Protein 8PP8 (pdb70)

Sequence (538 aa):
GSHMGSFKAAGTSGLILKRCSEPERYCLARLMADALRGCVPAFHGVVERDGESYLQLQDLLDGFDGPCVLDCCKMGVRTYLEEELTKARERPKLRKDMYKKMLAVDPEAPTEEEHAQRAVTKPRYMQWREGISSSTTLGFRIEGIKKADGSCSTDFKTTRSREQVLRVFEEFVQGDEEVLRRYLNRLQQIRDTLEVSEFFRRRHEVIGSSLLFVHDHCHRAGVWLIDFGKTTPLPDGQILDHRRPWEEGNREDGYLLGLDNLIGILASLAERGSHMSWSFKAAGTSGLILKRCSEPERYCLARLMADALRGCVPAFHGVVERDGESYLQLQDLLDGFDGPCVLDCCKMGVRTYLEEELTKARERPKLRKDMYKKMLAVDPEAPTEEEHAVTKPRYMQWREGISSSTTLGFRIEGIKKADGSCSTDFKTTRSRREQVLRVFEEFVQGDEEVLRRYLNRLQQIRDTLEVSEFFRRHEVIGSSLLFVHDHCHRAGVWLIDFGKTTPLPDGQQILDHRRPWEEGNREDGYLLGLDNLIGILASLAER

Foldseek 3Di:
DAPPVQWDDDPDQQKIWGFDDPQQLVLLVVCCVKLQVVQAWNWPDWDADPNGITTITGGPCRVADLKKKWKKWFFLAADFLVLVVCCVPPFPWALPLLVVVCVVPVPLDDPVCVVVNTDGPRSSRNSLSVQAQCNPQGMGTQKIQGSVRDIDRPRSNQHDLVSRLVVVCVRCVPLLLLLVVVLVQLVVSLVSLQPIPLNFFKLQHRKIWMWMAHPVSDIGIHIDDSNPIGGDPDPHTEPLCDDDDSPRSRTVRVSNSVSVSVSSVVSSVD/DAVVVLCKDPDPDQQKIWHQDDPQQQVLLVVCCVKLQVVQAWNWPHWDADPNGITTITGGVCRVADLKKKWKKWFFLAADFLVLVVCCVPPQPFAQVLLVVDCVVPVVLDDVVPCRHGPRSSRNVLSVQAQCNPQRMGTQWIQGSVSDIDRPRSNQHDLVSVLVVVCVRCVPLLLQLVVVLVQLVVSLVSLQPIPLNFFKLQHRKIWMWMAHPVSDIGIHIDDSNPIGGDPPPHTEPLCDDDDSPNSRTVRSSNSVSVSVSSVVSSVD

Secondary structure (DSSP, 8-state):
------EEE-SSTTEEEEE--HHHHHHHHHHTTSGGGGGS--EEEEEESSS-EEEEEE-TTTT-SS-EEEEEEE-S--S-HHHHHHHHHS---BHHHHHHHHHH-TTSS-HHHHHHT-B-HHHHHHHHHHHSSHHHHSEEEEEEE-TTS-EE---TT--SHHHHHHHHHHHHTT-HHHHHHHHHHHHHHHHHHHH-HHHHTEEEES-EEEEEE-TT--EEEEEE--TEEEEPSTT----SSSPP-TTS----HHHHHHHHHHHHHHHHT-/--TTT--EEE-SSTTEEEEE--HHHHHHHHHHTTSGGGGGS--EEEEEEETTEEEEEEE-TTTT-SS-EEEEEEESS--S-THHHHHHTTS---BHHHHHHHHHH-TTSS-TTT--B-HHHHHHHHHHHSSHHHHSEEEEEEE-TTS-EE---TT--SHHHHHHHHHHHHTT-HHHHHHHHHHHHHHHHHHHH-HHHHTEEEES-EEEEEE-TT--EEEEEE--TEEEEPSTT----SSSPP-TTS----HHHHHHHHHHHHHHHHH-

Solvent-accessible surface area: 25142 Å² total; per-residue (Å²): 39,72,83,118,108,42,76,70,62,22,82,81,110,23,32,10,0,29,134,36,45,142,58,6,86,69,0,2,43,67,0,35,98,15,58,2,144,52,1,3,8,33,28,102,24,63,30,115,93,131,81,88,46,20,0,31,12,62,7,17,15,78,55,22,45,24,21,10,9,0,38,0,37,0,0,25,2,3,3,23,28,102,36,18,59,102,22,156,129,202,69,160,77,66,136,63,11,7,110,64,0,24,32,44,55,78,151,24,7,65,150,112,20,62,90,88,140,2,1,29,58,6,63,7,24,70,24,35,11,31,28,0,0,0,75,90,25,0,0,4,5,42,10,19,95,48,24,11,59,1,45,13,62,53,25,24,79,16,118,52,99,67,65,0,2,124,21,0,84,118,7,6,117,60,29,143,60,0,13,125,88,1,24,85,48,0,76,80,0,50,84,17,3,93,104,1,100,2,4,94,109,1,3,2,0,7,0,5,0,20,0,0,8,2,85,52,73,100,27,9,0,34,2,40,53,4,26,80,1,31,67,16,66,139,64,66,94,9,63,2,85,119,99,64,121,86,58,46,51,3,0,0,0,6,56,0,0,45,49,0,9,28,0,0,42,32,14,48,154,176,44,44,44,83,96,141,87,83,75,66,21,87,81,108,22,35,10,3,28,126,33,48,108,54,8,77,40,0,2,42,128,0,34,98,21,57,2,148,51,1,4,7,32,30,103,22,65,29,102,96,125,68,80,44,16,0,33,12,60,12,17,9,82,55,20,44,23,21,19,7,0,34,0,38,0,0,24,2,2,4,22,28,90,41,14,76,103,23,211,116,167,62,171,105,79,166,70,10,40,102,66,0,33,27,40,58,88,160,25,8,69,159,178,28,108,33,1,27,58,8,65,13,26,72,21,30,10,29,32,1,0,0,75,90,22,0,0,5,5,40,9,17,44,49,29,9,40,1,30,13,44,50,26,29,78,17,119,52,99,67,65,0,2,127,21,1,84,113,9,7,127,68,30,149,61,0,13,116,87,0,22,83,49,0,75,80,0,49,86,16,2,90,107,1,118,12,6,101,54,10,4,2,0,7,0,7,0,20,0,0,10,2,91,53,74,104,26,9,0,34,3,42,53,2,28,81,1,32,63,14,85,146,61,110,86,10,72,2,92,128,93,60,116,110,61,51,54,7,0,0,0,6,59,0,0,41,39,0,8,27,0,0,44,33,14,46,157,171

InterPro domains:
  IPR005522 Inositol polyphosphate kinase [PF03770] (245-455)
  IPR005522 Inositol polyphosphate kinase [PTHR12400] (151-460)
  IPR038286 Inositol polyphosphate kinase superfamily [G3DSA:3.30.470.160] (203-460)

Nearest PDB structures (foldseek):
  8ppc-assembly1_A  TM=9.997E-01  e=1.758E-53  Homo sapiens
  8ppe-assembly2_B  TM=9.969E-01  e=1.692E-51  Homo sapiens
  1w2f-assembly2_B  TM=9.897E-01  e=3.145E-51  Homo sapiens
  2aqx-assembly1_B  TM=9.317E-01  e=2.356E-39  Mus musculus
  2a98-assembly1_A  TM=9.803E-01  e=3.179E-37  Homo sapiens

B-factor: mean 40.68, std 17.93, range [18.66, 128.2]

Radius of gyration: 25.57 Å; Cα contacts (8 Å, |Δi|>4): 1091; chains: 2; bounding box: 54×73×60 Å

Structure (mmCIF, N/CA/C/O backbone):
data_8PP8
#
_entry.id   8PP8
#
_cell.length_a   72.561
_cell.length_b   97.351
_cell.length_c   191.177
_cell.angle_alpha   90.00
_cell.angle_beta   90.00
_cell.angle_gamma   90.00
#
_symmetry.space_group_name_H-M   'C 2 2 21'
#
loop_
_entity.id
_entity.type
_entity.pdbx_description
1 polymer 'Inositol-trisphosphate 3-kinase A'
2 non-polymer 'PHOSPHOAMINOPHOSPHONIC ACID-ADENYLATE ESTER'
3 non-polymer 'L-scyllo-inositol 1,2,4-trisphosphate'
4 non-polymer 'MANGANESE (II) ION'
5 non-polymer 'SULFATE ION'
6 water water
#
loop_
_atom_site.group_PDB
_atom_site.id
_atom_site.type_symbol
_atom_site.label_atom_id
_atom_site.label_alt_id
_atom_site.label_comp_id
_atom_site.label_asym_id
_atom_site.label_entity_id
_atom_site.label_seq_id
_atom_site.pdbx_PDB_ins_code
_atom_site.Cartn_x
_atom_site.Cartn_y
_atom_site.Cartn_z
_atom_site.o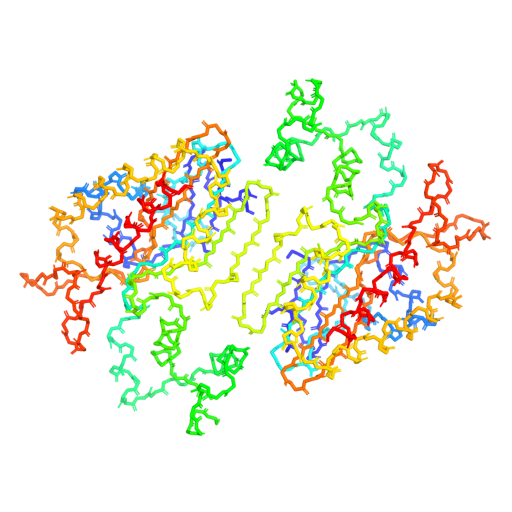ccupancy
_atom_site.B_iso_or_equiv
_atom_site.auth_seq_id
_atom_site.auth_comp_id
_atom_site.auth_asym_id
_atom_site.auth_atom_id
_atom_site.pdbx_PDB_model_num
ATOM 1 N N . GLY A 1 1 ? 28.712 31.397 65.351 1.00 62.83 183 GLY A N 1
ATOM 2 C CA . GLY A 1 1 ? 29.972 32.110 65.672 1.00 65.36 183 GLY A CA 1
ATOM 3 C C . GLY A 1 1 ? 30.177 32.235 67.171 1.00 68.01 183 GLY A C 1
ATOM 4 O O . GLY A 1 1 ? 31.161 31.673 67.676 1.00 71.15 183 GLY A O 1
ATOM 5 N N . SER A 1 2 ? 29.280 32.945 67.861 1.00 69.27 184 SER A N 1
ATOM 6 C CA . SER A 1 2 ? 29.293 33.114 69.338 1.00 68.05 184 SER A CA 1
ATOM 7 C C . SER A 1 2 ? 27.872 33.410 69.842 1.00 67.84 184 SER A C 1
ATOM 8 O O . SER A 1 2 ? 27.104 34.040 69.092 1.00 63.09 184 SER A O 1
ATOM 11 N N . HIS A 1 3 ? 27.527 32.950 71.051 1.00 68.50 185 HIS A N 1
ATOM 12 C CA . HIS A 1 3 ? 26.208 33.205 71.697 1.00 72.88 185 HIS A CA 1
ATOM 13 C C . HIS A 1 3 ? 26.114 34.679 72.128 1.00 72.21 185 HIS A C 1
ATOM 14 O O . HIS A 1 3 ? 25.017 35.267 71.985 1.00 62.82 185 HIS A O 1
ATOM 21 N N . MET A 1 4 ? 27.221 35.246 72.627 1.00 72.59 186 MET A N 1
ATOM 22 C CA . MET A 1 4 ? 27.348 36.691 72.970 1.00 74.84 186 MET A CA 1
ATOM 23 C C . MET A 1 4 ? 27.420 37.507 71.672 1.00 76.00 186 MET A C 1
ATOM 24 O O . MET A 1 4 ? 26.593 38.430 71.532 1.00 77.31 186 MET A O 1
ATOM 29 N N . GLY A 1 14 ? 21.040 36.812 80.269 1.00 77.50 196 GLY A N 1
ATOM 30 C CA . GLY A 1 14 ? 20.690 36.450 81.656 1.00 75.55 196 GLY A CA 1
ATOM 31 C C . GLY A 1 14 ? 21.913 36.042 82.465 1.00 76.10 196 GLY A C 1
ATOM 32 O O . GLY A 1 14 ? 22.447 36.891 83.215 1.00 75.41 196 GLY A O 1
ATOM 33 N N . SER A 1 15 ? 22.351 34.789 82.311 1.00 73.32 197 SER A N 1
ATOM 34 C CA . SER A 1 15 ? 23.439 34.157 83.103 1.00 67.94 197 SER A CA 1
ATOM 35 C C . SER A 1 15 ? 24.770 34.184 82.339 1.00 59.71 197 SER A C 1
ATOM 36 O O . SER A 1 15 ? 25.775 33.745 82.923 1.00 59.78 197 SER A O 1
ATOM 39 N N . PHE A 1 16 ? 24.795 34.701 81.105 1.00 52.97 198 PHE A N 1
ATOM 40 C CA . PHE A 1 16 ? 25.935 34.546 80.161 1.00 52.17 198 PHE A CA 1
ATOM 41 C C . PHE A 1 16 ? 26.735 35.848 80.026 1.00 52.48 198 PHE A C 1
ATOM 42 O O . PHE A 1 16 ? 26.140 36.942 79.980 1.00 54.70 198 PHE A O 1
ATOM 50 N N . LYS A 1 17 ? 28.062 35.703 79.964 1.00 50.84 199 LYS A N 1
ATOM 51 C CA . LYS A 1 17 ? 29.056 36.802 79.829 1.00 53.66 199 LYS A CA 1
ATOM 52 C C . LYS A 1 17 ? 30.162 36.355 78.862 1.00 52.96 199 LYS A C 1
ATOM 53 O O . LYS A 1 17 ? 30.490 35.144 78.831 1.00 48.94 199 LYS A O 1
ATOM 59 N N . ALA A 1 18 ? 30.711 37.297 78.091 1.00 50.79 200 ALA A N 1
ATOM 60 C CA . ALA A 1 18 ? 31.808 37.067 77.123 1.00 52.28 200 ALA A CA 1
ATOM 61 C C . ALA A 1 18 ? 33.067 36.644 77.888 1.00 53.27 200 ALA A C 1
ATOM 62 O O . ALA A 1 18 ? 33.337 37.238 78.950 1.00 50.80 200 ALA A O 1
ATOM 64 N N . ALA A 1 19 ? 33.775 35.628 77.384 1.00 54.01 201 ALA A N 1
ATOM 65 C CA . ALA A 1 19 ? 35.077 35.153 77.913 1.00 58.58 201 ALA A CA 1
ATOM 66 C C . ALA A 1 19 ? 36.218 35.850 77.158 1.00 64.28 201 ALA A C 1
ATOM 67 O O . ALA A 1 19 ? 36.002 36.276 76.001 1.00 63.04 201 ALA A O 1
ATOM 69 N N . GLY A 1 20 ? 37.391 35.955 77.792 1.00 71.08 202 GLY A N 1
ATOM 70 C CA . GLY A 1 20 ? 38.607 36.536 77.188 1.00 73.62 202 GLY A CA 1
ATOM 71 C C . GLY A 1 20 ? 39.192 35.619 76.128 1.00 75.99 202 GLY A C 1
ATOM 72 O O . GLY A 1 20 ? 39.676 36.138 75.103 1.00 80.57 202 GLY A O 1
ATOM 73 N N . THR A 1 21 ? 39.138 34.304 76.368 1.00 75.07 203 THR A N 1
ATOM 74 C CA . THR A 1 21 ? 39.672 33.234 75.483 1.00 72.59 203 THR A CA 1
ATOM 75 C C . THR A 1 21 ? 38.707 33.003 74.314 1.00 67.67 203 THR A C 1
ATOM 76 O O . THR A 1 21 ? 37.485 32.900 74.554 1.00 61.81 203 THR A O 1
ATOM 80 N N . SER A 1 22 ? 39.242 32.911 73.095 1.00 62.53 204 SER A N 1
ATOM 81 C CA . SER A 1 22 ? 38.479 32.596 71.859 1.00 61.67 204 SER A CA 1
ATOM 82 C C . SER A 1 22 ? 37.760 31.249 72.033 1.00 54.99 204 SER A C 1
ATOM 83 O O . SER A 1 22 ? 38.368 30.315 72.596 1.00 56.33 204 SER A O 1
ATOM 86 N N . GLY A 1 23 ? 36.497 31.176 71.612 1.00 48.02 205 GLY A N 1
ATOM 87 C CA . GLY A 1 23 ? 35.718 29.924 71.548 1.00 43.63 205 GLY A CA 1
ATOM 88 C C . GLY A 1 23 ? 35.151 29.507 72.895 1.00 38.58 205 GLY A C 1
ATOM 89 O O . GLY A 1 23 ? 34.648 28.367 72.972 1.00 34.08 205 GLY A O 1
ATOM 90 N N . LEU A 1 24 ? 35.199 30.385 73.909 1.00 38.64 206 LEU A N 1
ATOM 91 C CA . LEU A 1 24 ? 34.637 30.121 75.264 1.00 39.34 206 LEU A CA 1
ATOM 92 C C . LEU A 1 24 ? 33.523 31.120 75.587 1.00 38.69 206 LEU A C 1
ATOM 93 O O . LEU A 1 24 ? 33.426 32.160 74.914 1.00 41.01 206 LEU A O 1
ATOM 98 N N . ILE A 1 25 ? 32.697 30.775 76.574 1.00 33.82 207 ILE A N 1
ATOM 99 C CA . ILE A 1 25 ? 31.603 31.627 77.113 1.00 34.74 207 ILE A CA 1
ATOM 100 C C . ILE A 1 25 ? 31.541 31.408 78.626 1.00 36.73 207 ILE A C 1
ATOM 101 O O . ILE A 1 25 ? 31.882 30.287 79.087 1.00 35.14 207 ILE A O 1
ATOM 106 N N . LEU A 1 26 ? 31.148 32.440 79.379 1.00 33.94 208 LEU A N 1
ATOM 107 C CA . LEU A 1 26 ? 30.985 32.355 80.851 1.00 33.57 208 LEU A CA 1
ATOM 108 C C . LEU A 1 26 ? 29.506 32.223 81.196 1.00 33.34 208 LEU A C 1
ATOM 109 O O . LEU A 1 26 ? 28.683 32.959 80.614 1.00 35.29 208 LEU A O 1
ATOM 114 N N . LYS A 1 27 ? 29.168 31.304 82.102 1.00 32.59 209 LYS A N 1
ATOM 115 C CA . LYS A 1 27 ? 27.795 31.150 82.644 1.00 34.92 209 LYS A CA 1
ATOM 116 C C . LYS A 1 27 ? 27.885 31.326 84.160 1.00 36.70 209 LYS A C 1
ATOM 117 O O . LYS A 1 27 ? 28.806 30.736 84.761 1.00 34.39 209 LYS A O 1
ATOM 123 N N . ARG A 1 28 ? 26.986 32.127 84.738 1.00 37.84 210 ARG A N 1
ATOM 124 C CA . ARG A 1 28 ? 26.911 32.327 86.211 1.00 41.04 210 ARG A CA 1
ATOM 125 C C . ARG A 1 28 ? 26.962 30.953 86.882 1.00 38.39 210 ARG A C 1
ATOM 126 O O . ARG A 1 28 ? 26.142 30.087 86.524 1.00 37.33 210 ARG A O 1
ATOM 134 N N . CYS A 1 29 ? 27.907 30.775 87.803 1.00 40.01 211 CYS A N 1
ATOM 135 C CA . CYS A 1 29 ? 28.154 29.499 88.519 1.00 41.42 211 CYS A CA 1
ATOM 136 C C . CYS A 1 29 ? 27.037 29.249 89.539 1.00 43.38 211 CYS A C 1
ATOM 137 O O . CYS A 1 29 ? 26.636 30.193 90.246 1.00 42.42 211 CYS A O 1
ATOM 140 N N . SER A 1 30 ? 26.524 28.022 89.549 1.00 39.83 212 SER A N 1
ATOM 141 C CA . SER A 1 30 ? 25.534 27.474 90.509 1.00 42.41 212 SER A CA 1
ATOM 142 C C . SER A 1 30 ? 26.111 26.138 90.974 1.00 40.26 212 SER A C 1
ATOM 143 O O . SER A 1 30 ? 26.760 25.476 90.142 1.00 34.97 212 SER A O 1
ATOM 146 N N . GLU A 1 31 ? 25.980 25.791 92.253 1.00 40.93 213 GLU A N 1
ATOM 147 C CA . GLU A 1 31 ? 26.739 24.654 92.842 1.00 45.63 213 GLU A CA 1
ATOM 148 C C . GLU A 1 31 ? 26.288 23.349 92.197 1.00 44.68 213 GLU A C 1
ATOM 149 O O . GLU A 1 31 ? 27.147 22.528 91.867 1.00 39.85 213 GLU A O 1
ATOM 155 N N . PRO A 1 32 ? 24.965 23.117 91.984 1.00 41.69 214 PRO A N 1
ATOM 156 C CA . PRO A 1 32 ? 24.505 21.885 91.343 1.00 35.80 214 PRO A CA 1
ATOM 157 C C . PRO A 1 32 ? 25.097 21.743 89.930 1.00 31.84 214 PRO A C 1
ATOM 158 O O . PRO A 1 32 ? 25.642 20.710 89.599 1.00 29.68 214 PRO A O 1
ATOM 162 N N . GLU A 1 33 ? 25.055 22.811 89.140 1.00 29.71 215 GLU A N 1
ATOM 163 C CA . GLU A 1 33 ? 25.576 22.773 87.750 1.00 30.85 215 GLU A CA 1
ATOM 164 C C . GLU A 1 33 ? 27.091 22.545 87.740 1.00 29.30 215 GLU A C 1
ATOM 165 O O . GLU A 1 33 ? 27.559 21.728 86.933 1.00 27.25 215 GLU A O 1
ATOM 171 N N . ARG A 1 34 ? 27.865 23.237 88.584 1.00 29.76 216 ARG A N 1
ATOM 172 C CA . ARG A 1 34 ? 29.337 23.018 88.641 1.00 30.36 216 ARG A CA 1
ATOM 173 C C . ARG A 1 34 ? 29.635 21.545 88.976 1.00 28.83 216 ARG A C 1
ATOM 174 O O . ARG A 1 34 ? 30.485 20.929 88.294 1.00 28.76 216 ARG A O 1
ATOM 182 N N . TYR A 1 35 ? 28.945 20.990 89.972 1.00 27.68 217 TYR A N 1
ATOM 183 C CA . TYR A 1 35 ? 29.087 19.577 90.395 1.00 28.98 217 TYR A CA 1
ATOM 184 C C . TYR A 1 35 ? 28.852 18.679 89.176 1.00 26.99 217 TYR A C 1
ATOM 185 O O . TYR A 1 35 ? 29.673 17.768 88.901 1.00 28.40 217 TYR A O 1
ATOM 194 N N . CYS A 1 36 ? 27.757 18.926 88.454 1.00 26.02 218 CYS A N 1
ATOM 195 C CA . CYS A 1 36 ? 27.347 18.064 87.308 1.00 26.19 218 CYS A CA 1
ATOM 196 C C . CYS A 1 36 ? 28.384 18.144 86.189 1.00 25.91 218 CYS A C 1
ATOM 197 O O . CYS A 1 36 ? 28.822 17.091 85.705 1.00 26.81 218 CYS A O 1
ATOM 200 N N . LEU A 1 37 ? 28.783 19.345 85.794 1.00 26.06 219 LEU A N 1
ATOM 201 C CA . LEU A 1 37 ? 29.730 19.510 84.667 1.00 26.36 219 LEU A CA 1
ATOM 202 C C . LEU A 1 37 ? 31.059 18.835 85.000 1.00 26.17 219 LEU A C 1
ATOM 203 O O . LEU A 1 37 ? 31.630 18.173 84.127 1.00 26.79 219 LEU A O 1
ATOM 208 N N . ALA A 1 38 ? 31.547 18.978 86.237 1.00 27.04 220 ALA A N 1
ATOM 209 C CA . ALA A 1 38 ? 32.782 18.303 86.681 1.00 28.77 220 ALA A CA 1
ATOM 210 C C . ALA A 1 38 ? 32.666 16.789 86.483 1.00 27.69 220 ALA A C 1
ATOM 211 O O . ALA A 1 38 ? 33.613 16.198 85.936 1.00 30.66 220 ALA A O 1
ATOM 213 N N . ARG A 1 39 ? 31.571 16.185 86.937 1.00 27.13 221 ARG A N 1
ATOM 214 C CA . ARG A 1 39 ? 31.333 14.723 86.816 1.00 30.47 221 ARG A CA 1
ATOM 215 C C . ARG A 1 39 ? 31.254 14.384 85.318 1.00 28.19 221 ARG A C 1
ATOM 216 O O . ARG A 1 39 ? 31.819 13.381 84.887 1.00 27.60 221 ARG A O 1
ATOM 224 N N . LEU A 1 40 ? 30.563 15.214 84.539 1.00 26.13 222 LEU A N 1
ATOM 225 C CA . LEU A 1 40 ? 30.276 14.891 83.114 1.00 25.88 222 LEU A CA 1
ATOM 226 C C . LEU A 1 40 ? 31.573 14.830 82.298 1.00 24.52 222 LEU A C 1
ATOM 227 O O . LEU A 1 40 ? 31.637 14.054 81.328 1.00 26.21 222 LEU A O 1
ATOM 232 N N . MET A 1 41 ? 32.588 15.624 82.637 1.00 26.32 223 MET A N 1
ATOM 233 C CA . MET A 1 41 ? 33.883 15.639 81.900 1.00 27.11 223 MET A CA 1
ATOM 234 C C . MET A 1 41 ? 34.610 14.299 82.060 1.00 29.10 223 MET A C 1
ATOM 235 O O . MET A 1 41 ? 35.445 14.015 81.212 1.00 29.16 223 MET A O 1
ATOM 240 N N . ALA A 1 42 ? 34.237 13.493 83.063 1.00 29.54 224 ALA A N 1
ATOM 241 C CA . ALA A 1 42 ? 34.830 12.160 83.353 1.00 32.59 224 ALA A CA 1
ATOM 242 C C . ALA A 1 42 ? 33.857 11.027 83.019 1.00 35.09 224 ALA A C 1
ATOM 243 O O . ALA A 1 42 ? 34.155 9.869 83.363 1.00 40.58 224 ALA A O 1
ATOM 245 N N . ASP A 1 43 ? 32.732 11.337 82.384 1.00 30.15 225 ASP A N 1
ATOM 246 C CA . ASP A 1 43 ? 31.605 10.402 82.162 1.00 27.70 225 ASP A CA 1
ATOM 247 C C . ASP A 1 43 ? 31.573 10.009 80.687 1.00 24.54 225 ASP A C 1
ATOM 248 O O . ASP A 1 43 ? 32.182 10.712 79.866 1.00 26.81 225 ASP A O 1
ATOM 253 N N . ALA A 1 44 ? 30.855 8.944 80.345 1.00 25.17 226 ALA A N 1
ATOM 254 C CA . ALA A 1 44 ? 30.557 8.584 78.943 1.00 24.69 226 ALA A CA 1
ATOM 255 C C . ALA A 1 44 ? 29.990 9.793 78.188 1.00 24.63 226 ALA A C 1
ATOM 256 O O . ALA A 1 44 ? 30.210 9.886 76.981 1.00 22.37 226 ALA A O 1
ATOM 258 N N . LEU A 1 45 ? 29.304 10.699 78.890 1.00 24.07 227 LEU A N 1
ATOM 259 C CA . LEU A 1 45 ? 28.586 11.838 78.246 1.00 22.80 227 LEU A CA 1
ATOM 260 C C . LEU A 1 45 ? 29.511 13.019 77.977 1.00 23.85 227 LEU A C 1
ATOM 261 O O . LEU A 1 45 ? 29.000 14.057 77.482 1.00 23.22 227 LEU A O 1
ATOM 266 N N . ARG A 1 46 ? 30.805 12.900 78.244 1.00 23.39 228 ARG A N 1
ATOM 267 C CA . ARG A 1 46 ? 31.800 13.988 78.056 1.00 24.06 228 ARG A CA 1
ATOM 268 C C . ARG A 1 46 ? 31.588 14.707 76.715 1.00 23.81 228 ARG A C 1
ATOM 269 O O . ARG A 1 46 ? 31.573 15.954 76.709 1.00 24.35 228 ARG A O 1
ATOM 277 N N . GLY A 1 47 ? 31.456 13.969 75.616 1.00 22.02 229 GLY A N 1
ATOM 278 C CA . GLY A 1 47 ? 31.380 14.563 74.274 1.00 23.63 229 GLY A CA 1
ATOM 279 C C . GLY A 1 47 ? 29.996 15.100 73.937 1.00 21.73 229 GLY A C 1
ATOM 280 O O . GLY A 1 47 ? 29.875 15.728 72.879 1.00 22.86 229 GLY A O 1
ATOM 281 N N . CYS A 1 48 ? 28.998 14.838 74.782 1.00 22.17 230 CYS A N 1
ATOM 282 C CA . CYS A 1 48 ? 27.569 15.155 74.533 1.00 22.00 230 CYS A CA 1
ATOM 283 C C . CYS A 1 48 ? 27.204 16.469 75.212 1.00 20.72 230 CYS A C 1
ATOM 284 O O . CYS A 1 48 ? 26.066 16.861 75.087 1.00 22.88 230 CYS A O 1
ATOM 287 N N . VAL A 1 49 ? 28.148 17.062 75.944 1.00 22.37 231 VAL A N 1
ATOM 288 C CA . VAL A 1 49 ? 27.906 18.289 76.755 1.00 22.37 231 VAL A CA 1
ATOM 289 C C . VAL A 1 49 ? 28.999 19.284 76.376 1.00 23.13 231 VAL A C 1
ATOM 290 O O . VAL A 1 49 ? 30.061 18.940 75.859 1.00 22.62 231 VAL A O 1
ATOM 294 N N . PRO A 1 50 ? 28.807 20.600 76.602 1.00 23.43 232 PRO A N 1
ATOM 295 C CA . PRO A 1 50 ? 29.872 21.553 76.325 1.00 23.10 232 PRO A CA 1
ATOM 296 C C . PRO A 1 50 ? 31.084 21.295 77.229 1.00 21.60 232 PRO A C 1
ATOM 297 O O . PRO A 1 50 ? 30.881 20.931 78.396 1.00 24.11 232 PRO A O 1
ATOM 301 N N . ALA A 1 51 ? 32.294 21.511 76.708 1.00 24.21 233 ALA A N 1
ATOM 302 C CA . ALA A 1 51 ? 33.553 21.405 77.476 1.00 25.57 233 ALA A CA 1
ATOM 303 C C . ALA A 1 51 ? 33.433 22.349 78.674 1.00 26.84 233 ALA A C 1
ATOM 304 O O . ALA A 1 51 ? 32.986 23.521 7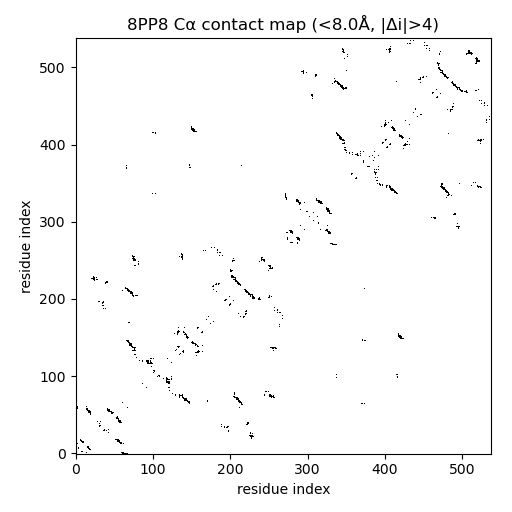8.496 1.00 24.99 233 ALA A O 1
ATOM 306 N N . PHE A 1 52 ? 33.786 21.848 79.847 1.00 25.43 234 PHE A N 1
ATOM 307 C CA . PHE A 1 52 ? 33.836 22.619 81.107 1.00 26.94 234 PHE A CA 1
ATOM 308 C C . PHE A 1 52 ? 35.303 22.768 81.504 1.00 27.48 234 PHE A C 1
ATOM 309 O O . PHE A 1 52 ? 35.983 21.737 81.668 1.00 29.80 234 PHE A O 1
ATOM 317 N N . HIS A 1 53 ? 35.786 24.007 81.606 1.00 29.42 235 HIS A N 1
ATOM 318 C CA . HIS A 1 53 ? 37.223 24.318 81.832 1.00 33.21 235 HIS A CA 1
ATOM 319 C C . HIS A 1 53 ? 37.483 24.730 83.284 1.00 36.53 235 HIS A C 1
ATOM 320 O O . HIS A 1 53 ? 38.656 24.967 83.609 1.00 39.98 235 HIS A O 1
ATOM 327 N N . GLY A 1 54 ? 36.451 24.764 84.128 1.00 37.40 236 GLY A N 1
ATOM 328 C CA . GLY A 1 54 ? 36.581 25.208 85.531 1.00 37.62 236 GLY A CA 1
ATOM 329 C C . GLY A 1 54 ? 35.873 26.526 85.776 1.00 38.13 236 GLY A C 1
ATOM 330 O O . GLY A 1 54 ? 35.042 26.935 84.951 1.00 34.85 236 GLY A O 1
ATOM 331 N N . VAL A 1 55 ? 36.171 27.165 86.906 1.00 37.22 237 VAL A N 1
ATOM 332 C CA . VAL A 1 55 ? 35.474 28.394 87.371 1.00 37.13 237 VAL A CA 1
ATOM 333 C C . VAL A 1 55 ? 36.464 29.560 87.286 1.00 38.58 237 VAL A C 1
ATOM 334 O O . VAL A 1 55 ? 37.658 29.334 87.531 1.00 36.32 237 VAL A O 1
ATOM 338 N N . VAL A 1 56 ? 35.983 30.738 86.892 1.00 40.11 238 VAL A N 1
ATOM 339 C CA . VAL A 1 56 ? 36.785 31.999 86.884 1.00 43.13 238 VAL A CA 1
ATOM 340 C C . VAL A 1 56 ? 35.994 33.075 87.635 1.00 44.07 238 VAL A C 1
ATOM 341 O O . VAL A 1 56 ? 34.756 32.972 87.692 1.00 40.27 238 VAL A O 1
ATOM 345 N N . GLU A 1 57 ? 36.710 34.053 88.201 1.00 50.60 239 GLU A N 1
ATOM 346 C CA . GLU A 1 57 ? 36.153 35.197 88.978 1.00 58.74 239 GLU A CA 1
ATOM 347 C C . GLU A 1 57 ? 36.122 36.441 88.084 1.00 57.19 239 GLU A C 1
ATOM 348 O O . GLU A 1 57 ? 37.163 36.738 87.469 1.00 58.47 239 GLU A O 1
ATOM 354 N N . ARG A 1 58 ? 34.975 37.123 87.997 1.00 59.72 240 ARG A N 1
ATOM 355 C CA . ARG A 1 58 ? 34.799 38.373 87.203 1.00 64.98 240 ARG A CA 1
ATOM 356 C C . ARG A 1 58 ? 33.847 39.311 87.954 1.00 68.59 240 ARG A C 1
ATOM 357 O O . ARG A 1 58 ? 32.678 38.925 88.160 1.00 66.26 240 ARG A O 1
ATOM 365 N N . ASP A 1 59 ? 34.326 40.500 88.337 1.00 75.65 241 ASP A N 1
ATOM 366 C CA . ASP A 1 59 ? 33.537 41.521 89.080 1.00 75.41 241 ASP A CA 1
ATOM 367 C C . ASP A 1 59 ? 33.000 40.879 90.366 1.00 71.24 241 ASP A C 1
ATOM 368 O O . ASP A 1 59 ? 31.778 40.985 90.616 1.00 64.91 241 ASP A O 1
ATOM 373 N N . GLY A 1 60 ? 33.889 40.218 91.121 1.00 67.85 242 GLY A N 1
ATOM 374 C CA . GLY A 1 60 ? 33.595 39.518 92.388 1.00 69.35 242 GLY A CA 1
ATOM 375 C C . GLY A 1 60 ? 32.470 38.502 92.251 1.00 70.22 242 GLY A C 1
ATOM 376 O O . GLY A 1 60 ? 31.701 38.349 93.220 1.00 70.64 242 GLY A O 1
ATOM 377 N N . GLU A 1 61 ? 32.379 37.821 91.102 1.00 67.13 243 GLU A N 1
ATOM 378 C CA . GLU A 1 61 ? 31.297 36.847 90.783 1.00 63.26 243 GLU A CA 1
ATOM 379 C C . GLU A 1 61 ? 31.913 35.584 90.165 1.00 53.68 243 GLU A C 1
ATOM 380 O O . GLU A 1 61 ? 32.896 35.717 89.418 1.00 52.98 243 GLU A O 1
ATOM 386 N N . SER A 1 62 ? 31.352 34.408 90.469 1.00 49.67 244 SER A N 1
ATOM 387 C CA . SER A 1 62 ? 31.849 33.084 89.997 1.00 46.78 244 SER A CA 1
ATOM 388 C C . SER A 1 62 ? 31.156 32.705 88.679 1.00 40.56 244 SER A C 1
ATOM 389 O O . SER A 1 62 ? 29.914 32.797 88.604 1.00 37.51 244 SER A O 1
ATOM 392 N N . TYR A 1 63 ? 31.937 32.311 87.672 1.00 39.74 245 TYR A N 1
ATOM 393 C CA . TYR A 1 63 ? 31.420 31.891 86.343 1.00 38.58 245 TYR A CA 1
ATOM 394 C C . TYR A 1 63 ? 32.031 30.551 85.928 1.00 36.80 245 TYR A C 1
ATOM 395 O O . TYR A 1 63 ? 33.244 30.328 86.079 1.00 37.38 245 TYR A O 1
ATOM 404 N N . LEU A 1 64 ? 31.182 29.685 85.378 1.00 36.26 246 LEU A N 1
ATOM 405 C CA . LEU A 1 64 ? 31.604 28.470 84.640 1.00 33.72 246 LEU A CA 1
ATOM 406 C C . LEU A 1 64 ? 32.225 28.923 83.319 1.00 33.13 246 LEU A C 1
ATOM 407 O O . LEU A 1 64 ? 31.600 29.740 82.617 1.00 34.20 246 LEU A O 1
ATOM 412 N N . GLN A 1 65 ? 33.416 28.424 83.005 1.00 30.80 247 GLN A N 1
ATOM 413 C CA . GLN A 1 65 ? 34.116 28.656 81.726 1.00 32.84 247 GLN A CA 1
ATOM 414 C C . GLN A 1 65 ? 33.729 27.494 80.803 1.00 31.25 247 GLN A C 1
ATOM 415 O O . GLN A 1 65 ? 34.180 26.364 81.081 1.00 30.36 247 GLN A O 1
ATOM 421 N N . LEU A 1 66 ? 32.884 27.761 79.808 1.00 29.79 248 LEU A N 1
ATOM 422 C CA . LEU A 1 66 ? 32.289 26.707 78.945 1.00 30.41 248 LEU A CA 1
ATOM 423 C C . LEU A 1 66 ? 32.741 26.890 77.503 1.00 30.10 248 LEU A C 1
ATOM 424 O O . LEU A 1 66 ? 32.944 28.034 77.051 1.00 29.02 248 LEU A O 1
ATOM 429 N N . GLN A 1 67 ? 32.823 25.782 76.785 1.00 26.92 249 GLN A N 1
ATOM 430 C CA . GLN A 1 67 ? 32.868 25.803 75.310 1.00 26.31 249 GLN A CA 1
ATOM 431 C C . GLN A 1 67 ? 31.690 26.639 74.798 1.00 25.24 249 GLN A C 1
ATOM 432 O O . GLN A 1 67 ? 30.541 26.403 75.230 1.00 26.19 249 GLN A O 1
ATOM 438 N N . ASP A 1 68 ? 31.971 27.567 73.887 1.00 26.93 250 ASP A N 1
ATOM 439 C CA . ASP A 1 68 ? 30.936 28.258 73.090 1.00 27.57 250 ASP A CA 1
ATOM 440 C C . ASP A 1 68 ? 30.502 27.297 71.985 1.00 25.18 250 ASP A C 1
ATOM 441 O O . ASP A 1 68 ? 31.280 27.114 71.015 1.00 28.12 250 ASP A O 1
ATOM 446 N N . LEU A 1 69 ? 29.330 26.695 72.146 1.00 25.18 251 LEU A N 1
ATOM 447 C CA . LEU A 1 69 ? 28.812 25.672 71.198 1.00 25.37 251 LEU A CA 1
ATOM 448 C C . LEU A 1 69 ? 28.563 26.286 69.814 1.00 28.73 251 LEU A C 1
ATOM 449 O O . LEU A 1 69 ? 28.473 25.519 68.845 1.00 26.19 251 LEU A O 1
ATOM 454 N N . LEU A 1 70 ? 28.442 27.611 69.706 1.00 27.99 252 LEU A N 1
ATOM 455 C CA . LEU A 1 70 ? 28.191 28.267 68.397 1.00 30.75 252 LEU A CA 1
ATOM 456 C C . LEU A 1 70 ? 29.494 28.554 67.643 1.00 33.62 252 LEU A C 1
ATOM 457 O O . LEU A 1 70 ? 29.385 28.901 66.456 1.00 33.28 252 LEU A O 1
ATOM 462 N N . ASP A 1 71 ? 30.666 28.373 68.260 1.00 36.00 253 ASP A N 1
ATOM 463 C CA . ASP A 1 71 ? 31.986 28.793 67.709 1.00 40.45 253 ASP A CA 1
ATOM 464 C C . ASP A 1 71 ? 32.264 28.165 66.333 1.00 44.21 253 ASP A C 1
ATOM 465 O O . ASP A 1 71 ? 32.780 28.886 65.450 1.00 47.84 253 ASP A O 1
ATOM 470 N N . GLY A 1 72 ? 31.964 26.882 66.140 1.00 43.15 254 GLY A N 1
ATOM 471 C CA . GLY A 1 72 ? 32.314 26.169 64.893 1.00 44.08 254 GLY A CA 1
ATOM 472 C C . GLY A 1 72 ? 31.445 26.554 63.699 1.00 42.27 254 GLY A C 1
ATOM 473 O O . GLY A 1 72 ? 31.812 26.173 62.570 1.00 46.74 254 GLY A O 1
ATOM 474 N N . PHE A 1 73 ? 30.352 27.294 63.908 1.00 34.91 255 PHE A N 1
ATOM 475 C CA . PHE A 1 73 ? 29.245 27.462 62.931 1.00 33.04 255 PHE A CA 1
ATOM 476 C C . PHE A 1 73 ? 29.329 28.822 62.238 1.00 35.10 255 PHE A C 1
ATOM 477 O O . PHE A 1 73 ? 29.780 29.783 62.851 1.00 34.96 255 PHE A O 1
ATOM 485 N N . ASP A 1 74 ? 28.873 28.872 60.990 1.00 34.62 256 ASP A N 1
ATOM 486 C CA . ASP A 1 74 ? 28.797 30.106 60.169 1.00 36.32 256 ASP A CA 1
ATOM 487 C C . ASP A 1 74 ? 27.331 30.565 60.122 1.00 33.51 256 ASP A C 1
ATOM 488 O O . ASP A 1 74 ? 26.582 30.070 59.266 1.00 37.23 256 ASP A O 1
ATOM 493 N N . GLY A 1 75 ? 26.948 31.471 61.019 1.00 36.21 257 GLY A N 1
ATOM 494 C CA . GLY A 1 75 ? 25.571 31.992 61.136 1.00 36.29 257 GLY A CA 1
ATOM 495 C C . GLY A 1 75 ? 24.626 30.918 61.658 1.00 34.42 257 GLY A C 1
ATOM 496 O O . GLY A 1 75 ? 23.711 30.488 60.961 1.00 37.32 257 GLY A O 1
ATOM 497 N N . PRO A 1 76 ? 24.867 30.410 62.885 1.00 31.15 258 PRO A N 1
ATOM 498 C CA . PRO A 1 76 ? 24.092 29.294 63.411 1.00 30.85 258 PRO A CA 1
ATOM 499 C C . PRO A 1 76 ? 22.597 29.573 63.603 1.00 29.64 258 PRO A C 1
ATOM 500 O O . PRO A 1 76 ? 22.238 30.678 64.000 1.00 32.59 258 PRO A O 1
ATOM 504 N N . CYS A 1 77 ? 21.780 28.565 63.298 1.00 27.42 259 CYS A N 1
ATOM 505 C CA . CYS A 1 77 ? 20.362 28.409 63.682 1.00 28.56 259 CYS A CA 1
ATOM 506 C C . CYS A 1 77 ? 20.369 27.580 64.970 1.00 26.80 259 CYS A C 1
ATOM 507 O O . CYS A 1 77 ? 21.126 26.591 65.002 1.00 27.95 259 CYS A O 1
ATOM 510 N N . VAL A 1 78 ? 19.603 27.965 65.987 1.00 24.48 260 VAL A N 1
ATOM 511 C CA . VAL A 1 78 ? 19.625 27.295 67.320 1.00 25.14 260 VAL A CA 1
ATOM 512 C C . VAL A 1 78 ? 18.197 26.923 67.726 1.00 26.89 260 VAL A C 1
ATOM 513 O O . VAL A 1 78 ? 17.293 27.766 67.620 1.00 27.52 260 VAL A O 1
ATOM 517 N N . LEU A 1 79 ? 17.975 25.699 68.188 1.00 22.86 261 LEU A N 1
ATOM 518 C CA . LEU A 1 79 ? 16.671 25.324 68.781 1.00 24.24 261 LEU A CA 1
ATOM 519 C C . LEU A 1 79 ? 16.947 24.702 70.149 1.00 26.45 261 LEU A C 1
ATOM 520 O O . LEU A 1 79 ? 17.859 23.861 70.263 1.00 24.19 261 LEU A O 1
ATOM 525 N N . ASP A 1 80 ? 16.241 25.181 71.174 1.00 24.24 262 ASP A N 1
ATOM 526 C CA . ASP A 1 80 ? 16.381 24.708 72.574 1.00 25.88 262 ASP A CA 1
ATOM 527 C C . ASP A 1 80 ? 15.161 23.828 72.863 1.00 25.59 262 ASP A C 1
ATOM 528 O O . ASP A 1 80 ? 14.013 24.285 72.723 1.00 23.79 262 ASP A O 1
ATOM 533 N N A CYS A 1 81 ? 15.414 22.606 73.317 0.50 23.40 263 CYS A N 1
ATOM 534 N N B CYS A 1 81 ? 15.394 22.533 73.116 0.50 24.88 263 CYS A N 1
ATOM 535 C CA A CYS A 1 81 ? 14.382 21.570 73.519 0.50 23.55 263 CYS A CA 1
ATOM 536 C CA B CYS A 1 81 ? 14.367 21.545 73.544 0.50 25.99 263 CYS A CA 1
ATOM 537 C C A CYS A 1 81 ? 14.446 21.072 74.967 0.50 24.09 263 CYS A C 1
ATOM 538 C C B CYS A 1 81 ? 14.568 21.253 75.031 0.50 25.72 263 CYS A C 1
ATOM 539 O O A CYS A 1 81 ? 15.327 20.258 75.233 0.50 22.54 263 CYS A O 1
ATOM 540 O O B CYS A 1 81 ? 15.662 20.799 75.391 0.50 23.14 263 CYS A O 1
ATOM 545 N N . LYS A 1 82 ? 13.574 21.562 75.865 1.00 23.74 264 LYS A N 1
ATOM 546 C CA . LYS A 1 82 ? 13.588 21.152 77.291 1.00 23.97 264 LYS A CA 1
ATOM 547 C C . LYS A 1 82 ? 13.134 19.700 77.422 1.00 22.14 264 LYS A C 1
ATOM 548 O O . LYS A 1 82 ? 12.031 19.363 76.973 1.00 23.26 264 LYS A O 1
ATOM 554 N N . MET A 1 83 ? 13.975 18.870 78.040 1.00 23.80 265 MET A N 1
ATOM 555 C CA . MET A 1 83 ? 13.753 17.412 78.109 1.00 22.91 265 MET A CA 1
ATOM 556 C C . MET A 1 83 ? 13.111 17.019 79.444 1.00 21.55 265 MET A C 1
ATOM 557 O O . MET A 1 83 ? 13.513 17.527 80.501 1.00 24.35 265 MET A O 1
ATOM 562 N N . GLY A 1 84 ? 12.146 16.126 79.369 1.00 22.71 266 GLY A N 1
ATOM 563 C CA . GLY A 1 84 ? 11.552 15.472 80.546 1.00 24.35 266 GLY A CA 1
ATOM 564 C C . GLY A 1 84 ? 10.056 15.631 80.584 1.00 26.66 266 GLY A C 1
ATOM 565 O O . GLY A 1 84 ? 9.541 16.646 80.083 1.00 26.11 266 GLY A O 1
ATOM 566 N N . VAL A 1 85 ? 9.363 14.685 81.203 1.00 25.89 267 VAL A N 1
ATOM 567 C CA . VAL A 1 85 ? 7.894 14.806 81.448 1.00 28.21 267 VAL A CA 1
ATOM 568 C C . VAL A 1 85 ? 7.664 15.758 82.622 1.00 30.29 267 VAL A C 1
ATOM 569 O O . VAL A 1 85 ? 6.585 16.356 82.666 1.00 32.40 267 VAL A O 1
ATOM 573 N N . ARG A 1 86 ? 8.621 15.847 83.537 1.00 29.29 268 ARG A N 1
ATOM 574 C CA . ARG A 1 86 ? 8.546 16.716 84.740 1.00 30.18 268 ARG A CA 1
ATOM 575 C C . ARG A 1 86 ? 9.650 17.766 84.642 1.00 30.37 268 ARG A C 1
ATOM 576 O O . ARG A 1 86 ? 10.765 17.416 84.209 1.00 29.47 268 ARG A O 1
ATOM 584 N N . THR A 1 87 ? 9.358 19.012 85.029 1.00 27.19 269 THR A N 1
ATOM 585 C CA . THR A 1 87 ? 10.243 20.185 84.806 1.00 28.11 269 THR A CA 1
ATOM 586 C C . THR A 1 87 ? 10.539 20.917 86.120 1.00 26.76 269 THR A C 1
ATOM 587 O O . THR A 1 87 ? 11.179 21.960 86.077 1.00 27.72 269 THR A O 1
ATOM 591 N N . TYR A 1 88 ? 10.191 20.311 87.248 1.00 28.79 270 TYR A N 1
ATOM 592 C CA . TYR A 1 88 ? 10.449 20.850 88.605 1.00 29.50 270 TYR A CA 1
ATOM 593 C C . TYR A 1 88 ? 10.879 19.694 89.519 1.00 29.63 270 TYR A C 1
ATOM 594 O O . TYR A 1 88 ? 10.534 18.527 89.240 1.00 29.12 270 TYR A O 1
ATOM 603 N N . LEU A 1 89 ? 11.618 20.020 90.575 1.00 31.59 271 LEU A N 1
ATOM 604 C CA . LEU A 1 89 ? 12.117 19.043 91.575 1.00 33.17 271 LEU A CA 1
ATOM 605 C C . LEU A 1 89 ? 10.967 18.651 92.506 1.00 32.22 271 LEU A C 1
ATOM 606 O O . LEU A 1 89 ? 10.097 19.487 92.770 1.00 32.62 271 LEU A O 1
ATOM 611 N N . GLU A 1 90 ? 10.977 17.423 93.008 1.00 33.34 272 GLU A N 1
ATOM 612 C CA . GLU A 1 90 ? 9.953 16.921 93.958 1.00 35.29 272 GLU A CA 1
ATOM 613 C C . GLU A 1 90 ? 9.944 17.772 95.233 1.00 37.05 272 GLU A C 1
ATOM 614 O O . GLU A 1 90 ? 8.861 17.884 95.840 1.00 37.41 272 GLU A O 1
ATOM 620 N N . GLU A 1 91 ? 11.086 18.343 95.628 1.00 39.05 273 GLU A N 1
ATOM 621 C CA . GLU A 1 91 ? 11.196 19.202 96.844 1.00 45.13 273 GLU A CA 1
ATOM 622 C C . GLU A 1 91 ? 10.326 20.456 96.676 1.00 44.55 273 GLU A C 1
ATOM 623 O O . GLU A 1 91 ? 9.908 21.004 97.709 1.00 43.16 273 GLU A O 1
ATOM 629 N N . GLU A 1 92 ? 10.041 20.896 95.445 1.00 42.39 274 GLU A N 1
ATOM 630 C CA . GLU A 1 92 ? 9.117 22.039 95.202 1.00 43.25 274 GLU A CA 1
ATOM 631 C C . GLU A 1 92 ? 7.699 21.672 95.663 1.00 41.22 274 GLU A C 1
ATOM 632 O O . GLU A 1 92 ? 6.985 22.574 96.131 1.00 38.95 274 GLU A O 1
ATOM 638 N N . LEU A 1 93 ? 7.283 20.413 95.495 1.00 39.42 275 LEU A N 1
ATOM 639 C CA . LEU A 1 93 ? 5.932 19.942 95.901 1.00 40.26 275 LEU A CA 1
ATOM 640 C C . LEU A 1 93 ? 5.801 20.002 97.425 1.00 42.89 275 LEU A C 1
ATOM 641 O O . LEU A 1 93 ? 4.716 20.380 97.895 1.00 44.12 275 LEU A O 1
ATOM 646 N N . THR A 1 94 ? 6.851 19.614 98.151 1.00 43.81 276 THR A N 1
ATOM 647 C CA . THR A 1 94 ? 6.916 19.666 99.636 1.00 46.36 276 THR A CA 1
ATOM 648 C C . THR A 1 94 ? 6.837 21.130 100.086 1.00 48.50 276 THR A C 1
ATOM 649 O O . THR A 1 94 ? 5.997 21.437 100.963 1.00 47.94 276 THR A O 1
ATOM 653 N N . LYS A 1 95 ? 7.664 22.000 99.497 1.00 46.73 277 LYS A N 1
ATOM 654 C CA . LYS A 1 95 ? 7.756 23.437 99.871 1.00 48.15 277 LYS A CA 1
ATOM 655 C C . LYS A 1 95 ? 6.407 24.120 99.628 1.00 47.55 277 LYS A C 1
ATOM 656 O O . LYS A 1 95 ? 6.044 24.991 100.442 1.00 50.66 277 LYS A O 1
ATOM 662 N N . ALA A 1 96 ? 5.695 23.733 98.566 1.00 42.86 278 ALA A N 1
ATOM 663 C CA . ALA A 1 96 ? 4.384 24.298 98.164 1.00 42.27 278 ALA A CA 1
ATOM 664 C C . ALA A 1 96 ? 3.284 23.853 99.138 1.00 42.84 278 ALA A C 1
ATOM 665 O O . ALA A 1 96 ? 2.305 24.599 99.301 1.00 48.89 278 ALA A O 1
ATOM 667 N N . ARG A 1 97 ? 3.434 22.677 99.749 1.00 44.26 279 ARG A N 1
ATOM 668 C CA . ARG A 1 97 ? 2.463 22.114 100.724 1.00 47.41 279 ARG A CA 1
ATOM 669 C C . ARG A 1 97 ? 2.669 22.730 102.111 1.00 48.99 279 ARG A C 1
ATOM 670 O O . ARG A 1 97 ? 1.663 22.997 102.787 1.00 53.25 279 ARG A O 1
ATOM 678 N N . GLU A 1 98 ? 3.920 22.920 102.527 1.00 51.50 280 GLU A N 1
ATOM 679 C CA . GLU A 1 98 ? 4.279 23.299 103.920 1.00 55.88 280 GLU A CA 1
ATOM 680 C C . GLU A 1 98 ? 4.441 24.816 104.045 1.00 58.62 280 GLU A C 1
ATOM 681 O O . GLU A 1 98 ? 4.130 25.348 105.126 1.00 64.62 280 GLU A O 1
ATOM 687 N N . ARG A 1 99 ? 4.927 25.483 102.998 1.00 60.31 281 ARG A N 1
ATOM 688 C CA . ARG A 1 99 ? 5.260 26.930 103.020 1.00 64.37 281 ARG A CA 1
ATOM 689 C C . ARG A 1 99 ? 5.136 27.506 101.617 1.00 59.38 281 ARG A C 1
ATOM 690 O O . ARG A 1 99 ? 6.127 27.983 101.069 1.00 60.65 281 ARG A O 1
ATOM 698 N N . PRO A 1 100 ? 3.936 27.478 100.992 1.00 61.27 282 PRO A N 1
ATOM 699 C CA . PRO A 1 100 ? 3.785 27.939 99.612 1.00 59.32 282 PRO A CA 1
ATOM 700 C C . PRO A 1 100 ? 4.266 29.388 99.465 1.00 59.52 282 PRO A C 1
ATOM 701 O O . PRO A 1 100 ? 3.895 30.208 100.280 1.00 59.59 282 PRO A O 1
ATOM 705 N N . LYS A 1 101 ? 5.120 29.630 98.470 1.00 57.51 283 LYS A N 1
ATOM 706 C CA . LYS A 1 101 ? 5.533 30.976 97.997 1.00 60.29 283 LYS A CA 1
ATOM 707 C C . LYS A 1 101 ? 4.633 31.343 96.816 1.00 58.42 283 LYS A C 1
ATOM 708 O O . LYS A 1 101 ? 4.959 30.953 95.677 1.00 61.54 283 LYS A O 1
ATOM 714 N N . LEU A 1 102 ? 3.515 32.017 97.074 1.00 51.50 284 LEU A N 1
ATOM 715 C CA . LEU A 1 102 ? 2.518 32.329 96.022 1.00 50.41 284 LEU A CA 1
ATOM 716 C C . LEU A 1 102 ? 3.163 33.275 95.001 1.00 50.21 284 LEU A C 1
ATOM 717 O O . LEU A 1 102 ? 3.841 34.222 95.420 1.00 52.31 284 LEU A O 1
ATOM 722 N N . ARG A 1 103 ? 2.974 32.995 93.709 1.00 44.64 285 ARG A N 1
ATOM 723 C CA . ARG A 1 103 ? 3.652 33.693 92.587 1.00 43.05 285 ARG A CA 1
ATOM 724 C C . ARG A 1 103 ? 2.608 34.456 91.769 1.00 43.45 285 ARG A C 1
ATOM 725 O O . ARG A 1 103 ? 1.837 33.807 91.029 1.00 43.51 285 ARG A O 1
ATOM 733 N N . LYS A 1 104 ? 2.572 35.790 91.876 1.00 46.58 286 LYS A N 1
ATOM 734 C CA . LYS A 1 104 ? 1.589 36.620 91.133 1.00 47.98 286 LYS A CA 1
ATOM 735 C C . LYS A 1 104 ? 1.944 36.614 89.645 1.00 44.46 286 LYS A C 1
ATOM 736 O O . LYS A 1 104 ? 1.011 36.605 88.824 1.00 46.55 286 LYS A O 1
ATOM 742 N N . ASP A 1 105 ? 3.240 36.644 89.317 1.00 49.24 287 ASP A N 1
ATOM 743 C CA . ASP A 1 105 ? 3.741 36.624 87.912 1.00 48.00 287 ASP A CA 1
ATOM 744 C C . ASP A 1 105 ? 3.208 35.375 87.207 1.00 42.27 287 ASP A C 1
ATOM 745 O O . ASP A 1 105 ? 2.673 35.510 86.079 1.00 43.76 287 ASP A O 1
ATOM 750 N N . MET A 1 106 ? 3.331 34.216 87.864 1.00 43.78 288 MET A N 1
ATOM 751 C CA . MET A 1 106 ? 2.918 32.912 87.292 1.00 37.47 288 MET A CA 1
ATOM 752 C C . MET A 1 106 ? 1.397 32.918 87.081 1.00 39.04 288 MET A C 1
ATOM 753 O O . MET A 1 106 ? 0.976 32.430 86.026 1.00 39.39 288 MET A O 1
ATOM 758 N N . TYR A 1 107 ? 0.590 33.524 87.979 1.00 39.22 289 TYR A N 1
ATOM 759 C CA . TYR A 1 107 ? -0.886 33.641 87.790 1.00 39.13 289 TYR A CA 1
ATOM 760 C C . TYR A 1 107 ? -1.175 34.363 86.460 1.00 37.56 289 TYR A C 1
ATOM 761 O O . TYR A 1 107 ? -2.020 33.901 85.661 1.00 34.77 289 TYR A O 1
ATOM 770 N N . LYS A 1 108 ? -0.501 35.482 86.220 1.00 41.34 290 LYS A N 1
ATOM 771 C CA . LYS A 1 108 ? -0.751 36.359 85.038 1.00 47.87 290 LYS A CA 1
ATOM 772 C C . LYS A 1 108 ? -0.423 35.611 83.738 1.00 45.75 290 LYS A C 1
ATOM 773 O O . LYS A 1 108 ? -1.266 35.629 82.799 1.00 46.48 290 LYS A O 1
ATOM 779 N N . LYS A 1 109 ? 0.749 34.966 83.703 1.00 50.28 291 LYS A N 1
ATOM 780 C CA . LYS A 1 109 ? 1.265 34.193 82.537 1.00 46.23 291 LYS A CA 1
ATOM 781 C C . LYS A 1 109 ? 0.303 33.039 82.248 1.00 45.86 291 LYS A C 1
ATOM 782 O O . LYS A 1 109 ? 0.054 32.746 81.065 1.00 47.45 291 LYS A O 1
ATOM 788 N N . MET A 1 110 ? -0.239 32.413 83.298 1.00 38.61 292 MET A N 1
ATOM 789 C CA . MET A 1 110 ? -1.257 31.344 83.142 1.00 39.62 292 MET A CA 1
ATOM 790 C C . MET A 1 110 ? -2.556 31.932 82.576 1.00 40.27 292 MET A C 1
ATOM 791 O O . MET A 1 110 ? -3.106 31.339 81.624 1.00 38.22 292 MET A O 1
ATOM 796 N N . LEU A 1 111 ? -3.070 33.010 83.175 1.00 45.49 293 LEU A N 1
ATOM 797 C CA . LEU A 1 111 ? -4.383 33.609 82.801 1.00 46.10 293 LEU A CA 1
ATOM 798 C C . LEU A 1 111 ? -4.352 34.035 81.323 1.00 46.73 293 LEU A C 1
ATOM 799 O O . LEU A 1 111 ? -5.374 33.821 80.608 1.00 44.26 293 LEU A O 1
ATOM 804 N N . ALA A 1 112 ? -3.211 34.589 80.892 1.00 48.77 294 ALA A N 1
ATOM 805 C CA . ALA A 1 112 ? -2.928 35.036 79.504 1.00 48.82 294 ALA A CA 1
ATOM 806 C C . ALA A 1 112 ? -3.206 33.916 78.492 1.00 49.39 294 ALA A C 1
ATOM 807 O O . ALA A 1 112 ? -3.765 34.219 77.428 1.00 52.22 294 ALA A O 1
ATOM 809 N N . VAL A 1 113 ? -2.803 32.678 78.790 1.00 44.73 295 VAL A N 1
ATOM 810 C CA . VAL A 1 113 ? -2.953 31.524 77.859 1.00 41.69 295 VAL A CA 1
ATOM 811 C C . VAL A 1 113 ? -4.377 30.972 77.965 1.00 47.31 295 VAL A C 1
ATOM 812 O O . VAL A 1 113 ? -5.007 30.780 76.905 1.00 46.28 295 VAL A O 1
ATOM 816 N N . ASP A 1 114 ? -4.857 30.707 79.190 1.00 43.34 296 ASP A N 1
ATOM 817 C CA . ASP A 1 114 ? -6.189 30.095 79.435 1.00 41.18 296 ASP A CA 1
ATOM 818 C C . ASP A 1 114 ? -6.850 30.790 80.616 1.00 41.87 296 ASP A C 1
ATOM 819 O O . ASP A 1 114 ? -6.480 30.541 81.762 1.00 41.29 296 ASP A O 1
ATOM 824 N N . PRO A 1 115 ? -7.862 31.656 80.389 1.00 45.27 297 PRO A N 1
ATOM 825 C CA . PRO A 1 115 ? -8.512 32.355 81.495 1.00 43.87 297 PRO A CA 1
ATOM 826 C C . PRO A 1 115 ? -9.239 31.404 82.460 1.00 41.53 297 PRO A C 1
ATOM 827 O O . PRO A 1 115 ? -9.437 31.781 83.586 1.00 46.24 297 PRO A O 1
ATOM 831 N N . GLU A 1 116 ? -9.643 30.223 81.991 1.00 43.83 298 GLU A N 1
ATOM 832 C CA . GLU A 1 116 ? -10.401 29.223 82.795 1.00 46.87 298 GLU A CA 1
ATOM 833 C C . GLU A 1 116 ? -9.450 28.265 83.528 1.00 44.97 298 GLU A C 1
ATOM 834 O O . GLU A 1 116 ? -9.972 27.416 84.285 1.00 43.95 298 GLU A O 1
ATOM 840 N N . ALA A 1 117 ? -8.129 28.365 83.316 1.00 40.55 299 ALA A N 1
ATOM 841 C CA . ALA A 1 117 ? -7.126 27.423 83.880 1.00 39.35 299 ALA A CA 1
ATOM 842 C C . ALA A 1 117 ? -7.010 27.600 85.393 1.00 38.35 299 ALA A C 1
ATOM 843 O O . ALA A 1 117 ? -7.087 26.615 86.124 1.00 40.45 299 ALA A O 1
ATOM 845 N N . PRO A 1 118 ? -6.823 28.831 85.921 1.00 37.48 300 PRO A N 1
ATOM 846 C CA . PRO A 1 118 ? -6.741 29.029 87.367 1.00 38.28 300 PRO A CA 1
ATOM 847 C C . PRO A 1 118 ? -8.046 28.604 88.059 1.00 38.36 300 PRO A C 1
ATOM 848 O O . PRO A 1 118 ? -9.118 28.689 87.464 1.00 36.68 300 PRO A O 1
ATOM 852 N N . THR A 1 119 ? -7.919 28.137 89.300 1.00 35.25 301 THR A N 1
ATOM 853 C CA . THR A 1 119 ? -9.058 27.772 90.177 1.00 37.19 301 THR A CA 1
ATOM 854 C C . THR A 1 119 ? -9.697 29.048 90.732 1.00 36.38 301 THR A C 1
ATOM 855 O O . THR A 1 119 ? -9.063 30.105 90.650 1.00 32.82 301 THR A O 1
ATOM 859 N N . GLU A 1 120 ? -10.882 28.928 91.333 1.00 40.56 302 GLU A N 1
ATOM 860 C CA . GLU A 1 120 ? -11.556 30.065 92.012 1.00 41.20 302 GLU A CA 1
ATOM 861 C C . GLU A 1 120 ? -10.578 30.686 93.018 1.00 36.40 302 GLU A C 1
ATOM 862 O O . GLU A 1 120 ? -10.495 31.923 93.075 1.00 38.10 302 GLU A O 1
ATOM 868 N N . GLU A 1 121 ? -9.833 29.866 93.767 1.00 34.59 303 GLU A N 1
ATOM 869 C CA . GLU A 1 121 ? -8.942 30.337 94.859 1.00 34.39 303 GLU A CA 1
ATOM 870 C C . GLU A 1 121 ? -7.719 31.037 94.272 1.00 32.62 303 GLU A C 1
ATOM 871 O O . GLU A 1 121 ? -7.272 32.032 94.841 1.00 32.69 303 GLU A O 1
ATOM 877 N N . GLU A 1 122 ? -7.166 30.518 93.173 1.00 31.82 304 GLU A N 1
ATOM 878 C CA . GLU A 1 122 ? -6.009 31.165 92.510 1.00 31.25 304 GLU A CA 1
ATOM 879 C C . GLU A 1 122 ? -6.430 32.545 91.992 1.00 28.29 304 GLU A C 1
ATOM 880 O O . GLU A 1 122 ? -5.659 33.478 92.205 1.00 32.96 304 GLU A O 1
ATOM 886 N N . HIS A 1 123 ? -7.595 32.649 91.348 1.00 33.81 305 HIS A N 1
ATOM 887 C CA . HIS A 1 123 ? -8.197 33.943 90.911 1.00 38.14 305 HIS A CA 1
ATOM 888 C C . HIS A 1 123 ? -8.279 34.890 92.120 1.00 39.96 305 HIS A C 1
ATOM 889 O O . HIS A 1 123 ? -7.817 36.039 92.017 1.00 39.41 305 HIS A O 1
ATOM 896 N N . ALA A 1 124 ? -8.782 34.400 93.255 1.00 40.66 306 ALA A N 1
ATOM 897 C CA . ALA A 1 124 ? -8.902 35.177 94.517 1.00 42.36 306 ALA A CA 1
ATOM 898 C C . ALA A 1 124 ? -7.516 35.601 95.033 1.00 40.99 306 ALA A C 1
ATOM 899 O O . ALA A 1 124 ? -7.381 36.747 95.495 1.00 44.37 306 ALA A O 1
ATOM 901 N N . GLN A 1 125 ? -6.515 34.720 94.956 1.00 40.63 307 GLN A N 1
ATOM 902 C CA . GLN A 1 125 ? -5.115 34.999 95.380 1.00 36.65 307 GLN A CA 1
ATOM 903 C C . GLN A 1 125 ? -4.401 35.885 94.341 1.00 36.51 307 GLN A C 1
ATOM 904 O O . GLN A 1 125 ? -3.390 36.504 94.703 1.00 37.12 307 GLN A O 1
ATOM 910 N N . ARG A 1 126 ? -4.878 35.896 93.095 1.00 38.81 308 ARG A N 1
ATOM 911 C CA . ARG A 1 126 ? -4.127 36.412 91.917 1.00 43.51 308 ARG A CA 1
ATOM 912 C C . ARG A 1 126 ? -2.710 35.817 91.938 1.00 42.20 308 ARG A C 1
ATOM 913 O O . ARG A 1 126 ? -1.743 36.563 91.694 1.00 42.75 308 ARG A O 1
ATOM 921 N N . ALA A 1 127 ? -2.570 34.531 92.277 1.00 37.58 309 ALA A N 1
ATOM 922 C CA . ALA A 1 127 ? -1.247 33.900 92.503 1.00 37.95 309 ALA A CA 1
ATOM 923 C C . ALA A 1 127 ? -1.372 32.375 92.517 1.00 37.47 309 ALA A C 1
ATOM 924 O O . ALA A 1 127 ? -2.425 31.849 92.946 1.00 35.25 309 ALA A O 1
ATOM 926 N N . VAL A 1 128 ? -0.321 31.699 92.045 1.00 36.06 310 VAL A N 1
ATOM 927 C CA . VAL A 1 128 ? -0.245 30.212 91.999 1.00 33.58 310 VAL A CA 1
ATOM 928 C C . VAL A 1 128 ? 1.092 29.777 92.601 1.00 30.16 310 VAL A C 1
ATOM 929 O O . VAL A 1 128 ? 1.997 30.614 92.768 1.00 33.23 310 VAL A O 1
ATOM 933 N N . THR A 1 129 ? 1.212 28.507 92.959 1.00 29.21 311 THR A N 1
ATOM 934 C CA . THR A 1 129 ? 2.497 27.923 93.410 1.00 31.34 311 THR A CA 1
ATOM 935 C C . THR A 1 129 ? 3.305 27.611 92.154 1.00 30.10 311 THR A C 1
ATOM 936 O O . THR A 1 129 ? 2.677 27.389 91.101 1.00 30.63 311 THR A O 1
ATOM 940 N N . LYS A 1 130 ? 4.623 27.542 92.299 1.00 33.16 312 LYS A N 1
ATOM 941 C CA . LYS A 1 130 ? 5.529 27.207 91.169 1.00 34.67 312 LYS A CA 1
ATOM 942 C C . LYS A 1 130 ? 5.185 25.820 90.629 1.00 32.24 312 LYS A C 1
ATOM 943 O O . LYS A 1 130 ? 4.996 25.676 89.420 1.00 30.76 312 LYS A O 1
ATOM 949 N N . PRO A 1 131 ? 5.121 24.745 91.453 1.00 33.95 313 PRO A N 1
ATOM 950 C CA . PRO A 1 131 ? 4.800 23.422 90.918 1.00 33.18 313 PRO A CA 1
ATOM 951 C C . PRO A 1 131 ? 3.485 23.396 90.126 1.00 33.15 313 PRO A C 1
ATOM 952 O O . PRO A 1 131 ? 3.405 22.746 89.113 1.00 29.08 313 PRO A O 1
ATOM 956 N N . ARG A 1 132 ? 2.461 24.103 90.601 1.00 30.35 314 ARG A N 1
ATOM 957 C CA . ARG A 1 132 ? 1.167 24.186 89.896 1.00 32.30 314 ARG A CA 1
ATOM 958 C C . ARG A 1 132 ? 1.396 24.838 88.523 1.00 29.47 314 ARG A C 1
ATOM 959 O O . ARG A 1 132 ? 0.908 24.298 87.522 1.00 30.36 314 ARG A O 1
ATOM 967 N N . TYR A 1 133 ? 2.125 25.948 88.478 1.00 27.92 315 TYR A N 1
ATOM 968 C CA . TYR A 1 133 ? 2.422 26.683 87.228 1.00 28.67 315 TYR A CA 1
ATOM 969 C C . TYR A 1 133 ? 3.174 25.746 86.272 1.00 27.97 315 TYR A C 1
ATOM 970 O O . TYR A 1 133 ? 2.749 25.592 85.108 1.00 27.68 315 TYR A O 1
ATOM 979 N N . MET A 1 134 ? 4.229 25.108 86.775 1.00 28.64 316 MET A N 1
ATOM 980 C CA . MET A 1 134 ? 5.094 24.242 85.922 1.00 28.44 316 MET A CA 1
ATOM 981 C C . MET A 1 134 ? 4.301 23.016 85.440 1.00 28.91 316 MET A C 1
ATOM 982 O O . MET A 1 134 ? 4.489 22.623 84.264 1.00 28.66 316 MET A O 1
ATOM 987 N N . GLN A 1 135 ? 3.459 22.397 86.281 1.00 26.07 317 GLN A N 1
ATOM 988 C CA . GLN A 1 135 ? 2.572 21.278 85.857 1.00 29.48 317 GLN A CA 1
ATOM 989 C C . GLN A 1 135 ? 1.629 21.740 84.740 1.00 29.14 317 GLN A C 1
ATOM 990 O O . GLN A 1 135 ? 1.445 21.001 83.749 1.00 30.11 317 GLN A O 1
ATOM 996 N N . TRP A 1 136 ? 1.036 22.925 84.885 1.00 29.80 318 TRP A N 1
ATOM 997 C CA . TRP A 1 136 ? 0.110 23.475 83.861 1.00 29.23 318 TRP A CA 1
ATOM 998 C C . TRP A 1 136 ? 0.856 23.643 82.522 1.00 28.97 318 TRP A C 1
ATOM 999 O O . TRP A 1 136 ? 0.327 23.215 81.467 1.00 28.40 318 TRP A O 1
ATOM 1010 N N . ARG A 1 137 ? 2.052 24.212 82.592 1.00 28.63 319 ARG A N 1
ATOM 1011 C CA . ARG A 1 137 ? 2.962 24.471 81.442 1.00 29.46 319 ARG A CA 1
ATOM 1012 C C . ARG A 1 137 ? 3.294 23.138 80.757 1.00 29.31 319 ARG A C 1
ATOM 1013 O O . ARG A 1 137 ? 3.325 23.086 79.508 1.00 28.12 319 ARG A O 1
ATOM 1021 N N . GLU A 1 138 ? 3.523 22.087 81.542 1.00 30.58 320 GLU A N 1
ATOM 1022 C CA . GLU A 1 138 ? 3.807 20.738 80.984 1.00 29.06 320 GLU A CA 1
ATOM 1023 C C . GLU A 1 138 ? 2.609 20.230 80.170 1.00 29.97 320 GLU A C 1
ATOM 1024 O O . GLU A 1 138 ? 2.823 19.575 79.140 1.00 28.72 320 GLU A O 1
ATOM 1030 N N . GLY A 1 139 ? 1.367 20.525 80.584 1.00 27.82 321 GLY A N 1
ATOM 1031 C CA . GLY A 1 139 ? 0.166 19.921 79.977 1.00 28.51 321 GLY A CA 1
ATOM 1032 C C . GLY A 1 139 ? -0.300 20.621 78.707 1.00 27.58 321 GLY A C 1
ATOM 1033 O O . GLY A 1 139 ? -0.939 19.957 77.878 1.00 31.78 321 GLY A O 1
ATOM 1034 N N . ILE A 1 140 ? -0.064 21.923 78.573 1.00 30.56 322 ILE A N 1
ATOM 1035 C CA . ILE A 1 140 ? -0.499 22.698 77.377 1.00 31.26 322 ILE A CA 1
ATOM 1036 C C . ILE A 1 140 ? 0.585 22.618 76.302 1.00 32.76 322 ILE A C 1
ATOM 1037 O O . ILE A 1 140 ? 0.254 22.882 75.138 1.00 32.41 322 ILE A O 1
ATOM 1042 N N . SER A 1 141 ? 1.816 22.274 76.694 1.00 31.63 323 SER A N 1
ATOM 1043 C CA . SER A 1 141 ? 2.926 21.944 75.757 1.00 29.74 323 SER A CA 1
ATOM 1044 C C . SER A 1 141 ? 2.983 20.426 75.554 1.00 28.32 323 SER A C 1
ATOM 1045 O O . SER A 1 141 ? 2.079 19.700 76.014 1.00 30.74 323 SER A O 1
ATOM 1048 N N . SER A 1 142 ? 4.032 19.945 74.885 1.00 26.33 324 SER A N 1
ATOM 1049 C CA . SER A 1 142 ? 4.236 18.502 74.619 1.00 27.42 324 SER A CA 1
ATOM 1050 C C . SER A 1 142 ? 4.893 17.811 75.817 1.00 25.98 324 SER A C 1
ATOM 1051 O O . SER A 1 142 ? 5.086 16.608 75.740 1.00 27.59 324 SER A O 1
ATOM 1054 N N . SER A 1 143 ? 5.278 18.524 76.877 1.00 25.74 325 SER A N 1
ATOM 1055 C CA . SER A 1 143 ? 6.071 17.912 77.978 1.00 27.12 325 SER A CA 1
ATOM 1056 C C . SER A 1 143 ? 5.366 16.666 78.532 1.00 27.72 325 SER A C 1
ATOM 1057 O O . SER A 1 143 ? 6.009 15.599 78.601 1.00 26.69 325 SER A O 1
ATOM 1060 N N . THR A 1 144 ? 4.113 16.785 78.984 1.00 28.28 326 THR A N 1
ATOM 1061 C CA . THR A 1 144 ? 3.417 15.689 79.696 1.00 29.75 326 THR A CA 1
ATOM 1062 C C . THR A 1 144 ? 3.308 14.461 78.795 1.00 29.83 326 THR A C 1
ATOM 1063 O O . THR A 1 144 ? 3.558 13.352 79.292 1.00 31.79 326 THR A O 1
ATOM 1067 N N . THR A 1 145 ? 2.945 14.644 77.528 1.00 31.39 327 THR A N 1
ATOM 1068 C CA . THR A 1 145 ? 2.557 13.526 76.629 1.00 32.39 327 THR A CA 1
ATOM 1069 C C . THR A 1 145 ? 3.782 12.969 75.887 1.00 30.76 327 THR A C 1
ATOM 1070 O O . THR A 1 145 ? 3.846 11.734 75.749 1.00 33.22 327 THR A O 1
ATOM 1074 N N . LEU A 1 146 ? 4.706 13.821 75.437 1.00 30.20 328 LEU A N 1
ATOM 1075 C CA . LEU A 1 146 ? 5.857 13.393 74.593 1.00 28.31 328 LEU A CA 1
ATOM 1076 C C . LEU A 1 146 ? 7.176 13.408 75.378 1.00 28.64 328 LEU A C 1
ATOM 1077 O O . LEU A 1 146 ? 8.127 12.817 74.880 1.00 27.03 328 LEU A O 1
ATOM 1082 N N . GLY A 1 147 ? 7.243 14.045 76.551 1.00 25.92 329 GLY A N 1
ATOM 1083 C CA . GLY A 1 147 ? 8.461 14.057 77.382 1.00 24.53 329 GLY A CA 1
ATOM 1084 C C . GLY A 1 147 ? 9.511 15.068 76.955 1.00 23.69 329 GLY A C 1
ATOM 1085 O O . GLY A 1 147 ? 10.663 14.941 77.381 1.00 24.28 329 GLY A O 1
ATOM 1086 N N . PHE A 1 148 ? 9.151 16.052 76.143 1.00 22.73 330 PHE A N 1
ATOM 1087 C CA . PHE A 1 148 ? 10.035 17.180 75.794 1.00 24.32 330 PHE A CA 1
ATOM 1088 C C . PHE A 1 148 ? 9.144 18.320 75.314 1.00 24.13 330 PHE A C 1
ATOM 1089 O O . PHE A 1 148 ? 7.990 18.046 74.927 1.00 24.89 330 PHE A O 1
ATOM 1097 N N . ARG A 1 149 ? 9.719 19.505 75.211 1.00 24.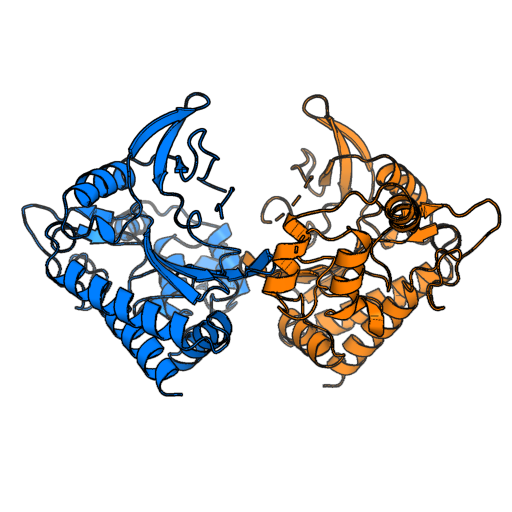37 331 ARG A N 1
ATOM 1098 C CA . ARG A 1 149 ? 9.033 20.630 74.541 1.00 24.54 331 ARG A CA 1
ATOM 1099 C C . ARG A 1 149 ? 10.053 21.575 73.934 1.00 25.09 331 ARG A C 1
ATOM 1100 O O . ARG A 1 149 ? 11.157 21.734 74.446 1.00 23.95 331 ARG A O 1
ATOM 1108 N N . ILE A 1 150 ? 9.650 22.188 72.838 1.00 26.23 332 ILE A N 1
ATOM 1109 C CA . ILE A 1 150 ? 10.438 23.257 72.194 1.00 26.66 332 ILE A CA 1
ATOM 1110 C C . ILE A 1 150 ? 10.299 24.512 73.048 1.00 27.04 332 ILE A C 1
ATOM 1111 O O . ILE A 1 150 ? 9.138 24.856 73.407 1.00 29.88 332 ILE A O 1
ATOM 1116 N N . GLU A 1 151 ? 11.423 25.122 73.405 1.00 24.70 333 GLU A N 1
ATOM 1117 C CA . GLU A 1 151 ? 11.446 26.357 74.234 1.00 27.62 333 GLU A CA 1
ATOM 1118 C C . GLU A 1 151 ? 11.617 27.581 73.340 1.00 28.99 333 GLU A C 1
ATOM 1119 O O . GLU A 1 151 ? 11.013 28.618 73.636 1.00 28.46 333 GLU A O 1
ATOM 1125 N N . GLY A 1 152 ? 12.456 27.504 72.316 1.00 26.82 334 GLY A N 1
ATOM 1126 C CA . GLY A 1 152 ? 12.767 28.709 71.536 1.00 27.97 334 GLY A CA 1
ATOM 1127 C C . GLY A 1 152 ? 13.660 28.411 70.358 1.00 28.80 334 GLY A C 1
ATOM 1128 O O . GLY A 1 152 ? 14.365 27.377 70.367 1.00 25.66 334 GLY A O 1
ATOM 1129 N N . ILE A 1 153 ? 13.608 29.282 69.361 1.00 26.44 335 ILE A N 1
ATOM 1130 C CA . ILE A 1 153 ? 14.491 29.192 68.165 1.00 29.39 335 ILE A CA 1
ATOM 1131 C C . ILE A 1 153 ? 15.219 30.527 68.009 1.00 31.58 335 ILE A C 1
ATOM 1132 O O . ILE A 1 153 ? 14.584 31.580 68.226 1.00 30.93 335 ILE A O 1
ATOM 1137 N N . LYS A 1 154 ? 16.494 30.482 67.627 1.00 30.91 336 LYS A N 1
ATOM 1138 C CA . LYS A 1 154 ? 17.239 31.646 67.081 1.00 35.89 336 LYS A CA 1
ATOM 1139 C C . LYS A 1 154 ? 17.579 31.298 65.632 1.00 40.30 336 LYS A C 1
ATOM 1140 O O . LYS A 1 154 ? 18.129 30.191 65.404 1.00 37.58 336 LYS A O 1
ATOM 1146 N N . LYS A 1 155 ? 17.196 32.151 64.675 1.00 39.46 337 LYS A N 1
ATOM 1147 C CA . LYS A 1 155 ? 17.440 31.900 63.230 1.00 43.04 337 LYS A CA 1
ATOM 1148 C C . LYS A 1 155 ? 18.720 32.620 62.808 1.00 41.03 337 LYS A C 1
ATOM 1149 O O . LYS A 1 155 ? 19.164 33.526 63.530 1.00 45.14 337 LYS A O 1
ATOM 1155 N N . ALA A 1 156 ? 19.310 32.164 61.698 1.00 48.03 338 ALA A N 1
ATOM 1156 C CA . ALA A 1 156 ? 20.515 32.743 61.058 1.00 50.79 338 ALA A CA 1
ATOM 1157 C C . ALA A 1 156 ? 20.236 34.201 60.653 1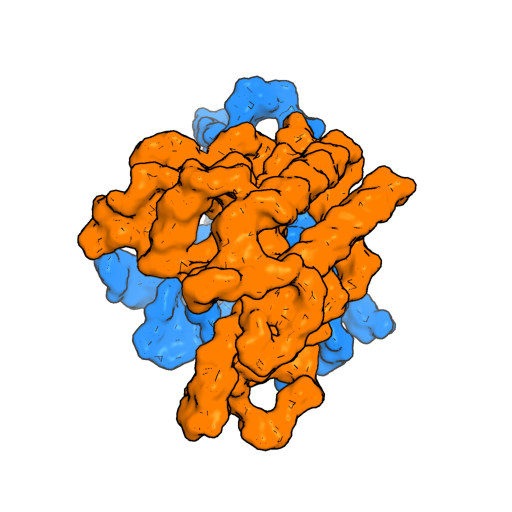.00 49.15 338 ALA A C 1
ATOM 1158 O O . ALA A 1 156 ? 21.185 35.004 60.671 1.00 53.26 338 ALA A O 1
ATOM 1160 N N . ASP A 1 157 ? 18.976 34.540 60.354 1.00 50.07 339 ASP A N 1
ATOM 1161 C CA . ASP A 1 157 ? 18.543 35.918 59.977 1.00 50.96 339 ASP A CA 1
ATOM 1162 C C . ASP A 1 157 ? 18.466 36.842 61.212 1.00 51.84 339 ASP A C 1
ATOM 1163 O O . ASP A 1 157 ? 17.977 37.975 61.054 1.00 52.94 339 ASP A O 1
ATOM 1168 N N . GLY A 1 158 ? 18.903 36.388 62.395 1.00 48.14 340 GLY A N 1
ATOM 1169 C CA . GLY A 1 158 ? 18.938 37.187 63.639 1.00 44.53 340 GLY A CA 1
ATOM 1170 C C . GLY A 1 158 ? 17.603 37.160 64.372 1.00 39.97 340 GLY A C 1
ATOM 1171 O O . GLY A 1 158 ? 17.554 37.590 65.551 1.00 36.90 340 GLY A O 1
ATOM 1172 N N . SER A 1 159 ? 16.561 36.639 63.723 1.00 40.18 341 SER A N 1
ATOM 1173 C CA . SER A 1 159 ? 15.195 36.547 64.287 1.00 40.61 341 SER A CA 1
ATOM 1174 C C . SER A 1 159 ? 15.183 35.465 65.366 1.00 43.23 341 SER A C 1
ATOM 1175 O O . SER A 1 159 ? 15.968 34.504 65.256 1.00 39.31 341 SER A O 1
ATOM 1178 N N . CYS A 1 160 ? 14.371 35.646 66.404 1.00 37.98 342 CYS A N 1
ATOM 1179 C CA . CYS A 1 160 ? 14.228 34.651 67.493 1.00 38.74 342 CYS A CA 1
ATOM 1180 C C . CYS A 1 160 ? 12.761 34.554 67.898 1.00 36.28 342 CYS A C 1
ATOM 1181 O O . CYS A 1 160 ? 11.963 35.505 67.629 1.00 33.63 342 CYS A O 1
ATOM 1184 N N . SER A 1 161 ? 12.383 33.418 68.452 1.00 28.24 343 SER A N 1
ATOM 1185 C CA . SER A 1 161 ? 10.991 33.181 68.892 1.00 26.77 343 SER A CA 1
ATOM 1186 C C . SER A 1 161 ? 10.998 32.288 70.120 1.00 29.97 343 SER A C 1
ATOM 1187 O O . SER A 1 161 ? 11.753 31.288 70.127 1.00 27.35 343 SER A O 1
ATOM 1190 N N . THR A 1 162 ? 10.132 32.613 71.072 1.00 26.77 344 THR A N 1
ATOM 1191 C CA . THR A 1 162 ? 9.786 31.746 72.221 1.00 28.34 344 THR A CA 1
ATOM 1192 C C . THR A 1 162 ? 8.294 31.391 72.204 1.00 28.33 344 THR A C 1
ATOM 1193 O O . THR A 1 162 ? 7.806 30.917 73.242 1.00 30.72 344 THR A O 1
ATOM 1197 N N . ASP A 1 163 ? 7.605 31.532 71.065 1.00 28.29 345 ASP A N 1
ATOM 1198 C CA . ASP A 1 163 ? 6.127 31.400 70.967 1.00 32.18 345 ASP A CA 1
ATOM 1199 C C . ASP A 1 163 ? 5.706 29.940 70.740 1.00 30.33 345 ASP A C 1
ATOM 1200 O O . ASP A 1 163 ? 5.125 29.638 69.661 1.00 33.35 345 ASP A O 1
ATOM 1205 N N . PHE A 1 164 ? 5.992 29.057 71.712 1.00 30.02 346 PHE A N 1
ATOM 1206 C CA . PHE A 1 164 ? 5.773 27.590 71.625 1.00 30.16 346 PHE A CA 1
ATOM 1207 C C . PHE A 1 164 ? 5.041 27.036 72.856 1.00 30.93 346 PHE A C 1
ATOM 1208 O O . PHE A 1 164 ? 4.998 25.815 73.002 1.00 29.93 346 PHE A O 1
ATOM 1216 N N . LYS A 1 165 ? 4.407 27.872 73.680 1.00 31.58 347 LYS A N 1
ATOM 1217 C CA . LYS A 1 165 ? 3.792 27.377 74.943 1.00 31.83 347 LYS A CA 1
ATOM 1218 C C . LYS A 1 165 ? 2.633 26.415 74.664 1.00 32.08 347 LYS A C 1
ATOM 1219 O O . LYS A 1 165 ? 2.428 25.535 75.514 1.00 33.04 347 LYS A O 1
ATOM 1225 N N . THR A 1 166 ? 1.945 26.491 73.514 1.00 29.65 348 THR A N 1
ATOM 1226 C CA . THR A 1 166 ? 0.828 25.574 73.162 1.00 33.24 348 THR A CA 1
ATOM 1227 C C . THR A 1 166 ? 1.203 24.640 72.009 1.00 33.02 348 THR A C 1
ATOM 1228 O O . THR A 1 166 ? 0.297 23.994 71.448 1.00 32.52 348 THR A O 1
ATOM 1232 N N . THR A 1 167 ? 2.498 24.500 71.714 1.00 32.67 349 THR A N 1
ATOM 1233 C CA . THR A 1 167 ? 3.008 23.464 70.782 1.00 32.63 349 THR A CA 1
ATOM 1234 C C . THR A 1 167 ? 2.975 22.145 71.547 1.00 31.82 349 THR A C 1
ATOM 1235 O O . THR A 1 167 ? 3.813 21.993 72.476 1.00 31.16 349 THR A O 1
ATOM 1239 N N . ARG A 1 168 ? 2.036 21.258 71.216 1.00 30.93 350 ARG A N 1
ATOM 1240 C CA . ARG A 1 168 ? 1.722 20.065 72.047 1.00 32.14 350 ARG A CA 1
ATOM 1241 C C . ARG A 1 168 ? 1.661 18.779 71.220 1.00 31.86 350 ARG A C 1
ATOM 1242 O O . ARG A 1 168 ? 2.201 17.771 71.686 1.00 31.56 350 ARG A O 1
ATOM 1250 N N . SER A 1 169 ? 0.945 18.767 70.095 1.00 32.29 351 SER A N 1
ATOM 1251 C CA . SER A 1 169 ? 0.712 17.536 69.310 1.00 35.18 351 SER A CA 1
ATOM 1252 C C . SER A 1 169 ? 2.020 17.139 68.614 1.00 33.09 351 SER A C 1
ATOM 1253 O O . SER A 1 169 ? 2.852 18.022 68.358 1.00 32.60 351 SER A O 1
ATOM 1256 N N . ARG A 1 170 ? 2.171 15.847 68.338 1.00 37.14 352 ARG A N 1
ATOM 1257 C CA . ARG A 1 170 ? 3.301 15.283 67.558 1.00 37.38 352 ARG A CA 1
ATOM 1258 C C . ARG A 1 170 ? 3.472 16.070 66.251 1.00 37.05 352 ARG A C 1
ATOM 1259 O O . ARG A 1 170 ? 4.606 16.520 65.954 1.00 34.15 352 ARG A O 1
ATOM 1267 N N . GLU A 1 171 ? 2.381 16.284 65.516 1.00 39.19 353 GLU A N 1
ATOM 1268 C CA . GLU A 1 171 ? 2.407 16.981 64.203 1.00 39.89 353 GLU A CA 1
ATOM 1269 C C . GLU A 1 171 ? 2.809 18.454 64.387 1.00 34.86 353 GLU A C 1
ATOM 1270 O O . GLU A 1 171 ? 3.603 18.936 63.579 1.00 35.03 353 GLU A O 1
ATOM 1276 N N . GLN A 1 172 ? 2.320 19.145 65.423 1.00 33.26 354 GLN A N 1
ATOM 1277 C CA . GLN A 1 172 ? 2.728 20.541 65.746 1.00 32.30 354 GLN A CA 1
ATOM 1278 C C . GLN A 1 172 ? 4.243 20.630 65.973 1.00 31.40 354 GLN A C 1
ATOM 1279 O O . GLN A 1 172 ? 4.865 21.611 65.519 1.00 31.47 354 GLN A O 1
ATOM 1285 N N . VAL A 1 173 ? 4.805 19.685 66.717 1.00 31.67 355 VAL A N 1
ATOM 1286 C CA . VAL A 1 173 ? 6.269 19.645 66.998 1.00 31.05 355 VAL A CA 1
ATOM 1287 C C . VAL A 1 173 ? 7.020 19.395 65.679 1.00 28.26 355 VAL A C 1
ATOM 1288 O O . VAL A 1 173 ? 7.984 20.109 65.400 1.00 28.47 355 VAL A O 1
ATOM 1292 N N . LEU A 1 174 ? 6.583 18.401 64.908 1.00 31.11 356 LEU A N 1
ATOM 1293 C CA . LEU A 1 174 ? 7.190 18.068 63.595 1.00 30.47 356 LEU A CA 1
ATOM 1294 C C . LEU A 1 174 ? 7.224 19.323 62.716 1.00 30.92 356 LEU A C 1
ATOM 1295 O O . LEU A 1 174 ? 8.252 19.570 62.068 1.00 30.25 356 LEU A O 1
ATOM 1300 N N . ARG A 1 175 ? 6.154 20.128 62.695 1.00 31.19 357 ARG A N 1
ATOM 1301 C CA . ARG A 1 175 ? 6.105 21.335 61.831 1.00 31.86 357 ARG A CA 1
ATOM 1302 C C . ARG A 1 175 ? 7.124 22.374 62.301 1.00 29.44 357 ARG A C 1
ATOM 1303 O O . ARG A 1 175 ? 7.660 23.088 61.440 1.00 30.79 357 ARG A O 1
ATOM 1311 N N . VAL A 1 176 ? 7.403 22.483 63.605 1.00 28.23 358 VAL A N 1
ATOM 1312 C CA . VAL A 1 176 ? 8.430 23.438 64.098 1.00 29.12 358 VAL A CA 1
ATOM 1313 C C . VAL A 1 176 ? 9.818 22.974 63.608 1.00 26.50 358 VAL A C 1
ATOM 1314 O O . VAL A 1 176 ? 10.599 23.820 63.136 1.00 27.33 358 VAL A O 1
ATOM 1318 N N . PHE A 1 177 ? 10.138 21.686 63.727 1.00 29.01 359 PHE A N 1
ATOM 1319 C CA . PHE A 1 177 ? 11.431 21.151 63.229 1.00 29.78 359 PHE A CA 1
ATOM 1320 C C . PHE A 1 177 ? 11.510 21.272 61.704 1.00 28.75 359 PHE A C 1
ATOM 1321 O O . PHE A 1 177 ? 12.568 21.665 61.198 1.00 29.30 359 PHE A O 1
ATOM 1329 N N . GLU A 1 178 ? 10.422 20.973 61.000 1.00 30.87 360 GLU A N 1
ATOM 1330 C CA . GLU A 1 178 ? 10.352 21.135 59.521 1.00 30.15 360 GLU A CA 1
ATOM 1331 C C . GLU A 1 178 ? 10.736 22.570 59.152 1.00 31.04 360 GLU A C 1
ATOM 1332 O O . GLU A 1 178 ? 11.602 22.753 58.281 1.00 32.14 360 GLU A O 1
ATOM 1338 N N . GLU A 1 179 ? 10.152 23.570 59.812 1.00 31.11 361 GLU A N 1
ATOM 1339 C CA . GLU A 1 179 ? 10.483 24.986 59.526 1.00 34.56 361 GLU A CA 1
ATOM 1340 C C . GLU A 1 179 ? 11.924 25.284 59.955 1.00 32.22 361 GLU A C 1
ATOM 1341 O O . GLU A 1 179 ? 12.601 26.049 59.265 1.00 33.17 361 GLU A O 1
ATOM 1347 N N . PHE A 1 180 ? 12.402 24.678 61.041 1.00 28.66 362 PHE A N 1
ATOM 1348 C CA . PHE A 1 180 ? 13.756 24.933 61.581 1.00 26.47 362 PHE A CA 1
ATOM 1349 C C . PHE A 1 180 ? 14.825 24.456 60.585 1.00 23.95 362 PHE A C 1
ATOM 1350 O O . PHE A 1 180 ? 15.797 25.177 60.395 1.00 26.42 362 PHE A O 1
ATOM 1358 N N . VAL A 1 181 ? 14.646 23.285 59.986 1.00 26.54 363 VAL A N 1
ATOM 1359 C CA . VAL A 1 181 ? 15.708 22.677 59.118 1.00 29.51 363 VAL A CA 1
ATOM 1360 C C . VAL A 1 181 ? 15.541 23.140 57.662 1.00 30.74 363 VAL A C 1
ATOM 1361 O O . VAL A 1 181 ? 16.494 22.968 56.874 1.00 30.47 363 VAL A O 1
ATOM 1365 N N . GLN A 1 182 ? 14.412 23.758 57.311 1.00 31.95 364 GLN A N 1
ATOM 1366 C CA . GLN A 1 182 ? 14.231 24.432 55.990 1.00 35.51 364 GLN A CA 1
ATOM 1367 C C . GLN A 1 182 ? 14.657 23.498 54.849 1.00 35.08 364 GLN A C 1
ATOM 1368 O O . GLN A 1 182 ? 15.374 23.967 53.940 1.00 36.65 364 GLN A O 1
ATOM 1374 N N . GLY A 1 183 ? 14.253 22.226 54.925 1.00 34.11 365 GLY A N 1
ATOM 1375 C CA . GLY A 1 183 ? 14.428 21.202 53.876 1.00 36.57 365 GLY A CA 1
ATOM 1376 C C . GLY A 1 183 ? 15.875 20.775 53.662 1.00 35.63 365 GLY A C 1
ATOM 1377 O O . GLY A 1 183 ? 16.132 20.132 52.635 1.00 35.44 365 GLY A O 1
ATOM 1378 N N . ASP A 1 184 ? 16.787 21.062 54.599 1.00 32.18 366 ASP A N 1
ATOM 1379 C CA . ASP A 1 184 ? 18.210 20.643 54.496 1.00 31.97 366 ASP A CA 1
ATOM 1380 C C . ASP A 1 184 ? 18.285 19.187 54.958 1.00 32.88 366 ASP A C 1
ATOM 1381 O O . ASP A 1 184 ? 18.299 18.954 56.175 1.00 30.17 366 ASP A O 1
ATOM 1386 N N . GLU A 1 185 ? 18.329 18.241 54.016 1.00 31.34 367 GLU A N 1
ATOM 1387 C CA . GLU A 1 185 ? 18.287 16.784 54.300 1.00 31.59 367 GLU A CA 1
ATOM 1388 C C . GLU A 1 185 ? 19.562 16.384 55.053 1.00 27.71 367 GLU A C 1
ATOM 1389 O O . GLU A 1 185 ? 19.486 15.472 55.880 1.00 30.05 367 GLU A O 1
ATOM 1395 N N . GLU A 1 186 ? 20.679 17.063 54.778 1.00 27.74 368 GLU A N 1
ATOM 1396 C CA . GLU A 1 186 ? 22.003 16.747 55.386 1.00 29.43 368 GLU A CA 1
ATOM 1397 C C . GLU A 1 186 ? 21.968 17.133 56.867 1.00 27.92 368 GLU A C 1
ATOM 1398 O O . GLU A 1 186 ? 22.415 16.341 57.711 1.00 27.46 368 GLU A O 1
ATOM 1404 N N . VAL A 1 187 ? 21.427 18.310 57.181 1.00 25.28 369 VAL A N 1
ATOM 1405 C CA . VAL A 1 187 ? 21.331 18.760 58.596 1.00 26.06 369 VAL A CA 1
ATOM 1406 C C . VAL A 1 187 ? 20.427 17.783 59.349 1.00 24.96 369 VAL A C 1
ATOM 1407 O O . VAL A 1 187 ? 20.792 17.376 60.454 1.00 24.23 369 VAL A O 1
ATOM 1411 N N . LEU A 1 188 ? 19.283 17.402 58.783 1.00 23.97 370 LEU A N 1
ATOM 1412 C CA . LEU A 1 188 ? 18.335 16.506 59.476 1.00 24.56 370 LEU A CA 1
ATOM 1413 C C . LEU A 1 188 ? 18.999 15.150 59.705 1.00 24.83 370 LEU A C 1
ATOM 1414 O O . LEU A 1 188 ? 18.839 14.576 60.803 1.00 23.87 370 LEU A O 1
ATOM 1419 N N . ARG A 1 189 ? 19.722 14.647 58.701 1.00 23.70 371 ARG A N 1
ATOM 1420 C CA . ARG A 1 189 ? 20.376 13.321 58.822 1.00 23.18 371 ARG A CA 1
ATOM 1421 C C . ARG A 1 189 ? 21.435 13.392 59.927 1.00 22.19 371 ARG A C 1
ATOM 1422 O O . ARG A 1 189 ? 21.489 12.457 60.750 1.00 24.21 371 ARG A O 1
ATOM 1430 N N . ARG A 1 190 ? 22.234 14.451 59.963 1.00 21.72 372 ARG A N 1
ATOM 1431 C CA . ARG A 1 190 ? 23.274 14.629 61.003 1.00 22.35 372 ARG A CA 1
ATOM 1432 C C . ARG A 1 190 ? 22.623 14.773 62.384 1.00 21.82 372 ARG A C 1
ATOM 1433 O O . ARG A 1 190 ? 23.139 14.208 63.372 1.00 19.79 372 ARG A O 1
ATOM 1441 N N . TYR A 1 191 ? 21.528 15.519 62.486 1.00 21.01 373 TYR A N 1
ATOM 1442 C CA . TYR A 1 191 ? 20.806 15.630 63.769 1.00 21.26 373 TYR A CA 1
ATOM 1443 C C . TYR A 1 191 ? 20.385 14.241 64.243 1.00 21.23 373 TYR A C 1
ATOM 1444 O O . TYR A 1 191 ? 20.588 13.912 65.406 1.00 21.90 373 TYR A O 1
ATOM 1453 N N . LEU A 1 192 ? 19.780 13.448 63.372 1.00 21.26 374 LEU A N 1
ATOM 1454 C CA . LEU A 1 192 ? 19.275 12.115 63.747 1.00 23.15 374 LEU A CA 1
ATOM 1455 C C . LEU A 1 192 ? 20.452 11.212 64.141 1.00 21.21 374 LEU A C 1
ATOM 1456 O O . LEU A 1 192 ? 20.357 10.533 65.162 1.00 22.22 374 LEU A O 1
ATOM 1461 N N . ASN A 1 193 ? 21.551 11.238 63.391 1.00 21.87 375 ASN A N 1
ATOM 1462 C CA . ASN A 1 193 ? 22.742 10.419 63.748 1.00 22.43 375 ASN A CA 1
ATOM 1463 C C . ASN A 1 193 ? 23.248 10.835 65.132 1.00 22.41 375 ASN A C 1
ATOM 1464 O O . ASN A 1 193 ? 23.591 9.969 65.940 1.00 21.78 375 ASN A O 1
ATOM 1469 N N . ARG A 1 194 ? 23.296 12.131 65.403 1.00 20.41 376 ARG A N 1
ATOM 1470 C CA . ARG A 1 194 ? 23.785 12.632 66.708 1.00 20.76 376 ARG A CA 1
ATOM 1471 C C . ARG A 1 194 ? 22.815 12.187 67.812 1.00 19.50 376 ARG A C 1
ATOM 1472 O O . ARG A 1 194 ? 23.281 11.763 68.890 1.00 19.72 376 ARG A O 1
ATOM 1480 N N . LEU A 1 195 ? 21.502 12.337 67.630 1.00 19.61 377 LEU A N 1
ATOM 1481 C CA . LEU A 1 195 ? 20.535 11.942 68.685 1.00 20.61 377 LEU A CA 1
ATOM 1482 C C . LEU A 1 195 ? 20.661 10.438 68.945 1.00 21.02 377 LEU A C 1
ATOM 1483 O O . LEU A 1 195 ? 20.565 10.066 70.092 1.00 20.95 377 LEU A O 1
ATOM 1488 N N . GLN A 1 196 ? 20.840 9.612 67.903 1.00 22.02 378 GLN A N 1
ATOM 1489 C CA . GLN A 1 196 ? 20.966 8.141 68.083 1.00 23.17 378 GLN A CA 1
ATOM 1490 C C . GLN A 1 196 ? 22.204 7.853 68.938 1.00 20.86 378 GLN A C 1
ATOM 1491 O O . GLN A 1 196 ? 22.116 7.036 69.879 1.00 22.13 378 GLN A O 1
ATOM 1497 N N . GLN A 1 197 ? 23.317 8.530 68.651 1.00 21.11 379 GLN A N 1
ATOM 1498 C CA . GLN A 1 197 ? 24.573 8.351 69.410 1.00 20.61 379 GLN A CA 1
ATOM 1499 C C . GLN A 1 197 ? 24.395 8.889 70.839 1.00 20.63 379 GLN A C 1
ATOM 1500 O O . GLN A 1 197 ? 24.820 8.238 71.790 1.00 21.69 379 GLN A O 1
ATOM 1506 N N . ILE A 1 198 ? 23.711 10.023 71.037 1.00 19.74 380 ILE A N 1
ATOM 1507 C CA . ILE A 1 198 ? 23.450 10.526 72.413 1.00 19.86 380 ILE A CA 1
ATOM 1508 C C . ILE A 1 198 ? 22.602 9.519 73.195 1.00 18.97 380 ILE A C 1
ATOM 1509 O O . ILE A 1 198 ? 22.951 9.251 74.352 1.00 21.62 380 ILE A O 1
ATOM 1514 N N . ARG A 1 199 ? 21.558 8.955 72.602 1.00 19.93 381 ARG A N 1
ATOM 1515 C CA . ARG A 1 199 ? 20.687 7.983 73.294 1.00 21.10 381 ARG A CA 1
ATOM 1516 C C . ARG A 1 199 ? 21.553 6.810 73.767 1.00 21.28 381 ARG A C 1
ATOM 1517 O O . ARG A 1 199 ? 21.452 6.429 74.934 1.00 22.35 381 ARG A O 1
ATOM 1525 N N . ASP A 1 200 ? 22.361 6.269 72.869 1.00 21.65 382 ASP A N 1
ATOM 1526 C CA . ASP A 1 200 ? 23.265 5.137 73.207 1.00 23.86 382 ASP A CA 1
ATOM 1527 C C . ASP A 1 200 ? 24.148 5.527 74.397 1.00 23.53 382 ASP A C 1
ATOM 1528 O O . ASP A 1 200 ? 24.331 4.713 75.303 1.00 25.28 382 ASP A O 1
ATOM 1533 N N . THR A 1 201 ? 24.689 6.744 74.412 1.00 22.06 383 THR A N 1
ATOM 1534 C CA . THR A 1 201 ? 25.599 7.214 75.479 1.00 23.13 383 THR A CA 1
ATOM 1535 C C . THR A 1 201 ? 24.821 7.346 76.786 1.00 24.94 383 THR A C 1
ATOM 1536 O O . THR A 1 201 ? 25.353 6.936 77.833 1.00 24.74 383 THR A O 1
ATOM 1540 N N . LEU A 1 202 ? 23.614 7.918 76.736 1.00 23.82 384 LEU A N 1
ATOM 1541 C CA . LEU A 1 202 ? 22.763 8.068 77.943 1.00 24.32 384 LEU A CA 1
ATOM 1542 C C . LEU A 1 202 ? 22.462 6.686 78.522 1.00 23.72 384 LEU A C 1
ATOM 1543 O O . LEU A 1 202 ? 22.479 6.561 79.747 1.00 24.12 384 LEU A O 1
ATOM 1548 N N . GLU A 1 203 ? 22.223 5.693 77.671 1.00 25.48 385 GLU A N 1
ATOM 1549 C CA . GLU A 1 203 ? 21.792 4.349 78.139 1.00 28.16 385 GLU A CA 1
ATOM 1550 C C . GLU A 1 203 ? 22.953 3.624 78.838 1.00 31.05 385 GLU A C 1
ATOM 1551 O O . GLU A 1 203 ? 22.664 2.676 79.583 1.00 36.50 385 GLU A O 1
ATOM 1557 N N . VAL A 1 204 ? 24.200 4.058 78.681 1.00 28.32 386 VAL A N 1
ATOM 1558 C CA . VAL A 1 204 ? 25.357 3.392 79.357 1.00 31.22 386 VAL A CA 1
ATOM 1559 C C . VAL A 1 204 ? 26.002 4.311 80.398 1.00 31.93 386 VAL A C 1
ATOM 1560 O O . VAL A 1 204 ? 26.884 3.839 81.136 1.00 35.48 386 VAL A O 1
ATOM 1564 N N . SER A 1 205 ? 25.625 5.585 80.442 1.00 28.42 387 SER A N 1
ATOM 1565 C CA . SER A 1 205 ? 26.295 6.606 81.283 1.00 28.94 387 SER A CA 1
ATOM 1566 C C . SER A 1 205 ? 26.129 6.287 82.771 1.00 27.87 387 SER A C 1
ATOM 1567 O O . SER A 1 205 ? 24.980 6.147 83.223 1.00 28.32 387 SER A O 1
ATOM 1570 N N . GLU A 1 206 ? 27.230 6.283 83.536 1.00 31.02 388 GLU A N 1
ATOM 1571 C CA . GLU A 1 206 ? 27.167 6.106 85.011 1.00 33.86 388 GLU A CA 1
ATOM 1572 C C . GLU A 1 206 ? 26.468 7.330 85.610 1.00 31.13 388 GLU A C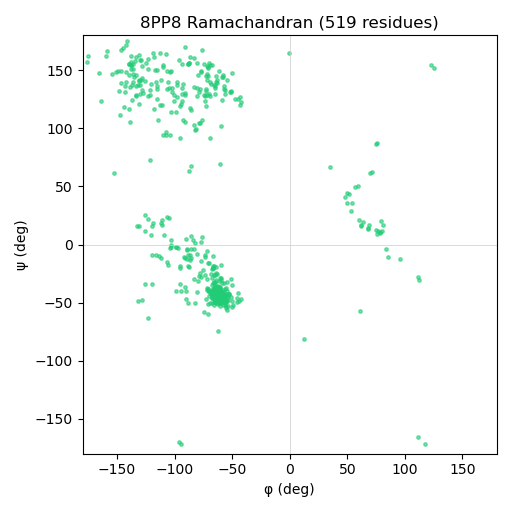 1
ATOM 1573 O O . GLU A 1 206 ? 25.607 7.168 86.476 1.00 32.26 388 GLU A O 1
ATOM 1579 N N . PHE A 1 207 ? 26.810 8.523 85.124 1.00 29.23 389 PHE A N 1
ATOM 1580 C CA . PHE A 1 207 ? 26.177 9.786 85.573 1.00 28.59 389 PHE A CA 1
ATOM 1581 C C . PHE A 1 207 ? 24.665 9.666 85.397 1.00 29.38 389 PHE A C 1
ATOM 1582 O O . PHE A 1 207 ? 23.911 9.917 86.325 1.00 26.97 389 PHE A O 1
ATOM 1590 N N . PHE A 1 208 ? 24.205 9.312 84.200 1.00 26.88 390 PHE A N 1
ATOM 1591 C CA . PHE A 1 208 ? 22.766 9.409 83.868 1.00 27.65 390 PHE A CA 1
ATOM 1592 C C . PHE A 1 208 ? 21.937 8.457 84.743 1.00 29.17 390 PHE A C 1
ATOM 1593 O O . PHE A 1 208 ? 20.862 8.841 85.216 1.00 30.84 390 PHE A O 1
ATOM 1601 N N . ARG A 1 209 ? 22.407 7.238 84.977 1.00 31.17 391 ARG A N 1
ATOM 1602 C CA . ARG A 1 209 ? 21.583 6.269 85.747 1.00 34.83 391 ARG A CA 1
ATOM 1603 C C . ARG A 1 209 ? 21.507 6.691 87.222 1.00 33.58 391 ARG A C 1
ATOM 1604 O O . ARG A 1 209 ? 20.557 6.253 87.879 1.00 35.62 391 ARG A O 1
ATOM 1612 N N A ARG A 1 210 ? 22.448 7.520 87.703 0.50 32.39 392 ARG A N 1
ATOM 1613 N N B ARG A 1 210 ? 22.436 7.523 87.710 0.50 31.54 392 ARG A N 1
ATOM 1614 C CA A ARG A 1 210 ? 22.576 7.928 89.134 0.50 34.77 392 ARG A CA 1
ATOM 1615 C CA B ARG A 1 210 ? 22.524 7.910 89.148 0.50 33.31 392 ARG A CA 1
ATOM 1616 C C A ARG A 1 210 ? 21.967 9.317 89.394 0.50 32.54 392 ARG A C 1
ATOM 1617 C C B ARG A 1 210 ? 22.008 9.338 89.386 0.50 31.83 392 ARG A C 1
ATOM 1618 O O A ARG A 1 210 ? 22.030 9.771 90.555 0.50 34.97 392 ARG A O 1
ATOM 1619 O O B ARG A 1 210 ? 22.179 9.839 90.518 0.50 34.12 392 ARG A O 1
ATOM 1634 N N . HIS A 1 211 ? 21.420 9.996 88.378 1.00 30.67 393 HIS A N 1
ATOM 1635 C CA . HIS A 1 211 ? 20.967 11.408 88.510 1.00 28.67 393 HIS A CA 1
ATOM 1636 C C . HIS A 1 211 ? 19.560 11.600 87.952 1.00 28.94 393 HIS A C 1
ATOM 1637 O O . HIS A 1 211 ? 19.210 10.990 86.939 1.00 29.02 393 HIS A O 1
ATOM 1644 N N . GLU A 1 212 ? 18.798 12.427 88.650 1.00 29.09 394 GLU A N 1
ATOM 1645 C CA . GLU A 1 212 ? 17.484 12.951 88.241 1.00 29.83 394 GLU A CA 1
ATOM 1646 C C . GLU A 1 212 ? 17.784 14.182 87.394 1.00 28.53 394 GLU A C 1
ATOM 1647 O O . GLU A 1 212 ? 18.394 15.102 87.920 1.00 30.04 394 GLU A O 1
ATOM 1653 N N . VAL A 1 213 ? 17.436 14.146 86.112 1.00 26.64 395 VAL A N 1
ATOM 1654 C CA . VAL A 1 213 ? 17.857 15.192 85.143 1.00 26.24 395 VAL A CA 1
ATOM 1655 C C . VAL A 1 213 ? 16.637 16.036 84.822 1.00 25.63 395 VAL A C 1
ATOM 1656 O O . VAL A 1 213 ? 15.840 15.649 83.952 1.00 25.31 395 VAL A O 1
ATOM 1660 N N . ILE A 1 214 ? 16.486 17.137 85.552 1.00 26.44 396 ILE A N 1
ATOM 1661 C CA . ILE A 1 214 ? 15.289 18.015 85.472 1.00 26.82 396 ILE A CA 1
ATOM 1662 C C . ILE A 1 214 ? 15.727 19.374 84.936 1.00 24.85 396 ILE A C 1
ATOM 1663 O O . ILE A 1 214 ? 16.733 19.908 85.407 1.00 26.89 396 ILE A O 1
ATOM 1668 N N . GLY A 1 215 ? 14.970 19.899 83.983 1.00 25.91 397 GLY A N 1
ATOM 1669 C CA . GLY A 1 215 ? 15.119 21.279 83.497 1.00 26.13 397 GLY A CA 1
ATOM 1670 C C . GLY A 1 215 ? 16.278 21.432 82.537 1.00 25.59 397 GLY A C 1
ATOM 1671 O O . GLY A 1 215 ? 16.633 22.575 82.245 1.00 26.95 397 GLY A O 1
ATOM 1672 N N . SER A 1 216 ? 16.890 20.324 82.085 1.00 23.96 398 SER A N 1
ATOM 1673 C CA . SER A 1 216 ? 17.995 20.355 81.090 1.00 22.41 398 SER A CA 1
ATOM 1674 C C . SER A 1 216 ? 17.391 20.440 79.684 1.00 21.02 398 SER A C 1
ATOM 1675 O O . SER A 1 216 ? 16.213 20.101 79.496 1.00 23.65 398 SER A O 1
ATOM 1678 N N . SER A 1 217 ? 18.187 20.870 78.720 1.00 21.38 399 SER A N 1
ATOM 1679 C CA . SER A 1 217 ? 17.780 20.979 77.310 1.00 21.43 399 SER A CA 1
ATOM 1680 C C . SER A 1 217 ? 18.715 20.168 76.414 1.00 21.77 399 SER A C 1
ATOM 1681 O O . SER A 1 217 ? 19.871 19.894 76.827 1.00 21.49 399 SER A O 1
ATOM 1684 N N . LEU A 1 218 ? 18.212 19.849 75.221 1.00 21.40 400 LEU A N 1
ATOM 1685 C CA . LEU A 1 218 ? 19.059 19.522 74.052 1.00 21.79 400 LEU A CA 1
ATOM 1686 C C . LEU A 1 218 ? 19.097 20.769 73.187 1.00 23.56 400 LEU A C 1
ATOM 1687 O O . LEU A 1 218 ? 17.977 21.321 72.860 1.00 24.67 400 LEU A O 1
ATOM 1692 N N . LEU A 1 219 ? 20.299 21.247 72.914 1.00 21.91 401 LEU A N 1
ATOM 1693 C CA . LEU A 1 219 ? 20.530 22.418 72.049 1.00 22.12 401 LEU A CA 1
ATOM 1694 C C . LEU A 1 219 ? 20.908 21.916 70.660 1.00 22.86 401 LEU A C 1
ATOM 1695 O O . LEU A 1 219 ? 22.004 21.299 70.549 1.00 23.16 401 LEU A O 1
ATOM 1700 N N . PHE A 1 220 ? 20.035 22.175 69.680 1.00 20.52 402 PHE A N 1
ATOM 1701 C CA . PHE A 1 220 ? 20.256 21.873 68.248 1.00 20.55 402 PHE A CA 1
ATOM 1702 C C . PHE A 1 220 ? 20.895 23.095 67.600 1.00 22.57 402 PHE A C 1
ATOM 1703 O O . PHE A 1 220 ? 20.382 24.222 67.756 1.00 22.86 402 PHE A O 1
ATOM 1711 N N . VAL A 1 221 ? 22.002 22.903 66.896 1.00 20.71 403 VAL A N 1
ATOM 1712 C CA . VAL A 1 221 ? 22.727 24.012 66.230 1.00 20.67 403 VAL A CA 1
ATOM 1713 C C . VAL A 1 221 ? 23.051 23.566 64.807 1.00 23.35 403 VAL A C 1
ATOM 1714 O O . VAL A 1 221 ? 23.665 22.480 64.646 1.00 22.88 403 VAL A O 1
ATOM 1718 N N . HIS A 1 222 ? 22.694 24.369 63.801 1.00 21.50 404 HIS A N 1
ATOM 1719 C CA . HIS A 1 222 ? 23.143 24.068 62.417 1.00 22.29 404 HIS A CA 1
ATOM 1720 C C . HIS A 1 222 ? 23.416 25.359 61.657 1.00 24.73 404 HIS A C 1
ATOM 1721 O O . HIS A 1 222 ? 23.071 26.431 62.143 1.00 25.20 404 HIS A O 1
ATOM 1728 N N . ASP A 1 223 ? 24.039 25.242 60.490 1.00 25.39 405 ASP A N 1
ATOM 1729 C CA . ASP A 1 223 ? 24.343 26.427 59.656 1.00 26.40 405 ASP A CA 1
ATOM 1730 C C . ASP A 1 223 ? 24.128 26.076 58.179 1.00 27.09 405 ASP A C 1
ATOM 1731 O O . ASP A 1 223 ? 23.755 24.931 57.847 1.00 26.27 405 ASP A O 1
ATOM 1736 N N . HIS A 1 224 ? 24.272 27.087 57.327 1.00 30.39 406 HIS A N 1
ATOM 1737 C CA . HIS A 1 224 ? 23.975 26.985 55.878 1.00 31.75 406 HIS A CA 1
ATOM 1738 C C . HIS A 1 224 ? 25.029 26.105 55.199 1.00 32.43 406 HIS A C 1
ATOM 1739 O O . HIS A 1 224 ? 24.769 25.679 54.052 1.00 34.95 406 HIS A O 1
ATOM 1746 N N . CYS A 1 225 ? 26.162 25.852 55.864 1.00 31.28 407 CYS A N 1
ATOM 1747 C CA . CYS A 1 225 ? 27.227 24.918 55.394 1.00 33.19 407 CYS A CA 1
ATOM 1748 C C . CYS A 1 225 ? 26.883 23.466 55.743 1.00 32.60 407 CYS A C 1
ATOM 1749 O O . CYS A 1 225 ? 27.721 22.583 55.428 1.00 31.31 407 CYS A O 1
ATOM 1752 N N . HIS A 1 226 ? 25.719 23.231 56.369 1.00 27.72 408 HIS A N 1
ATOM 1753 C CA . HIS A 1 226 ? 25.127 21.903 56.695 1.00 29.88 408 HIS A CA 1
ATOM 1754 C C . HIS A 1 226 ? 25.821 21.308 57.926 1.00 24.96 408 HIS A C 1
ATOM 1755 O O . HIS A 1 226 ? 25.557 20.133 58.224 1.00 28.08 408 HIS A O 1
ATOM 1762 N N . ARG A 1 227 ? 26.640 22.085 58.627 1.00 25.71 409 ARG A N 1
ATOM 1763 C CA . ARG A 1 227 ? 27.200 21.676 59.944 1.00 25.99 409 ARG A CA 1
ATOM 1764 C C . ARG A 1 227 ? 26.012 21.511 60.894 1.00 25.67 409 ARG A C 1
ATOM 1765 O O . ARG A 1 227 ? 25.066 22.299 60.802 1.00 24.44 409 ARG A O 1
ATOM 1773 N N . ALA A 1 228 ? 26.011 20.482 61.729 1.00 23.81 410 ALA A N 1
ATOM 1774 C CA . ALA A 1 228 ? 24.895 20.211 62.660 1.00 24.10 410 ALA A CA 1
ATOM 1775 C C . ALA A 1 228 ? 25.475 19.570 63.909 1.00 25.36 410 ALA A C 1
ATOM 1776 O O . ALA A 1 228 ? 26.244 18.598 63.780 1.00 27.16 410 ALA A O 1
ATOM 1778 N N . GLY A 1 229 ? 25.078 20.085 65.066 1.00 23.12 411 GLY A N 1
ATOM 1779 C CA . GLY A 1 229 ? 25.487 19.541 66.368 1.00 22.41 411 GLY A CA 1
ATOM 1780 C C . GLY A 1 229 ? 24.323 19.517 67.324 1.00 23.58 411 GLY A C 1
ATOM 1781 O O . GLY A 1 229 ? 23.340 20.257 67.112 1.00 21.86 411 GLY A O 1
ATOM 1782 N N . VAL A 1 230 ? 24.370 18.633 68.300 1.00 19.68 412 VAL A N 1
ATOM 1783 C CA . VAL A 1 230 ? 23.378 18.630 69.400 1.00 19.74 412 VAL A CA 1
ATOM 1784 C C . VAL A 1 230 ? 24.151 18.391 70.687 1.00 21.02 412 VAL A C 1
ATOM 1785 O O . VAL A 1 230 ? 25.005 17.475 70.717 1.00 21.24 412 VAL A O 1
ATOM 1789 N N . TRP A 1 231 ? 23.817 19.128 71.736 1.00 19.44 413 TRP A N 1
ATOM 1790 C CA . TRP A 1 231 ? 24.470 18.943 73.052 1.00 19.92 413 TRP A CA 1
ATOM 1791 C C . TRP A 1 231 ? 23.418 19.011 74.146 1.00 20.88 413 TRP A C 1
ATOM 1792 O O . TRP A 1 231 ? 22.411 19.722 73.964 1.00 21.19 413 TRP A O 1
ATOM 1803 N N . LEU A 1 232 ? 23.660 18.321 75.252 1.00 20.50 414 LEU A N 1
ATOM 1804 C CA . LEU A 1 232 ? 22.879 18.490 76.500 1.00 21.49 414 LEU A CA 1
ATOM 1805 C C . LEU A 1 232 ? 23.427 19.729 77.201 1.00 22.37 414 LEU A C 1
ATOM 1806 O O . LEU A 1 232 ? 24.649 19.848 77.332 1.00 22.22 414 LEU A O 1
ATOM 1811 N N . ILE A 1 233 ? 22.544 20.595 77.683 1.00 22.26 415 ILE A N 1
ATOM 1812 C CA . ILE A 1 233 ? 22.963 21.790 78.455 1.00 22.97 415 ILE A CA 1
ATOM 1813 C C . ILE A 1 233 ? 22.024 21.969 79.650 1.00 22.41 415 ILE A C 1
ATOM 1814 O O . ILE A 1 233 ? 20.931 21.415 79.650 1.00 20.98 415 ILE A O 1
ATOM 1819 N N . ASP A 1 234 ? 22.495 22.758 80.607 1.00 24.26 416 ASP A N 1
ATOM 1820 C CA . ASP A 1 234 ? 21.718 23.320 81.748 1.00 26.77 416 ASP A CA 1
ATOM 1821 C C . ASP A 1 234 ? 21.468 22.238 82.791 1.00 24.94 416 ASP A C 1
ATOM 1822 O O . ASP A 1 234 ? 20.375 21.614 82.790 1.00 25.06 416 ASP A O 1
ATOM 1827 N N . PHE A 1 235 ? 22.425 22.081 83.701 1.00 26.43 417 PHE A N 1
ATOM 1828 C CA . PHE A 1 235 ? 22.408 21.026 84.740 1.00 26.48 417 PHE A CA 1
ATOM 1829 C C . PHE A 1 235 ? 22.100 21.646 86.102 1.00 27.41 417 PHE A C 1
ATOM 1830 O O . PHE A 1 235 ? 22.424 21.022 87.109 1.00 29.56 417 PHE A O 1
ATOM 1838 N N . GLY A 1 236 ? 21.453 22.808 86.116 1.00 28.86 418 GLY A N 1
ATOM 1839 C CA . GLY A 1 236 ? 21.150 23.553 87.358 1.00 29.04 418 GLY A CA 1
ATOM 1840 C C . GLY A 1 236 ? 20.160 22.842 88.261 1.00 30.56 418 GLY A C 1
ATOM 1841 O O . GLY A 1 236 ? 20.129 23.174 89.471 1.00 31.68 418 GLY A O 1
ATOM 1842 N N . LYS A 1 237 ? 19.372 21.897 87.743 1.00 28.65 419 LYS A N 1
ATOM 1843 C CA . LYS A 1 237 ? 18.372 21.138 88.534 1.00 28.61 419 LYS A CA 1
ATOM 1844 C C . LYS A 1 237 ? 18.607 19.636 88.375 1.00 30.80 419 LYS A C 1
ATOM 1845 O O . LYS A 1 237 ? 17.657 18.862 88.573 1.00 33.90 419 LYS A O 1
ATOM 1851 N N . THR A 1 238 ? 19.836 19.240 88.060 1.00 28.27 420 THR A N 1
ATOM 1852 C CA . THR A 1 238 ? 20.228 17.816 87.944 1.00 29.21 420 THR A CA 1
ATOM 1853 C C . THR A 1 238 ? 20.838 17.408 89.286 1.00 30.61 420 THR A C 1
ATOM 1854 O O . THR A 1 238 ? 21.821 18.033 89.683 1.00 32.78 420 THR A O 1
ATOM 1858 N N . THR A 1 239 ? 20.243 16.423 89.963 1.00 31.50 421 THR A N 1
ATOM 1859 C CA . THR A 1 239 ? 20.596 16.056 91.359 1.00 34.83 421 THR A CA 1
ATOM 1860 C C . THR A 1 239 ? 20.842 14.556 91.469 1.00 33.41 421 THR A C 1
ATOM 1861 O O . THR A 1 239 ? 20.158 13.769 90.821 1.00 32.78 421 THR A O 1
ATOM 1865 N N . PRO A 1 240 ? 21.842 14.131 92.276 1.00 34.76 422 PRO A N 1
ATOM 1866 C CA . PRO A 1 240 ? 22.137 12.713 92.469 1.00 37.37 422 PRO A CA 1
ATOM 1867 C C . PRO A 1 240 ? 21.059 12.001 93.299 1.00 38.97 422 PRO A C 1
ATOM 1868 O O . PRO A 1 240 ? 20.485 12.615 94.171 1.00 38.99 422 PRO A O 1
ATOM 1872 N N . LEU A 1 241 ? 20.791 10.735 92.982 1.00 40.81 423 LEU A N 1
ATOM 1873 C CA . LEU A 1 241 ? 19.839 9.892 93.743 1.00 44.63 423 LEU A CA 1
ATOM 1874 C C . LEU A 1 241 ? 20.559 9.390 94.989 1.00 47.56 423 LEU A C 1
ATOM 1875 O O . LEU A 1 241 ? 21.759 9.128 94.939 1.00 42.04 423 LEU A O 1
ATOM 1880 N N . PRO A 1 242 ? 19.845 9.228 96.126 1.00 54.74 424 PRO A N 1
ATOM 1881 C CA . PRO A 1 242 ? 20.463 8.792 97.377 1.00 59.62 424 PRO A CA 1
ATOM 1882 C C . PRO A 1 242 ? 20.891 7.320 97.339 1.00 62.96 424 PRO A C 1
ATOM 1883 O O . PRO A 1 242 ? 20.283 6.574 96.603 1.00 63.69 424 PRO A O 1
ATOM 1887 N N . ASP A 1 243 ? 21.923 6.978 98.124 1.00 68.74 425 ASP A N 1
ATOM 1888 C CA . ASP A 1 243 ? 22.408 5.601 98.434 1.00 69.80 425 ASP A CA 1
ATOM 1889 C C . ASP A 1 243 ? 22.244 4.682 97.215 1.00 67.03 425 ASP A C 1
ATOM 1890 O O . ASP A 1 243 ? 21.419 3.743 97.276 1.00 63.36 425 ASP A O 1
ATOM 1895 N N . GLY A 1 244 ? 23.000 4.956 96.145 1.00 64.50 426 GLY A N 1
ATOM 1896 C CA . GLY A 1 244 ? 23.176 4.062 94.981 1.00 61.99 426 GLY A CA 1
ATOM 1897 C C . GLY A 1 244 ? 21.862 3.543 94.414 1.00 63.03 426 GLY A C 1
ATOM 1898 O O . GLY A 1 244 ? 21.830 2.380 93.968 1.00 68.91 426 GLY A O 1
ATOM 1899 N N . GLN A 1 245 ? 20.812 4.369 94.428 1.00 58.18 427 GLN A N 1
ATOM 1900 C CA . GLN A 1 245 ? 19.500 4.084 93.783 1.00 54.18 427 GLN A CA 1
ATOM 1901 C C . GLN A 1 245 ? 19.606 4.592 92.336 1.00 46.19 427 GLN A C 1
ATOM 1902 O O . GLN A 1 245 ? 20.473 5.446 92.095 1.00 40.79 427 GLN A O 1
ATOM 1908 N N . ILE A 1 246 ? 18.825 4.050 91.396 1.00 42.91 428 ILE A N 1
AT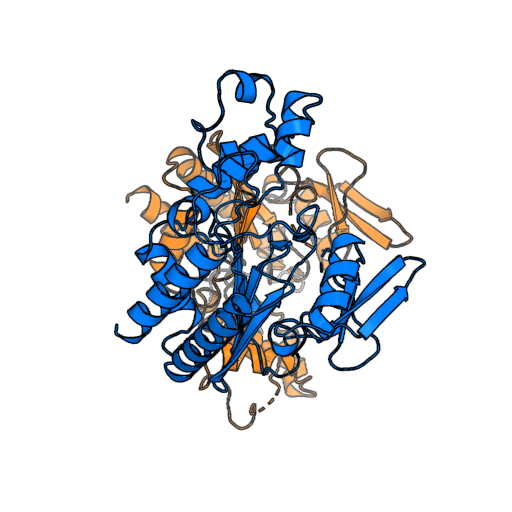OM 1909 C CA . ILE A 1 246 ? 18.954 4.412 89.948 1.00 44.10 428 ILE A CA 1
ATOM 1910 C C . ILE A 1 246 ? 17.568 4.664 89.348 1.00 41.44 428 ILE A C 1
ATOM 1911 O O . ILE A 1 246 ? 16.563 4.187 89.919 1.00 41.83 428 ILE A O 1
ATOM 1916 N N . LEU A 1 247 ? 17.525 5.418 88.242 1.00 37.89 429 LEU A N 1
ATOM 1917 C CA . LEU A 1 247 ? 16.297 5.660 87.441 1.00 35.57 429 LEU A CA 1
ATOM 1918 C C . LEU A 1 247 ? 16.417 4.926 86.107 1.00 34.59 429 LEU A C 1
ATOM 1919 O O . LEU A 1 247 ? 17.554 4.759 85.624 1.00 36.10 429 LEU A O 1
ATOM 1924 N N . ASP A 1 248 ? 15.280 4.585 85.503 1.00 34.69 430 ASP A N 1
ATOM 1925 C CA . ASP A 1 248 ? 15.236 4.027 84.125 1.00 37.74 430 ASP A CA 1
ATOM 1926 C C . ASP A 1 248 ? 14.977 5.157 83.115 1.00 34.68 430 ASP A C 1
ATOM 1927 O O . ASP A 1 248 ? 15.249 4.942 81.922 1.00 33.35 430 ASP A O 1
ATOM 1932 N N . HIS A 1 249 ? 14.470 6.313 83.557 1.00 30.66 431 HIS A N 1
ATOM 1933 C CA . HIS A 1 249 ? 14.281 7.521 82.709 1.00 29.30 431 HIS A CA 1
ATOM 1934 C C . HIS A 1 249 ? 13.200 7.320 81.637 1.00 27.97 431 HIS A C 1
ATOM 1935 O O . HIS A 1 249 ? 13.124 8.154 80.729 1.00 26.55 431 HIS A O 1
ATOM 1942 N N . ARG A 1 250 ? 12.374 6.268 81.727 1.00 27.23 432 ARG A N 1
ATOM 1943 C CA . ARG A 1 250 ? 11.246 6.049 80.791 1.00 29.61 432 ARG A CA 1
ATOM 1944 C C . ARG A 1 250 ? 9.918 5.883 81.548 1.00 30.57 432 ARG A C 1
ATOM 1945 O O . ARG A 1 250 ? 8.879 6.306 81.003 1.00 34.25 432 ARG A O 1
ATOM 1953 N N . ARG A 1 251 ? 9.931 5.278 82.734 1.00 33.12 433 ARG A N 1
ATOM 1954 C CA . ARG A 1 251 ? 8.671 4.937 83.439 1.00 37.17 433 ARG A CA 1
ATOM 1955 C C . ARG A 1 251 ? 8.006 6.230 83.911 1.00 36.99 433 ARG A C 1
ATOM 1956 O O . ARG A 1 251 ? 8.661 7.263 84.058 1.00 35.06 433 ARG A O 1
ATOM 1964 N N . PRO A 1 252 ? 6.668 6.221 84.093 1.00 37.06 434 PRO A N 1
ATOM 1965 C CA . PRO A 1 252 ? 5.947 7.410 84.543 1.00 37.19 434 PRO A CA 1
ATOM 1966 C C . PRO A 1 252 ? 6.431 7.932 85.902 1.00 36.39 434 PRO A C 1
ATOM 1967 O O . PRO A 1 252 ? 6.811 7.132 86.769 1.00 35.37 434 PRO A O 1
ATOM 1971 N N . TRP A 1 253 ? 6.426 9.261 86.043 1.00 35.87 435 TRP A N 1
ATOM 1972 C CA . TRP A 1 253 ? 6.709 9.934 87.332 1.00 36.10 435 TRP A CA 1
ATOM 1973 C C . TRP A 1 253 ? 5.507 9.735 88.252 1.00 37.57 435 TRP A C 1
ATOM 1974 O O . TRP A 1 253 ? 4.370 9.931 87.788 1.00 38.73 435 TRP A O 1
ATOM 1985 N N . GLU A 1 254 ? 5.791 9.327 89.485 1.00 40.03 436 GLU A N 1
ATOM 1986 C CA . GLU A 1 254 ? 4.858 9.294 90.638 1.00 43.69 436 GLU A CA 1
ATOM 1987 C C . GLU A 1 254 ? 5.642 9.831 91.833 1.00 39.32 436 GLU A C 1
ATOM 1988 O O . GLU A 1 254 ? 6.748 9.311 92.098 1.00 40.08 436 GLU A O 1
ATOM 1994 N N . GLU A 1 255 ? 5.128 10.869 92.497 1.00 41.24 437 GLU A N 1
ATOM 1995 C CA . GLU A 1 255 ? 5.870 11.569 93.573 1.00 39.18 437 GLU A CA 1
ATOM 1996 C C . GLU A 1 255 ? 6.514 10.530 94.506 1.00 38.25 437 GLU A C 1
ATOM 1997 O O . GLU A 1 255 ? 5.790 9.647 95.006 1.00 40.20 437 GLU A O 1
ATOM 2003 N N . GLY A 1 256 ? 7.830 10.630 94.711 1.00 36.77 438 GLY A N 1
ATOM 2004 C CA . GLY A 1 256 ? 8.641 9.665 95.478 1.00 37.87 438 GLY A CA 1
ATOM 2005 C C . GLY A 1 256 ? 9.623 8.887 94.612 1.00 36.35 438 GLY A C 1
ATOM 2006 O O . GLY A 1 256 ? 10.694 8.548 95.125 1.00 39.92 438 GLY A O 1
ATOM 2007 N N . ASN A 1 257 ? 9.308 8.631 93.339 1.00 35.60 439 ASN A N 1
ATOM 2008 C CA . ASN A 1 257 ? 10.158 7.764 92.474 1.00 34.45 439 ASN A CA 1
ATOM 2009 C C . ASN A 1 257 ? 11.200 8.589 91.691 1.00 33.63 439 ASN A C 1
ATOM 2010 O O . ASN A 1 257 ? 12.102 7.963 91.111 1.00 31.08 439 ASN A O 1
ATOM 2015 N N . ARG A 1 258 ? 11.101 9.925 91.680 1.00 32.51 440 ARG A N 1
ATOM 2016 C CA . ARG A 1 258 ? 12.117 10.865 91.128 1.00 31.82 440 ARG A CA 1
ATOM 2017 C C . ARG A 1 258 ? 12.323 10.633 89.624 1.00 29.16 440 ARG A C 1
ATOM 2018 O O . ARG A 1 258 ? 13.312 11.146 89.091 1.00 30.63 440 ARG A O 1
ATOM 2026 N N . GLU A 1 259 ? 11.418 9.928 88.956 1.00 29.18 441 GLU A N 1
ATOM 2027 C CA . GLU A 1 259 ? 11.539 9.648 87.499 1.00 28.29 441 GLU A CA 1
ATOM 2028 C C . GLU A 1 259 ? 11.273 10.943 86.715 1.00 29.33 441 GLU A C 1
ATOM 2029 O O . GLU A 1 259 ? 10.427 11.763 87.136 1.00 30.14 441 GLU A O 1
ATOM 2035 N N . ASP A 1 260 ? 12.030 11.150 85.641 1.00 27.19 442 ASP A N 1
ATOM 2036 C CA . ASP A 1 260 ? 12.037 12.417 84.868 1.00 27.32 442 ASP A CA 1
ATOM 2037 C C . ASP A 1 260 ? 11.532 12.210 83.433 1.00 25.65 442 ASP A C 1
ATOM 2038 O O . ASP A 1 260 ? 11.275 13.234 82.778 1.00 24.47 442 ASP A O 1
ATOM 2043 N N . GLY A 1 261 ? 11.330 10.967 82.972 1.00 23.81 443 GLY A N 1
ATOM 2044 C CA . GLY A 1 261 ? 10.876 10.663 81.597 1.00 23.20 443 GLY A CA 1
ATOM 2045 C C . GLY A 1 261 ? 11.833 11.162 80.522 1.00 23.05 443 GLY A C 1
ATOM 2046 O O . GLY A 1 261 ? 11.392 11.296 79.355 1.00 25.53 443 GLY A O 1
ATOM 2047 N N . TYR A 1 262 ? 13.101 11.402 80.863 1.00 23.88 444 TYR A N 1
ATOM 2048 C CA . TYR A 1 262 ? 14.091 12.006 79.926 1.00 24.34 444 TYR A CA 1
ATOM 2049 C C . TYR A 1 262 ? 14.157 11.167 78.641 1.00 24.23 444 TYR A C 1
ATOM 2050 O O . TYR A 1 262 ? 14.133 11.725 77.516 1.00 23.27 444 TYR A O 1
ATOM 2059 N N . LEU A 1 263 ? 14.285 9.844 78.774 1.00 24.88 445 LEU A N 1
ATOM 2060 C CA . LEU A 1 263 ? 14.482 8.971 77.588 1.00 25.06 445 LEU A CA 1
ATOM 2061 C C . LEU A 1 263 ? 13.149 8.730 76.875 1.00 26.10 445 LEU A C 1
ATOM 2062 O O . LEU A 1 263 ? 13.173 8.485 75.665 1.00 25.45 445 LEU A O 1
ATOM 2067 N N . LEU A 1 264 ? 12.010 8.787 77.576 1.00 26.59 446 LEU A N 1
ATOM 2068 C CA . LEU A 1 264 ? 10.694 8.831 76.896 1.00 28.06 446 LEU A CA 1
ATOM 2069 C C . LEU A 1 264 ? 10.707 10.016 75.926 1.00 25.76 446 LEU A C 1
ATOM 2070 O O . LEU A 1 264 ? 10.337 9.846 74.742 1.00 26.38 446 LEU A O 1
ATOM 2075 N N . GLY A 1 265 ? 11.182 11.181 76.379 1.00 24.61 447 GLY A N 1
ATOM 2076 C CA . GLY A 1 265 ? 11.289 12.392 75.544 1.00 24.02 447 GLY A CA 1
ATOM 2077 C C . GLY A 1 265 ? 12.215 12.153 74.364 1.00 23.07 447 GLY A C 1
ATOM 2078 O O . GLY A 1 265 ? 11.837 12.427 73.218 1.00 24.02 447 GLY A O 1
ATOM 2079 N N . LEU A 1 266 ? 13.399 11.625 74.634 1.00 22.95 448 LEU A N 1
ATOM 2080 C CA . LEU A 1 266 ? 14.399 11.469 73.553 1.00 23.62 448 LEU A CA 1
ATOM 2081 C C . LEU A 1 266 ? 13.893 10.440 72.538 1.00 22.75 448 LEU A C 1
ATOM 2082 O O . LEU A 1 266 ? 14.078 10.669 71.354 1.00 23.02 448 LEU A O 1
ATOM 2087 N N . ASP A 1 267 ? 13.248 9.367 72.989 1.00 24.72 449 ASP A N 1
ATOM 2088 C CA . ASP A 1 267 ? 12.644 8.348 72.089 1.00 25.64 449 ASP A CA 1
ATOM 2089 C C . ASP A 1 267 ? 11.662 9.037 71.148 1.00 25.68 449 ASP A C 1
ATOM 2090 O O . ASP A 1 267 ? 11.700 8.792 69.923 1.00 26.88 449 ASP A O 1
ATOM 2095 N N . ASN A 1 268 ? 10.773 9.852 71.704 1.00 26.01 450 ASN A N 1
ATOM 2096 C CA . ASN A 1 268 ? 9.710 10.518 70.912 1.00 26.79 450 ASN A CA 1
ATOM 2097 C C . ASN A 1 268 ? 10.339 11.531 69.955 1.00 27.11 450 ASN A C 1
ATOM 2098 O O . ASN A 1 268 ? 9.862 11.664 68.805 1.00 28.33 450 ASN A O 1
ATOM 2103 N N . LEU A 1 269 ? 11.350 12.255 70.413 1.00 25.50 451 LEU A N 1
ATOM 2104 C CA . LEU A 1 269 ? 12.056 13.276 69.609 1.00 25.51 451 LEU A CA 1
ATOM 2105 C C . LEU A 1 269 ? 12.741 12.608 68.417 1.00 25.26 451 LEU A C 1
ATOM 2106 O O . LEU A 1 269 ? 12.604 13.100 67.290 1.00 26.00 451 LEU A O 1
ATOM 2111 N N . ILE A 1 270 ? 13.434 11.493 68.660 1.00 25.79 452 ILE A N 1
ATOM 2112 C CA . ILE A 1 270 ? 14.060 10.721 67.560 1.00 26.23 452 ILE A CA 1
ATOM 2113 C C . ILE A 1 270 ? 12.955 10.274 66.598 1.00 26.40 452 ILE A C 1
ATOM 2114 O O . ILE A 1 270 ? 13.150 10.454 65.390 1.00 27.90 452 ILE A O 1
ATOM 2119 N N . GLY A 1 271 ? 11.815 9.799 67.105 1.00 27.13 453 GLY A N 1
ATOM 2120 C CA . GLY A 1 271 ? 10.706 9.293 66.267 1.00 27.76 453 GLY A CA 1
ATOM 2121 C C . GLY A 1 271 ? 10.146 10.373 65.362 1.00 29.78 453 GLY A C 1
ATOM 2122 O O . GLY A 1 271 ? 9.843 10.099 64.174 1.00 29.53 453 GLY A O 1
ATOM 2123 N N . ILE A 1 272 ? 10.068 11.597 65.874 1.00 28.84 454 ILE A N 1
ATOM 2124 C CA . ILE A 1 272 ? 9.489 12.752 65.143 1.00 30.15 454 ILE A CA 1
ATOM 2125 C C . ILE A 1 272 ? 10.468 13.164 64.046 1.00 30.83 454 ILE A C 1
ATOM 2126 O O . ILE A 1 272 ? 10.019 13.331 62.906 1.00 31.32 454 ILE A O 1
ATOM 2131 N N . LEU A 1 273 ? 11.763 13.279 64.359 1.00 29.52 455 LEU A N 1
ATOM 2132 C CA . LEU A 1 273 ? 12.775 13.646 63.339 1.00 31.06 455 LEU A CA 1
ATOM 2133 C C . LEU A 1 273 ? 12.872 12.529 62.290 1.00 27.39 455 LEU A C 1
ATOM 2134 O O . LEU A 1 273 ? 13.015 12.870 61.103 1.00 30.56 455 LEU A O 1
ATOM 2139 N N . ALA A 1 274 ? 12.780 11.261 62.679 1.00 28.73 456 ALA A N 1
ATOM 2140 C CA . ALA A 1 274 ? 12.805 10.132 61.716 1.00 29.56 456 ALA A CA 1
ATOM 2141 C C . ALA A 1 274 ? 11.581 10.229 60.797 1.00 31.59 456 ALA A C 1
ATOM 2142 O O . ALA A 1 274 ? 11.732 9.999 59.572 1.00 31.69 456 ALA A O 1
ATOM 2144 N N . SER A 1 275 ? 10.409 10.574 61.346 1.00 30.88 457 SER A N 1
ATOM 2145 C CA . SER A 1 275 ? 9.156 10.777 60.565 1.00 32.58 457 SER A CA 1
ATOM 2146 C C . SER A 1 275 ? 9.343 11.916 59.559 1.00 33.56 457 SER A C 1
ATOM 2147 O O . SER A 1 275 ? 8.990 11.738 58.365 1.00 34.02 457 SER A O 1
ATOM 2150 N N . LEU A 1 276 ? 9.896 13.039 60.012 1.00 31.54 458 LEU A N 1
ATOM 2151 C CA . LEU A 1 276 ? 10.144 14.239 59.185 1.00 31.95 458 LEU A CA 1
ATOM 2152 C C . LEU A 1 276 ? 11.066 13.862 58.024 1.00 33.07 458 LEU A C 1
ATOM 2153 O O . LEU A 1 276 ? 10.825 14.344 56.900 1.00 35.10 458 LEU A O 1
ATOM 2158 N N . ALA A 1 277 ? 12.083 13.039 58.290 1.00 31.24 459 ALA A N 1
ATOM 2159 C CA . ALA A 1 277 ? 13.104 12.634 57.295 1.00 33.41 459 ALA A CA 1
ATOM 2160 C C . ALA A 1 277 ? 12.437 11.878 56.141 1.00 35.66 459 ALA A C 1
ATOM 2161 O O . ALA A 1 277 ? 12.959 11.956 55.026 1.00 37.91 459 ALA A O 1
ATOM 2163 N N . GLU A 1 278 ? 11.347 11.155 56.408 1.00 39.75 460 GLU A N 1
ATOM 2164 C CA . GLU A 1 278 ? 10.638 10.332 55.389 1.00 42.28 460 GLU A CA 1
ATOM 2165 C C . GLU A 1 278 ? 9.553 11.147 54.666 1.00 45.08 460 GLU A C 1
ATOM 2166 O O . GLU A 1 278 ? 8.989 10.594 53.712 1.00 47.10 460 GLU A O 1
ATOM 2172 N N . ARG A 1 279 ? 9.281 12.402 55.057 1.00 44.49 461 ARG A N 1
ATOM 2173 C CA . ARG A 1 279 ? 8.200 13.236 54.455 1.00 48.47 461 ARG A CA 1
ATOM 2174 C C . ARG A 1 279 ? 8.666 13.758 53.093 1.00 54.39 461 ARG A C 1
ATOM 2175 O O . ARG A 1 279 ? 9.858 13.951 52.841 1.00 54.49 461 ARG A O 1
ATOM 2184 N N . GLY B 1 1 ? 1.460 45.330 83.180 1.00 69.62 183 GLY B N 1
ATOM 2185 C CA . GLY B 1 1 ? 1.381 46.731 82.664 1.00 64.49 183 GLY B CA 1
ATOM 2186 C C . GLY B 1 1 ? 2.643 47.525 82.957 1.00 68.06 183 GLY B C 1
ATOM 2187 O O . GLY B 1 1 ? 2.543 48.564 83.641 1.00 70.17 183 GLY B O 1
ATOM 2188 N N . SER B 1 2 ? 3.787 47.057 82.446 1.00 66.46 184 SER B N 1
ATOM 2189 C CA . SER B 1 2 ? 5.142 47.621 82.687 1.00 65.17 184 SER B CA 1
ATOM 2190 C C . SER B 1 2 ? 6.098 47.072 81.624 1.00 63.45 184 SER B C 1
ATOM 2191 O O . SER B 1 2 ? 6.184 45.841 81.513 1.00 61.61 184 SER B O 1
ATOM 2194 N N . HIS B 1 3 ? 6.775 47.929 80.851 1.00 63.69 185 HIS B N 1
ATOM 2195 C CA . HIS B 1 3 ? 7.728 47.471 79.801 1.00 68.67 185 HIS B CA 1
ATOM 2196 C C . HIS B 1 3 ? 8.945 46.811 80.459 1.00 69.86 185 HIS B C 1
ATOM 2197 O O . HIS B 1 3 ? 9.376 45.755 79.955 1.00 65.87 185 HIS B O 1
ATOM 2204 N N . MET B 1 4 ? 9.471 47.413 81.534 1.00 75.60 186 MET B N 1
ATOM 2205 C CA . MET B 1 4 ? 10.667 46.915 82.270 1.00 78.03 186 MET B CA 1
ATOM 2206 C C . MET B 1 4 ? 10.374 45.533 82.873 1.00 77.88 186 MET B C 1
ATOM 2207 O O . MET B 1 4 ? 11.299 44.692 82.873 1.00 77.28 186 MET B O 1
ATOM 2212 N N . SER B 1 5 ? 9.145 45.299 83.349 1.00 78.12 187 SER B N 1
ATOM 2213 C CA . SER B 1 5 ? 8.657 43.964 83.790 1.00 81.54 187 SER B CA 1
ATOM 2214 C C . SER B 1 5 ? 8.953 42.928 82.692 1.00 81.98 187 SER B C 1
ATOM 2215 O O . SER B 1 5 ? 9.607 41.908 83.008 1.00 78.95 187 SER B O 1
ATOM 2218 N N . TRP B 1 6 ? 8.521 43.186 81.449 1.00 80.94 188 TRP B N 1
ATOM 2219 C CA . TRP B 1 6 ? 8.949 42.400 80.259 1.00 80.19 188 TRP B CA 1
ATOM 2220 C C . TRP B 1 6 ? 10.465 42.560 80.087 1.00 78.37 188 TRP B C 1
ATOM 2221 O O . TRP B 1 6 ? 11.169 41.555 80.290 1.00 81.65 188 TRP B O 1
ATOM 2232 N N . SER B 1 15 ? 19.172 50.468 76.441 1.00 68.36 197 SER B N 1
ATOM 2233 C CA . SER B 1 15 ? 18.283 51.441 75.746 1.00 66.64 197 SER B CA 1
ATOM 2234 C C . SER B 1 15 ? 17.273 52.031 76.741 1.00 61.06 197 SER B C 1
ATOM 2235 O O . SER B 1 15 ? 17.252 53.271 76.906 1.00 57.58 197 SER B O 1
ATOM 2238 N N . PHE B 1 16 ? 16.484 51.166 77.387 1.00 59.07 198 PHE B N 1
ATOM 2239 C CA . PHE B 1 16 ? 15.431 51.532 78.369 1.00 60.41 198 PHE B CA 1
ATOM 2240 C C . PHE B 1 16 ? 15.895 51.185 79.788 1.00 59.24 198 PHE B C 1
ATOM 2241 O O . PHE B 1 16 ? 16.661 50.228 79.969 1.00 59.48 198 PHE B O 1
ATOM 2249 N N . LYS B 1 17 ? 15.420 51.965 80.756 1.00 57.51 199 LYS B N 1
ATOM 2250 C CA . LYS B 1 17 ? 15.766 51.881 82.198 1.00 59.45 199 LYS B CA 1
ATOM 2251 C C . LYS B 1 17 ? 14.496 52.162 83.009 1.00 57.77 199 LYS B C 1
ATOM 2252 O O . LYS B 1 17 ? 13.729 53.068 82.613 1.00 49.77 199 LYS B O 1
ATOM 2258 N N . ALA B 1 18 ? 14.277 51.429 84.101 1.00 57.17 200 ALA B N 1
ATOM 2259 C CA . ALA B 1 18 ? 13.150 51.664 85.034 1.00 57.48 200 ALA B CA 1
ATOM 2260 C C . ALA B 1 18 ? 13.236 53.104 85.555 1.00 55.91 200 ALA B C 1
ATOM 2261 O O . ALA B 1 18 ? 14.351 53.545 85.897 1.00 55.76 200 ALA B O 1
ATOM 2263 N N . ALA B 1 19 ? 12.111 53.822 85.557 1.00 56.15 201 ALA B N 1
ATOM 2264 C CA . ALA B 1 19 ? 11.962 55.156 86.182 1.00 58.77 201 ALA B CA 1
ATOM 2265 C C . ALA B 1 19 ? 11.579 54.956 87.652 1.00 59.26 201 ALA B C 1
ATOM 2266 O O . ALA B 1 19 ? 11.032 53.882 87.975 1.00 59.99 201 ALA B O 1
ATOM 2268 N N . GLY B 1 20 ? 11.870 55.942 88.504 1.00 62.64 202 GLY B N 1
ATOM 2269 C CA . GLY B 1 20 ? 11.476 55.944 89.928 1.00 64.47 202 GLY B CA 1
ATOM 2270 C C . GLY B 1 20 ? 9.975 56.124 90.084 1.00 67.66 202 GLY B C 1
ATOM 2271 O O . GLY B 1 20 ? 9.383 55.450 90.958 1.00 66.44 202 GLY B O 1
ATOM 2272 N N . THR B 1 21 ? 9.383 56.993 89.254 1.00 65.70 203 THR B N 1
ATOM 2273 C CA . THR B 1 21 ? 7.937 57.353 89.247 1.00 63.46 203 THR B CA 1
ATOM 2274 C C . THR B 1 21 ? 7.139 56.273 88.509 1.00 60.54 203 THR B C 1
ATOM 2275 O O . THR B 1 21 ? 7.504 55.954 87.358 1.00 57.51 203 THR B O 1
ATOM 2279 N N . SER B 1 22 ? 6.090 55.738 89.139 1.00 57.11 204 SER B N 1
ATOM 2280 C CA . SER B 1 22 ? 5.162 54.751 88.524 1.00 55.32 204 SER B CA 1
ATOM 2281 C C . SER B 1 22 ? 4.544 55.370 87.264 1.00 48.83 204 SER B C 1
ATOM 2282 O O . SER B 1 22 ? 4.330 56.606 87.240 1.00 47.35 204 SER B O 1
ATOM 2285 N N . GLY B 1 23 ? 4.320 54.544 86.245 1.00 45.93 205 GLY B N 1
ATOM 2286 C CA . GLY B 1 23 ? 3.724 54.948 84.959 1.00 42.04 205 GLY B CA 1
ATOM 2287 C C . GLY B 1 23 ? 4.742 55.528 83.990 1.00 41.58 205 GLY B C 1
ATOM 2288 O O . GLY B 1 23 ? 4.339 55.840 82.854 1.00 36.24 205 GLY B O 1
ATOM 2289 N N . LEU B 1 24 ? 6.004 55.687 84.408 1.00 40.51 206 LEU B N 1
ATOM 2290 C CA . LEU B 1 24 ? 7.077 56.292 83.577 1.00 40.86 206 LEU B CA 1
ATOM 2291 C C . LEU B 1 24 ? 8.129 55.234 83.230 1.00 41.21 206 LEU B C 1
ATOM 2292 O O . LEU B 1 24 ? 8.144 54.159 83.847 1.00 41.39 206 LEU B O 1
ATOM 2297 N N . ILE B 1 25 ? 8.963 55.546 82.244 1.00 38.07 207 ILE B N 1
ATOM 2298 C CA . ILE B 1 25 ? 10.091 54.697 81.777 1.00 37.89 207 ILE B CA 1
ATOM 2299 C C . ILE B 1 25 ? 11.163 55.654 81.271 1.00 40.23 207 ILE B C 1
ATOM 2300 O O . ILE B 1 25 ? 10.793 56.757 80.813 1.00 39.84 207 ILE B O 1
ATOM 2305 N N . LEU B 1 26 ? 12.434 55.267 81.381 1.00 38.35 208 LEU B N 1
ATOM 2306 C CA . LEU B 1 26 ? 13.574 56.097 80.927 1.00 39.11 208 LEU B CA 1
ATOM 2307 C C . LEU B 1 26 ? 14.102 55.501 79.627 1.00 38.79 208 LEU B C 1
ATOM 2308 O O . LEU B 1 26 ? 14.179 54.272 79.527 1.00 40.75 208 LEU B O 1
ATOM 2313 N N . LYS B 1 27 ? 14.357 56.354 78.644 1.00 39.00 209 LYS B N 1
ATOM 2314 C CA . LYS B 1 27 ? 14.992 55.965 77.363 1.00 40.52 209 LYS B CA 1
ATOM 2315 C C . LYS B 1 27 ? 16.272 56.782 77.206 1.00 41.39 209 LYS B C 1
ATOM 2316 O O . LYS B 1 27 ? 16.217 58.025 77.345 1.00 39.54 209 LYS B O 1
ATOM 2322 N N . ARG B 1 28 ? 17.384 56.103 76.933 1.00 46.02 210 ARG B N 1
ATOM 2323 C CA . ARG B 1 28 ? 18.685 56.751 76.642 1.00 51.62 210 ARG B CA 1
ATOM 2324 C C . ARG B 1 28 ? 18.420 57.925 75.697 1.00 49.64 210 ARG B C 1
ATOM 2325 O O . ARG B 1 28 ? 17.867 57.688 74.606 1.00 50.79 210 ARG B O 1
ATOM 2333 N N . CYS B 1 29 ? 18.766 59.142 76.116 1.00 46.90 211 CYS B N 1
ATOM 2334 C CA . CYS B 1 29 ? 18.525 60.394 75.356 1.00 47.65 211 CYS B CA 1
ATOM 2335 C C . CYS B 1 29 ? 19.419 60.416 74.115 1.00 50.03 211 CYS B C 1
ATOM 2336 O O . CYS B 1 29 ? 20.571 59.947 74.201 1.00 53.90 211 CYS B O 1
ATOM 2339 N N . SER B 1 30 ? 18.865 60.884 72.996 1.00 50.31 212 SER B N 1
ATOM 2340 C CA . SER B 1 30 ? 19.576 61.267 71.750 1.00 49.43 212 SER B CA 1
ATOM 2341 C C . SER B 1 30 ? 18.973 62.591 71.288 1.00 51.13 212 SER B C 1
ATOM 2342 O O . SER B 1 30 ? 17.770 62.805 71.544 1.00 47.29 212 SER B O 1
ATOM 2345 N N . GLU B 1 31 ? 19.774 63.460 70.677 1.00 48.38 213 GLU B N 1
ATOM 2346 C CA . GLU B 1 31 ? 19.373 64.869 70.435 1.00 51.98 213 GLU B CA 1
ATOM 2347 C C . GLU B 1 31 ? 18.218 64.919 69.436 1.00 48.73 213 GLU B C 1
ATOM 2348 O O . GLU B 1 31 ? 17.281 65.690 69.645 1.00 47.88 213 GLU B O 1
ATOM 2354 N N . PRO B 1 32 ? 18.226 64.132 68.333 1.00 48.48 214 PRO B N 1
ATOM 2355 C CA . PRO B 1 32 ? 17.114 64.162 67.384 1.00 44.84 214 PRO B CA 1
ATOM 2356 C C . PRO B 1 32 ? 15.800 63.764 68.078 1.00 39.79 214 PRO B C 1
ATOM 2357 O O . PRO B 1 32 ? 14.809 64.458 67.911 1.00 39.42 214 PRO B O 1
ATOM 2361 N N . GLU B 1 33 ? 15.821 62.694 68.873 1.00 37.89 215 GLU B N 1
ATOM 2362 C CA . GLU B 1 33 ? 14.598 62.177 69.539 1.00 37.60 215 GLU B CA 1
ATOM 2363 C C . GLU B 1 33 ? 14.091 63.223 70.537 1.00 38.17 215 GLU B C 1
ATOM 2364 O O . GLU B 1 33 ? 12.882 63.457 70.565 1.00 34.99 215 GLU B O 1
ATOM 2370 N N . ARG B 1 34 ? 14.983 63.852 71.313 1.00 36.90 216 ARG B N 1
ATOM 2371 C CA . ARG B 1 34 ? 14.609 64.892 72.310 1.00 37.86 216 ARG B CA 1
ATOM 2372 C C . ARG B 1 34 ? 13.965 66.078 71.584 1.00 35.27 216 ARG B C 1
ATOM 2373 O O . ARG B 1 34 ? 12.922 66.587 72.047 1.00 34.86 216 ARG B O 1
ATOM 2381 N N . TYR B 1 35 ? 14.576 66.507 70.483 1.00 35.79 217 TYR B N 1
ATOM 2382 C CA . TYR B 1 35 ? 14.085 67.619 69.640 1.00 35.89 217 TYR B CA 1
ATOM 2383 C C . TYR B 1 35 ? 12.655 67.283 69.191 1.00 32.43 217 TYR B C 1
ATOM 2384 O O . TYR B 1 35 ? 11.759 68.140 69.305 1.00 32.47 217 TYR B O 1
ATOM 2393 N N . CYS B 1 36 ? 12.445 66.065 68.691 1.00 33.61 218 CYS B N 1
ATOM 2394 C CA . CYS B 1 36 ? 11.124 65.650 68.136 1.00 31.67 218 CYS B CA 1
ATOM 2395 C C . CYS B 1 36 ? 10.074 65.622 69.248 1.00 28.76 218 CYS B C 1
ATOM 2396 O O . CYS B 1 36 ? 9.020 66.219 69.062 1.00 29.50 218 CYS B O 1
ATOM 2399 N N . LEU B 1 37 ? 10.354 64.924 70.348 1.00 28.46 219 LEU B N 1
ATOM 2400 C CA . LEU B 1 37 ? 9.381 64.757 71.457 1.00 30.50 219 LEU B CA 1
ATOM 2401 C C . LEU B 1 37 ? 8.993 66.115 72.048 1.00 29.90 219 LEU B C 1
ATOM 2402 O O . LEU B 1 37 ? 7.823 66.265 72.387 1.00 30.11 219 LEU B O 1
ATOM 2407 N N . ALA B 1 38 ? 9.921 67.069 72.178 1.00 31.69 220 ALA B N 1
ATOM 2408 C CA . ALA B 1 38 ? 9.614 68.439 72.653 1.00 33.68 220 ALA B CA 1
ATOM 2409 C C . ALA B 1 38 ? 8.593 69.095 71.710 1.00 33.68 220 ALA B C 1
ATOM 2410 O O . ALA B 1 38 ? 7.614 69.692 72.203 1.00 36.34 220 ALA B O 1
ATOM 2412 N N . ARG B 1 39 ? 8.785 68.962 70.395 1.00 32.23 221 ARG B N 1
ATOM 2413 C CA . ARG B 1 39 ? 7.886 69.538 69.359 1.00 35.64 221 ARG B CA 1
ATOM 2414 C C . ARG B 1 39 ? 6.531 68.824 69.386 1.00 30.90 221 ARG B C 1
ATOM 2415 O O . ARG B 1 39 ? 5.487 69.497 69.292 1.00 29.82 221 ARG B O 1
ATOM 2423 N N . LEU B 1 40 ? 6.549 67.502 69.510 1.00 28.74 222 LEU B N 1
ATOM 2424 C CA . LEU B 1 40 ? 5.304 66.691 69.461 1.00 27.53 222 LEU B CA 1
ATOM 2425 C C . LEU B 1 40 ? 4.388 67.038 70.642 1.00 28.09 222 LEU B C 1
ATOM 2426 O O . LEU B 1 40 ? 3.159 66.961 70.468 1.00 27.45 222 LEU B O 1
ATOM 2431 N N . MET B 1 41 ? 4.930 67.442 71.795 1.00 27.69 223 MET B N 1
ATOM 2432 C CA . MET B 1 41 ? 4.073 67.765 72.969 1.00 28.55 223 MET B CA 1
ATOM 2433 C C . MET B 1 41 ? 3.233 69.019 72.679 1.00 29.41 223 MET B C 1
ATOM 2434 O O . MET B 1 41 ? 2.184 69.190 73.318 1.00 29.90 223 MET B O 1
ATOM 2439 N N . ALA B 1 42 ? 3.661 69.841 71.723 1.00 30.66 224 ALA B N 1
ATOM 2440 C CA . ALA B 1 42 ? 2.984 71.102 71.347 1.00 33.60 224 ALA B CA 1
ATOM 2441 C C . ALA B 1 42 ? 2.367 70.974 69.951 1.00 33.05 224 ALA B C 1
ATOM 2442 O O . ALA B 1 42 ? 2.110 72.009 69.333 1.00 35.30 224 ALA B O 1
ATOM 2444 N N . ASP B 1 43 ? 2.130 69.750 69.478 1.00 27.63 225 ASP B N 1
ATOM 2445 C CA . ASP B 1 43 ? 1.662 69.472 68.096 1.00 28.36 225 ASP B CA 1
ATOM 2446 C C . ASP B 1 43 ? 0.301 68.778 68.164 1.00 26.13 225 ASP B C 1
ATOM 2447 O O . ASP B 1 43 ? -0.033 68.242 69.221 1.00 26.31 225 ASP B O 1
ATOM 2452 N N . ALA B 1 44 ? -0.426 68.732 67.044 1.00 25.54 226 ALA B N 1
ATOM 2453 C CA . ALA B 1 44 ? -1.658 67.932 66.888 1.00 26.14 226 ALA B CA 1
ATOM 2454 C C . ALA B 1 44 ? -1.404 66.491 67.335 1.00 24.41 226 ALA B C 1
ATOM 2455 O O . ALA B 1 44 ? -2.332 65.888 67.890 1.00 24.05 226 ALA B O 1
ATOM 2457 N N . LEU B 1 45 ? -0.196 65.967 67.107 1.00 24.29 227 LEU B N 1
ATOM 2458 C CA . LEU B 1 45 ? 0.150 64.558 67.435 1.00 23.77 227 LEU B CA 1
ATOM 2459 C C . LEU B 1 45 ? 0.400 64.314 68.927 1.00 23.31 227 LEU B C 1
ATOM 2460 O O . LEU B 1 45 ? 0.709 63.157 69.283 1.00 23.96 227 LEU B O 1
ATOM 2465 N N . ARG B 1 46 ? 0.259 65.305 69.800 1.00 24.69 228 ARG B N 1
ATOM 2466 C CA . ARG B 1 46 ? 0.550 65.134 71.248 1.00 24.45 228 ARG B CA 1
ATOM 2467 C C . ARG B 1 46 ? -0.057 63.830 71.792 1.00 24.10 228 ARG B C 1
ATOM 2468 O O . ARG B 1 46 ? 0.639 63.111 72.535 1.00 25.43 228 ARG B O 1
ATOM 2476 N N . GLY B 1 47 ? -1.311 63.532 71.468 1.00 23.32 229 GLY B N 1
ATOM 2477 C CA . GLY B 1 47 ? -2.076 62.409 72.028 1.00 24.34 229 GLY B CA 1
ATOM 2478 C C . GLY B 1 47 ? -1.664 61.080 71.413 1.00 22.61 229 GLY B C 1
ATOM 2479 O O . GLY B 1 47 ? -2.116 60.037 71.918 1.00 23.14 229 GLY B O 1
ATOM 2480 N N . CYS B 1 48 ? -0.930 61.138 70.310 1.00 23.33 230 CYS B N 1
ATOM 2481 C CA . CYS B 1 48 ? -0.602 59.958 69.464 1.00 22.52 230 CYS B CA 1
ATOM 2482 C C . CYS B 1 48 ? 0.797 59.442 69.799 1.00 23.46 230 CYS B C 1
ATOM 2483 O O . CYS B 1 48 ? 1.223 58.480 69.158 1.00 23.89 230 CYS B O 1
ATOM 2486 N N . VAL B 1 49 ? 1.508 60.098 70.716 1.00 23.54 231 VAL B N 1
ATOM 2487 C CA . VAL B 1 49 ? 2.904 59.727 71.077 1.00 23.75 231 VAL B CA 1
ATOM 2488 C C . VAL B 1 49 ? 2.982 59.628 72.590 1.00 24.73 231 VAL B C 1
ATOM 2489 O O . VAL B 1 49 ? 2.152 60.197 73.299 1.00 24.62 231 VAL B O 1
ATOM 2493 N N . PRO B 1 50 ? 3.981 58.908 73.147 1.00 24.75 232 PRO B N 1
ATOM 2494 C CA . PRO B 1 50 ? 4.096 58.823 74.602 1.00 25.97 232 PRO B CA 1
ATOM 2495 C C . PRO B 1 50 ? 4.376 60.219 75.179 1.00 25.15 232 PRO B C 1
ATOM 2496 O O . PRO B 1 50 ? 5.102 60.977 74.572 1.00 25.34 232 PRO B O 1
ATOM 2500 N N . ALA B 1 51 ? 3.760 60.547 76.316 1.00 26.02 233 ALA B N 1
ATOM 2501 C CA . ALA B 1 51 ? 4.057 61.781 77.072 1.00 27.95 233 ALA B CA 1
ATOM 2502 C C . ALA B 1 51 ? 5.568 61.878 77.297 1.00 27.98 233 ALA B C 1
ATOM 2503 O O . ALA B 1 51 ? 6.171 60.878 77.703 1.00 26.86 233 ALA B O 1
ATOM 2505 N N . PHE B 1 52 ? 6.138 63.047 77.025 1.00 29.71 234 PHE B N 1
ATOM 2506 C CA . PHE B 1 52 ? 7.564 63.380 77.256 1.00 31.08 234 PHE B CA 1
ATOM 2507 C C . PHE B 1 52 ? 7.613 64.441 78.356 1.00 33.41 234 PHE B C 1
ATOM 2508 O O . PHE B 1 52 ? 6.997 65.511 78.196 1.00 31.48 234 PHE B O 1
ATOM 2516 N N . HIS B 1 53 ? 8.287 64.120 79.460 1.00 35.88 235 HIS B N 1
ATOM 2517 C CA . HIS B 1 53 ? 8.301 64.932 80.708 1.00 39.31 235 HIS B CA 1
ATOM 2518 C C . HIS B 1 53 ? 9.619 65.697 80.855 1.00 42.09 235 HIS B C 1
ATOM 2519 O O . HIS B 1 53 ? 9.727 66.497 81.813 1.00 44.83 235 HIS B O 1
ATOM 2526 N N . GLY B 1 54 ? 10.561 65.492 79.930 1.00 39.55 236 GLY B N 1
ATOM 2527 C CA . GLY B 1 54 ? 11.874 66.163 79.922 1.00 43.24 236 GLY B CA 1
ATOM 2528 C C . GLY B 1 54 ? 13.015 65.174 80.066 1.00 42.54 236 GLY B C 1
ATOM 2529 O O . GLY B 1 54 ? 12.763 63.959 80.021 1.00 41.90 236 GLY B O 1
ATOM 2530 N N . VAL B 1 55 ? 14.237 65.686 80.248 1.00 45.65 237 VAL B N 1
ATOM 2531 C CA . VAL B 1 55 ? 15.491 64.878 80.314 1.00 46.63 237 VAL B CA 1
ATOM 2532 C C . VAL B 1 55 ? 15.960 64.838 81.770 1.00 49.25 237 VAL B C 1
ATOM 2533 O O . VAL B 1 55 ? 15.963 65.900 82.405 1.00 43.67 237 VAL B O 1
ATOM 2537 N N . VAL B 1 56 ? 16.323 63.656 82.267 1.00 49.35 238 VAL B N 1
ATOM 2538 C CA . VAL B 1 56 ? 16.830 63.459 83.656 1.00 53.21 238 VAL B CA 1
ATOM 2539 C C . VAL B 1 56 ? 18.211 62.809 83.567 1.00 57.77 238 VAL B C 1
ATOM 2540 O O . VAL B 1 56 ? 18.460 62.077 82.587 1.00 53.84 238 VAL B O 1
ATOM 2544 N N . GLU B 1 57 ? 19.067 63.071 84.559 1.00 63.99 239 GLU B N 1
ATOM 2545 C CA . GLU B 1 57 ? 20.406 62.439 84.695 1.00 66.53 239 GLU B CA 1
ATOM 2546 C C . GLU B 1 57 ? 20.280 61.209 85.598 1.00 65.97 239 GLU B C 1
ATOM 2547 O O . GLU B 1 57 ? 19.686 61.344 86.684 1.00 67.60 239 GLU B O 1
ATOM 2553 N N . ARG B 1 58 ? 20.795 60.058 85.152 1.00 68.85 240 ARG B N 1
ATOM 2554 C CA . ARG B 1 58 ? 20.892 58.806 85.954 1.00 72.87 240 ARG B CA 1
ATOM 2555 C C . ARG B 1 58 ? 22.238 58.135 85.661 1.00 77.13 240 ARG B C 1
ATOM 2556 O O . ARG B 1 58 ? 22.459 57.742 84.495 1.00 78.95 240 ARG B O 1
ATOM 2564 N N . ASP B 1 59 ? 23.096 58.013 86.682 1.00 80.34 241 ASP B N 1
ATOM 2565 C CA . ASP B 1 59 ? 24.455 57.413 86.581 1.00 78.08 241 ASP B CA 1
ATOM 2566 C C . ASP B 1 59 ? 25.262 58.213 85.552 1.00 73.53 241 ASP B C 1
ATOM 2567 O O . ASP B 1 59 ? 25.815 57.596 84.623 1.00 69.97 241 ASP B O 1
ATOM 2572 N N . GLY B 1 60 ? 25.284 59.543 85.703 1.00 72.99 242 GLY B N 1
ATOM 2573 C CA . GLY B 1 60 ? 25.980 60.490 84.808 1.00 77.49 242 GLY B CA 1
ATOM 2574 C C . GLY B 1 60 ? 25.592 60.324 83.344 1.00 79.79 242 GLY B C 1
ATOM 2575 O O . GLY B 1 60 ? 26.434 60.637 82.476 1.00 81.56 242 GLY B O 1
ATOM 2576 N N . GLU B 1 61 ? 24.364 59.868 83.068 1.00 78.81 243 GLU B N 1
ATOM 2577 C CA . GLU B 1 61 ? 23.841 59.641 81.693 1.00 73.82 243 GLU B CA 1
ATOM 2578 C C . GLU B 1 61 ? 22.459 60.296 81.571 1.00 68.97 243 GLU B C 1
ATOM 2579 O O . GLU B 1 61 ? 21.690 60.231 82.552 1.00 63.84 243 GLU B O 1
ATOM 2585 N N . SER B 1 62 ? 22.171 60.902 80.413 1.00 63.48 244 SER B N 1
ATOM 2586 C CA . SER B 1 62 ? 20.895 61.601 80.100 1.00 59.05 244 SER B CA 1
ATOM 2587 C C . SER B 1 62 ? 19.846 60.584 79.638 1.00 52.74 244 SER B C 1
ATOM 2588 O O . SER B 1 62 ? 20.177 59.696 78.831 1.00 49.43 244 SER B O 1
ATOM 2591 N N . TYR B 1 63 ? 18.621 60.713 80.142 1.00 51.73 245 TYR B N 1
ATOM 2592 C CA . TYR B 1 63 ? 17.480 59.835 79.782 1.00 47.98 245 TYR B CA 1
ATOM 2593 C C . TYR B 1 63 ? 16.248 60.692 79.485 1.00 45.65 245 TYR B C 1
ATOM 2594 O O . TYR B 1 63 ? 15.966 61.658 80.226 1.00 43.58 245 TYR B O 1
ATOM 2603 N N . LEU B 1 64 ? 15.532 60.346 78.416 1.00 38.38 246 LEU B N 1
ATOM 2604 C CA . LEU B 1 64 ? 14.168 60.866 78.167 1.00 38.20 246 LEU B CA 1
ATOM 2605 C C . LEU B 1 64 ? 13.252 60.241 79.219 1.00 34.85 246 LEU B C 1
ATOM 2606 O O . LEU B 1 64 ? 13.293 59.006 79.373 1.00 35.02 246 LEU B O 1
ATOM 2611 N N . GLN B 1 65 ? 12.495 61.064 79.936 1.00 34.91 247 GLN B N 1
ATOM 2612 C CA . GLN B 1 65 ? 11.459 60.610 80.894 1.00 36.26 247 GLN B CA 1
ATOM 2613 C C . GLN B 1 65 ? 10.125 60.502 80.136 1.00 34.66 247 GLN B C 1
ATOM 2614 O O . GLN B 1 65 ? 9.535 61.558 79.794 1.00 35.39 247 GLN B O 1
ATOM 2620 N N . LEU B 1 66 ? 9.702 59.273 79.852 1.00 33.52 248 LEU B N 1
ATOM 2621 C CA . LEU B 1 66 ? 8.543 58.981 78.965 1.00 32.01 248 LEU B CA 1
ATOM 2622 C C . LEU B 1 66 ? 7.433 58.306 79.759 1.00 31.71 248 LEU B C 1
ATOM 2623 O O . LEU B 1 66 ? 7.719 57.549 80.706 1.00 30.26 248 LEU B O 1
ATOM 2628 N N . GLN B 1 67 ? 6.192 58.533 79.334 1.00 29.38 249 GLN B N 1
ATOM 2629 C CA . GLN B 1 67 ? 5.042 57.667 79.663 1.00 27.75 249 GLN B CA 1
ATOM 2630 C C . GLN B 1 67 ? 5.410 56.216 79.334 1.00 28.92 249 GLN B C 1
ATOM 2631 O O . GLN B 1 67 ? 5.902 55.974 78.208 1.00 28.10 249 GLN B O 1
ATOM 2637 N N . ASP B 1 68 ? 5.170 55.291 80.263 1.00 29.64 250 ASP B N 1
ATOM 2638 C CA . ASP B 1 68 ? 5.224 53.834 79.984 1.00 31.03 250 ASP B CA 1
ATOM 2639 C C . ASP B 1 68 ? 3.871 53.445 79.394 1.00 28.55 250 ASP B C 1
ATOM 2640 O O . ASP B 1 68 ? 2.899 53.346 80.130 1.00 29.68 250 ASP B O 1
ATOM 2645 N N . LEU B 1 69 ? 3.813 53.257 78.081 1.00 28.19 251 LEU B N 1
ATOM 2646 C CA . LEU B 1 69 ? 2.560 52.970 77.342 1.00 27.56 251 LEU B CA 1
ATOM 2647 C C . LEU B 1 69 ? 1.900 51.678 77.840 1.00 28.12 251 LEU B C 1
ATOM 2648 O O . LEU B 1 69 ? 0.730 51.471 77.547 1.00 29.35 251 LEU B O 1
ATOM 2653 N N . LEU B 1 70 ? 2.620 50.797 78.554 1.00 30.25 252 LEU B N 1
ATOM 2654 C CA . LEU B 1 70 ? 2.019 49.525 79.019 1.00 31.11 252 LEU B CA 1
ATOM 2655 C C . LEU B 1 70 ? 1.289 49.733 80.353 1.00 32.94 252 LEU B C 1
ATOM 2656 O O . LEU B 1 70 ? 0.509 48.849 80.711 1.00 33.54 252 LEU B O 1
ATOM 2661 N N . ASP B 1 71 ? 1.472 50.880 81.015 1.00 36.64 253 ASP B N 1
ATOM 2662 C CA . ASP B 1 71 ? 0.951 51.130 82.389 1.00 41.41 253 ASP B CA 1
ATOM 2663 C C . ASP B 1 71 ? -0.535 50.759 82.492 1.00 43.94 253 ASP B C 1
ATOM 2664 O O . ASP B 1 71 ? -0.897 50.003 83.418 1.00 53.21 253 ASP B O 1
ATOM 2669 N N . GLY B 1 72 ? -1.371 51.280 81.596 1.00 41.88 254 GLY B N 1
ATOM 2670 C CA . GLY B 1 72 ? -2.835 51.119 81.668 1.00 43.02 254 GLY B CA 1
ATOM 2671 C C . GLY B 1 72 ? -3.302 49.684 81.456 1.00 39.83 254 GLY B C 1
ATOM 2672 O O . GLY B 1 72 ? -4.495 49.425 81.688 1.00 46.63 254 GLY B O 1
ATOM 2673 N N . PHE B 1 73 ? -2.429 48.765 81.030 1.00 33.16 255 PHE B N 1
ATOM 2674 C CA . PHE B 1 73 ? -2.853 47.439 80.516 1.00 32.04 255 PHE B CA 1
ATOM 2675 C C . PHE B 1 73 ? -2.597 46.339 81.551 1.00 32.95 255 PHE B C 1
ATOM 2676 O O . PHE B 1 73 ? -1.618 46.433 82.294 1.00 38.43 255 PHE B O 1
ATOM 2684 N N . ASP B 1 74 ? -3.451 45.317 81.549 1.00 34.43 256 ASP B N 1
ATOM 2685 C CA . ASP B 1 74 ? -3.323 44.129 82.436 1.00 37.69 256 ASP B CA 1
ATOM 2686 C C . ASP B 1 74 ? -2.879 42.943 81.576 1.00 33.20 256 ASP B C 1
ATOM 2687 O O . ASP B 1 74 ? -3.747 42.302 80.967 1.00 34.59 256 ASP B O 1
ATOM 2692 N N . GLY B 1 75 ? -1.579 42.663 81.560 1.00 33.98 257 GLY B N 1
ATOM 2693 C CA . GLY B 1 75 ? -0.974 41.598 80.733 1.00 36.03 257 GLY B CA 1
ATOM 2694 C C . GLY B 1 75 ? -0.992 41.986 79.259 1.00 34.36 257 GLY B C 1
ATOM 2695 O O . GLY B 1 75 ? -1.695 41.377 78.452 1.00 37.50 257 GLY B O 1
ATOM 2696 N N . PRO B 1 76 ? -0.293 43.076 78.893 1.00 33.69 258 PRO B N 1
ATOM 2697 C CA . PRO B 1 76 ? -0.345 43.588 77.524 1.00 31.71 258 PRO B CA 1
ATOM 2698 C C . PRO B 1 76 ? 0.314 42.662 76.491 1.00 31.10 258 PRO B C 1
ATOM 2699 O O . PRO B 1 76 ? 1.369 42.099 76.782 1.00 33.40 258 PRO B O 1
ATOM 2703 N N . CYS B 1 77 ? -0.338 42.514 75.333 1.00 28.05 259 CYS B N 1
ATOM 2704 C CA . CYS B 1 77 ? 0.228 41.968 74.072 1.00 28.31 259 CYS B CA 1
ATOM 2705 C C . CYS B 1 77 ? 0.736 43.168 73.279 1.00 28.84 259 CYS B C 1
ATOM 2706 O O . CYS B 1 77 ? 0.011 44.170 73.225 1.00 24.78 259 CYS B O 1
ATOM 2709 N N . VAL B 1 78 ? 1.903 43.080 72.659 1.00 24.27 260 VAL B N 1
ATOM 2710 C CA . VAL B 1 78 ? 2.537 44.267 72.026 1.00 25.25 260 VAL B CA 1
ATOM 2711 C C . VAL B 1 78 ? 3.013 43.887 70.636 1.00 25.87 260 VAL B C 1
ATOM 2712 O O . VAL B 1 78 ? 3.707 42.890 70.521 1.00 26.05 260 VAL B O 1
ATOM 2716 N N . LEU B 1 79 ? 2.645 44.670 69.623 1.00 22.36 261 LEU B N 1
ATOM 2717 C CA . LEU B 1 79 ? 3.141 44.452 68.241 1.00 23.81 261 LEU B CA 1
ATOM 2718 C C . LEU B 1 79 ? 3.807 45.742 67.788 1.00 26.26 261 LEU B C 1
ATOM 2719 O O . LEU B 1 79 ? 3.165 46.815 67.892 1.00 24.12 261 LEU B O 1
ATOM 2724 N N . ASP B 1 80 ? 5.045 45.648 67.307 1.00 25.71 262 ASP B N 1
ATOM 2725 C CA . ASP B 1 80 ? 5.846 46.810 66.842 1.00 27.93 262 ASP B CA 1
ATOM 2726 C C . ASP B 1 80 ? 5.879 46.772 65.313 1.00 27.72 262 ASP B C 1
ATOM 2727 O O . ASP B 1 80 ? 6.330 45.769 64.736 1.00 25.63 262 ASP B O 1
ATOM 2732 N N A CYS B 1 81 ? 5.529 47.889 64.693 0.50 26.65 263 CYS B N 1
ATOM 2733 N N B CYS B 1 81 ? 5.286 47.787 64.661 0.50 26.56 263 CYS B N 1
ATOM 2734 C CA A CYS B 1 81 ? 5.336 47.971 63.236 0.50 26.34 263 CYS B CA 1
ATOM 2735 C CA B CYS B 1 81 ? 5.310 48.007 63.186 0.50 27.67 263 CYS B CA 1
ATOM 2736 C C A CYS B 1 81 ? 6.137 49.140 62.662 0.50 27.06 263 CYS B C 1
ATOM 2737 C C B CYS B 1 81 ? 6.265 49.150 62.836 0.50 27.62 263 CYS B C 1
ATOM 2738 O O A CYS B 1 81 ? 5.627 50.263 62.780 0.50 24.15 263 CYS B O 1
ATOM 2739 O O B CYS B 1 81 ? 6.008 50.281 63.276 0.50 24.86 263 CYS B O 1
ATOM 2744 N N . LYS B 1 82 ? 7.308 48.886 62.046 1.00 26.08 264 LYS B N 1
ATOM 2745 C CA . LYS B 1 82 ? 8.213 49.960 61.559 1.00 25.78 264 LYS B CA 1
ATOM 2746 C C . LYS B 1 82 ? 7.569 50.602 60.327 1.00 24.10 264 LYS B C 1
ATOM 2747 O O . LYS B 1 82 ? 7.207 49.863 59.391 1.00 22.46 264 LYS B O 1
ATOM 2753 N N . MET B 1 83 ? 7.401 51.924 60.345 1.00 24.09 265 MET B N 1
ATOM 2754 C CA . MET B 1 83 ? 6.642 52.645 59.297 1.00 23.81 265 MET B CA 1
ATOM 2755 C C . MET B 1 83 ? 7.584 53.234 58.253 1.00 23.28 265 MET B C 1
ATOM 2756 O O . MET B 1 83 ? 8.608 53.820 58.613 1.00 24.76 265 MET B O 1
ATOM 2761 N N . GLY B 1 84 ? 7.174 53.145 56.996 1.00 23.86 266 GLY B N 1
ATOM 2762 C CA . GLY B 1 84 ? 7.843 53.825 55.884 1.00 24.97 266 GLY B CA 1
ATOM 2763 C C . GLY B 1 84 ? 8.300 52.860 54.811 1.00 26.31 266 GLY B C 1
ATOM 2764 O O . GLY B 1 84 ? 8.499 51.664 55.088 1.00 25.09 266 GLY B O 1
ATOM 2765 N N . VAL B 1 85 ? 8.413 53.365 53.589 1.00 24.37 267 VAL B N 1
ATOM 2766 C CA . VAL B 1 85 ? 9.005 52.599 52.462 1.00 26.49 267 VAL B CA 1
ATOM 2767 C C . VAL B 1 85 ? 10.527 52.601 52.589 1.00 29.68 267 VAL B C 1
ATOM 2768 O O . VAL B 1 85 ? 11.152 51.692 52.047 1.00 33.64 267 VAL B O 1
ATOM 2772 N N . ARG B 1 86 ? 11.092 53.595 53.260 1.00 29.60 268 ARG B N 1
ATOM 2773 C CA . ARG B 1 86 ? 12.554 53.746 53.448 1.00 31.13 268 ARG B CA 1
ATOM 2774 C C . ARG B 1 86 ? 12.854 53.737 54.947 1.00 31.09 268 ARG B C 1
ATOM 2775 O O . ARG B 1 86 ? 12.114 54.399 55.693 1.00 31.22 268 ARG B O 1
ATOM 2783 N N . THR B 1 87 ? 13.922 53.048 55.341 1.00 30.06 269 THR B N 1
ATOM 2784 C CA . THR B 1 87 ? 14.278 52.789 56.760 1.00 32.68 269 THR B CA 1
ATOM 2785 C C . THR B 1 87 ? 15.661 53.357 57.111 1.00 32.29 269 THR B C 1
ATOM 2786 O O . THR B 1 87 ? 16.123 53.113 58.232 1.00 33.14 269 THR B O 1
ATOM 2790 N N . TYR B 1 88 ? 16.278 54.127 56.218 1.00 31.96 270 TYR B N 1
ATOM 2791 C CA . TYR B 1 88 ? 17.608 54.762 56.431 1.00 32.86 270 TYR B CA 1
ATOM 2792 C C . TYR B 1 88 ? 17.551 56.199 55.899 1.00 32.89 270 TYR B C 1
ATOM 2793 O O . TYR B 1 88 ? 16.715 56.492 55.020 1.00 32.60 270 TYR B O 1
ATOM 2802 N N . LEU B 1 89 ? 18.429 57.070 56.393 1.00 33.18 271 LEU B N 1
ATOM 2803 C CA . LEU B 1 89 ? 18.560 58.478 55.934 1.00 34.92 271 LEU B CA 1
ATOM 2804 C C . LEU B 1 89 ? 19.314 58.516 54.596 1.00 36.11 271 LEU B C 1
ATOM 2805 O O . LEU B 1 89 ? 20.170 57.644 54.373 1.00 37.27 271 LEU B O 1
ATOM 2810 N N . GLU B 1 90 ? 19.011 59.500 53.744 1.00 37.22 272 GLU B N 1
ATOM 2811 C CA . GLU B 1 90 ? 19.655 59.689 52.411 1.00 40.25 272 GLU B CA 1
ATOM 2812 C C . GLU B 1 90 ? 21.171 59.862 52.585 1.00 43.63 272 GLU B C 1
ATOM 2813 O O . GLU B 1 90 ? 21.913 59.399 51.697 1.00 45.30 272 GLU B O 1
ATOM 2819 N N . GLU B 1 91 ? 21.592 60.484 53.693 1.00 47.78 273 GLU B N 1
ATOM 2820 C CA . GLU B 1 91 ? 23.014 60.664 54.111 1.00 53.72 273 GLU B CA 1
ATOM 2821 C C . GLU B 1 91 ? 23.805 59.365 53.933 1.00 52.84 273 GLU B C 1
ATOM 2822 O O . GLU B 1 91 ? 24.968 59.439 53.505 1.00 58.43 273 GLU B O 1
ATOM 2828 N N . GLU B 1 92 ? 23.209 58.228 54.295 1.00 54.12 274 GLU B N 1
ATOM 2829 C CA . GLU B 1 92 ? 23.847 56.883 54.261 1.00 53.65 274 GLU B CA 1
ATOM 2830 C C . GLU B 1 92 ? 24.272 56.516 52.833 1.00 55.81 274 GLU B C 1
ATOM 2831 O O . GLU B 1 92 ? 25.237 55.737 52.705 1.00 57.04 274 GLU B O 1
ATOM 2837 N N . LEU B 1 93 ? 23.579 57.030 51.806 1.00 52.82 275 LEU B N 1
ATOM 2838 C CA . LEU B 1 93 ? 23.892 56.758 50.375 1.00 55.49 275 LEU B CA 1
ATOM 2839 C C . LEU B 1 93 ? 25.144 57.545 49.971 1.00 62.70 275 LEU B C 1
ATOM 2840 O O . LEU B 1 93 ? 26.121 56.899 49.530 1.00 70.46 275 LEU B O 1
ATOM 2845 N N . THR B 1 94 ? 25.102 58.878 50.114 1.00 70.84 276 THR B N 1
ATOM 2846 C CA . THR B 1 94 ? 26.206 59.825 49.780 1.00 74.82 276 THR B CA 1
ATOM 2847 C C . THR B 1 94 ? 27.521 59.274 50.343 1.00 79.03 276 THR B C 1
ATOM 2848 O O . THR B 1 94 ? 28.501 59.199 49.572 1.00 77.43 276 THR B O 1
ATOM 2852 N N . LYS B 1 95 ? 27.514 58.889 51.626 1.00 81.40 277 LYS B N 1
ATOM 2853 C CA . LYS B 1 95 ? 28.654 58.266 52.356 1.00 85.33 277 LYS B CA 1
ATOM 2854 C C . LYS B 1 95 ? 29.124 57.006 51.615 1.00 91.15 277 LYS B C 1
ATOM 2855 O O . LYS B 1 95 ? 30.352 56.834 51.474 1.00 92.60 277 LYS B O 1
ATOM 2861 N N . ALA B 1 96 ? 28.185 56.170 51.157 1.00 94.24 278 ALA B N 1
ATOM 2862 C CA . ALA B 1 96 ? 28.445 54.877 50.477 1.00 97.01 278 ALA B CA 1
ATOM 2863 C C . ALA B 1 96 ? 28.966 55.092 49.048 1.00 99.32 278 ALA B C 1
ATOM 2864 O O . ALA B 1 96 ? 29.375 54.090 48.431 1.00 97.76 278 ALA B O 1
ATOM 2866 N N . ARG B 1 97 ? 28.953 56.331 48.538 1.00 103.88 279 ARG B N 1
ATOM 2867 C CA . ARG B 1 97 ? 29.371 56.672 47.148 1.00 110.55 279 ARG B CA 1
ATOM 2868 C C . ARG B 1 97 ? 30.771 57.306 47.118 1.00 111.25 279 ARG B C 1
ATOM 2869 O O . ARG B 1 97 ? 31.244 57.595 45.999 1.00 114.76 279 ARG B O 1
ATOM 2877 N N . GLU B 1 98 ? 31.412 57.517 48.274 1.00 108.83 280 GLU B N 1
ATOM 2878 C CA . GLU B 1 98 ? 32.811 58.028 48.361 1.00 107.89 280 GLU B CA 1
ATOM 2879 C C . GLU B 1 98 ? 33.661 57.034 49.164 1.00 108.01 280 GLU B C 1
ATOM 2880 O O . GLU B 1 98 ? 34.598 56.461 48.578 1.00 108.30 280 GLU B O 1
ATOM 2886 N N . ARG B 1 99 ? 33.336 56.832 50.444 1.00 112.41 281 ARG B N 1
ATOM 2887 C CA . ARG B 1 99 ? 34.065 55.920 51.369 1.00 114.39 281 ARG B CA 1
ATOM 2888 C C . ARG B 1 99 ? 33.094 54.869 51.900 1.00 109.75 281 ARG B C 1
ATOM 2889 O O . ARG B 1 99 ? 32.702 54.919 53.066 1.00 110.27 281 ARG B O 1
ATOM 2897 N N . PRO B 1 100 ? 32.678 53.880 51.074 1.00 102.77 282 PRO B N 1
ATOM 2898 C CA . PRO B 1 100 ? 31.688 52.893 51.506 1.00 98.85 282 PRO B CA 1
ATOM 2899 C C . PRO B 1 100 ? 32.173 52.114 52.737 1.00 96.37 282 PRO B C 1
ATOM 2900 O O . PRO B 1 100 ? 33.013 51.251 52.581 1.00 97.47 282 PRO B O 1
ATOM 2904 N N . LYS B 1 101 ? 31.662 52.463 53.923 1.00 91.87 283 LYS B N 1
ATOM 2905 C CA . LYS B 1 101 ? 31.927 51.727 55.188 1.00 91.97 283 LYS B CA 1
ATOM 2906 C C . LYS B 1 101 ? 31.225 50.367 55.102 1.00 90.33 283 LYS B C 1
ATOM 2907 O O . LYS B 1 101 ? 30.038 50.288 55.467 1.00 98.98 283 LYS B O 1
ATOM 2913 N N . LEU B 1 102 ? 31.933 49.345 54.618 1.00 86.63 284 LEU B N 1
ATOM 2914 C CA . LEU B 1 102 ? 31.376 47.986 54.381 1.00 86.72 284 LEU B CA 1
ATOM 2915 C C . LEU B 1 102 ? 31.180 47.288 55.733 1.00 83.51 284 LEU B C 1
ATOM 2916 O O . LEU B 1 102 ? 32.134 47.271 56.530 1.00 85.00 284 LEU B O 1
ATOM 2921 N N . ARG B 1 103 ? 29.973 46.769 55.980 1.00 79.34 285 ARG B N 1
ATOM 2922 C CA . ARG B 1 103 ? 29.592 46.035 57.217 1.00 78.23 285 ARG B CA 1
ATOM 2923 C C . ARG B 1 103 ? 29.597 44.534 56.899 1.00 78.77 285 ARG B C 1
ATOM 2924 O O . ARG B 1 103 ? 29.005 44.153 55.870 1.00 75.55 285 ARG B O 1
ATOM 2932 N N . LYS B 1 104 ? 30.252 43.723 57.739 1.00 85.61 286 LYS B N 1
ATOM 2933 C CA . LYS B 1 104 ? 30.465 42.264 57.514 1.00 86.90 286 LYS B CA 1
ATOM 2934 C C . LYS B 1 104 ? 29.279 41.474 58.081 1.00 79.30 286 LYS B C 1
ATOM 2935 O O . LYS B 1 104 ? 28.750 40.605 57.358 1.00 75.69 286 LYS B O 1
ATOM 2941 N N . ASP B 1 105 ? 28.905 41.755 59.335 1.00 75.31 287 ASP B N 1
ATOM 2942 C CA . ASP B 1 105 ? 27.717 41.182 60.028 1.00 77.20 287 ASP B CA 1
ATOM 2943 C C . ASP B 1 105 ? 26.520 41.141 59.068 1.00 74.31 287 ASP B C 1
ATOM 2944 O O . ASP B 1 105 ? 25.865 40.077 58.977 1.00 70.03 287 ASP B O 1
ATOM 2949 N N . MET B 1 106 ? 26.270 42.249 58.361 1.00 71.75 288 MET B N 1
ATOM 2950 C CA . MET B 1 106 ? 25.075 42.450 57.500 1.00 69.88 288 MET B CA 1
ATOM 2951 C C . MET B 1 106 ? 25.100 41.465 56.320 1.00 76.07 288 MET B C 1
ATOM 2952 O O . MET B 1 106 ? 24.017 40.934 55.986 1.00 72.60 288 MET B O 1
ATOM 2957 N N . TYR B 1 107 ? 26.279 41.176 55.749 1.00 81.48 289 TYR B N 1
ATOM 2958 C CA . TYR B 1 107 ? 26.456 40.172 54.661 1.00 84.96 289 TYR B CA 1
ATOM 2959 C C . TYR B 1 107 ? 25.947 38.797 55.121 1.00 83.18 289 TYR B C 1
ATOM 2960 O O . TYR B 1 107 ? 25.297 38.100 54.313 1.00 81.08 289 TYR B O 1
ATOM 2969 N N . LYS B 1 108 ? 26.237 38.415 56.370 1.00 84.17 290 LYS B N 1
ATOM 2970 C CA . LYS B 1 108 ? 25.910 37.071 56.930 1.00 87.02 290 LYS B CA 1
ATOM 2971 C C . LYS B 1 108 ? 24.389 36.911 57.022 1.00 82.09 290 LYS B C 1
ATOM 2972 O O . LYS B 1 108 ? 23.860 35.878 56.546 1.00 75.78 290 LYS B O 1
ATOM 2978 N N . LYS B 1 109 ? 23.723 37.910 57.608 1.00 79.81 291 LYS B N 1
ATOM 2979 C CA . LYS B 1 109 ? 22.248 37.960 57.790 1.00 74.53 291 LYS B CA 1
ATOM 2980 C C . LYS B 1 109 ? 21.564 37.774 56.428 1.00 75.19 291 LYS B C 1
ATOM 2981 O O . LYS B 1 109 ? 20.459 37.191 56.400 1.00 78.55 291 LYS B O 1
ATOM 2987 N N . MET B 1 110 ? 22.199 38.244 55.347 1.00 69.98 292 MET B N 1
ATOM 2988 C CA . MET B 1 110 ? 21.656 38.180 53.961 1.00 71.95 292 MET B CA 1
ATOM 2989 C C . MET B 1 110 ? 21.663 36.736 53.446 1.00 74.13 292 MET B C 1
ATOM 2990 O O . MET B 1 110 ? 20.582 36.228 53.075 1.00 77.30 292 MET B O 1
ATOM 2995 N N . LEU B 1 111 ? 22.844 36.119 53.392 1.00 76.23 293 LEU B N 1
ATOM 2996 C CA . LEU B 1 111 ? 23.042 34.719 52.929 1.00 79.94 293 LEU B CA 1
ATOM 2997 C C . LEU B 1 111 ? 22.142 33.790 53.753 1.00 78.43 293 LEU B C 1
ATOM 2998 O O . LEU B 1 111 ? 21.602 32.823 53.173 1.00 72.94 293 LEU B O 1
ATOM 3003 N N . ALA B 1 112 ? 21.998 34.097 55.050 1.00 77.97 294 ALA B N 1
ATOM 3004 C CA . ALA B 1 112 ? 21.152 33.384 56.039 1.00 75.19 294 ALA B CA 1
ATOM 3005 C C . ALA B 1 112 ? 19.694 33.334 55.563 1.00 71.53 294 ALA B C 1
ATOM 3006 O O . ALA B 1 112 ? 19.046 32.300 55.800 1.00 72.00 294 ALA B O 1
ATOM 3008 N N . VAL B 1 113 ? 19.197 34.412 54.946 1.00 67.14 295 VAL B N 1
ATOM 3009 C CA . VAL B 1 113 ? 17.796 34.516 54.433 1.00 69.24 295 VAL B CA 1
ATOM 3010 C C . VAL B 1 113 ? 17.756 34.021 52.980 1.00 72.94 295 VAL B C 1
ATOM 3011 O O . VAL B 1 113 ? 16.841 33.237 52.660 1.00 72.34 295 VAL B O 1
ATOM 3015 N N . ASP B 1 114 ? 18.694 34.477 52.138 1.00 75.53 296 ASP B N 1
ATOM 3016 C CA . ASP B 1 114 ? 18.757 34.153 50.685 1.00 77.94 296 ASP B CA 1
ATOM 3017 C C . ASP B 1 114 ? 20.218 34.100 50.241 1.00 77.55 296 ASP B C 1
ATOM 3018 O O . ASP B 1 114 ? 20.886 35.131 50.192 1.00 75.31 296 ASP B O 1
ATOM 3023 N N . PRO B 1 115 ? 20.755 32.906 49.894 1.00 81.47 297 PRO B N 1
ATOM 3024 C CA . PRO B 1 115 ? 22.141 32.785 49.434 1.00 81.77 297 PRO B CA 1
ATOM 3025 C C . PRO B 1 115 ? 22.463 33.584 48.159 1.00 82.19 297 PRO B C 1
ATOM 3026 O O . PRO B 1 115 ? 23.551 34.116 48.078 1.00 81.34 297 PRO B O 1
ATOM 3030 N N . GLU B 1 116 ? 21.525 33.649 47.207 1.00 83.86 298 GLU B N 1
ATOM 3031 C CA . GLU B 1 116 ? 21.741 34.250 45.860 1.00 86.12 298 GLU B CA 1
ATOM 3032 C C . GLU B 1 116 ? 21.406 35.751 45.865 1.00 85.62 298 GLU B C 1
ATOM 3033 O O . GLU B 1 116 ? 21.481 36.368 44.781 1.00 77.32 298 GLU B O 1
ATOM 3039 N N . ALA B 1 117 ? 21.074 36.329 47.025 1.00 88.50 299 ALA B N 1
ATOM 3040 C CA . ALA B 1 117 ? 20.754 37.770 47.178 1.00 88.26 299 ALA B CA 1
ATOM 3041 C C . ALA B 1 117 ? 22.021 38.611 47.017 1.00 86.73 299 ALA B C 1
ATOM 3042 O O . ALA B 1 117 ? 22.022 39.559 46.234 1.00 86.42 299 ALA B O 1
ATOM 3044 N N . PRO B 1 118 ? 23.135 38.312 47.730 1.00 86.03 300 PRO B N 1
ATOM 3045 C CA . PRO B 1 118 ? 24.369 39.087 47.585 1.00 88.73 300 PRO B CA 1
ATOM 3046 C C . PRO B 1 118 ? 25.022 38.923 46.202 1.00 93.82 300 PRO B C 1
ATOM 3047 O O . PRO B 1 118 ? 24.806 37.903 45.566 1.00 93.26 300 PRO B O 1
ATOM 3051 N N . THR B 1 119 ? 25.795 39.932 45.780 1.00 98.66 301 THR B N 1
ATOM 3052 C CA . THR B 1 119 ? 26.581 39.955 44.514 1.00 98.99 301 THR B CA 1
ATOM 3053 C C . THR B 1 119 ? 27.987 39.404 44.780 1.00 101.41 301 THR B C 1
ATOM 3054 O O . THR B 1 119 ? 28.343 39.237 45.964 1.00 99.29 301 THR B O 1
ATOM 3058 N N . GLU B 1 120 ? 28.758 39.155 43.717 1.00 104.23 302 GLU B N 1
ATOM 3059 C CA . GLU B 1 120 ? 30.149 38.631 43.794 1.00 102.45 302 GLU B CA 1
ATOM 3060 C C . GLU B 1 120 ? 31.053 39.716 44.394 1.00 100.95 302 GLU B C 1
ATOM 3061 O O . GLU B 1 120 ? 31.900 39.375 45.247 1.00 102.36 302 GLU B O 1
ATOM 3067 N N . GLU B 1 121 ? 30.860 40.972 43.973 1.00 98.50 303 GLU B N 1
ATOM 3068 C CA . GLU B 1 121 ? 31.526 42.176 44.545 1.00 96.49 303 GLU B CA 1
ATOM 3069 C C . GLU B 1 121 ? 31.294 42.202 46.063 1.00 94.14 303 GLU B C 1
ATOM 3070 O O . GLU B 1 121 ? 32.266 42.453 46.805 1.00 89.08 303 GLU B O 1
ATOM 3076 N N . GLU B 1 122 ? 30.050 41.944 46.490 1.00 92.59 304 GLU B N 1
ATOM 3077 C CA . GLU B 1 122 ? 29.627 41.848 47.917 1.00 90.02 304 GLU B CA 1
ATOM 3078 C C . GLU B 1 122 ? 30.303 40.637 48.572 1.00 88.07 304 GLU B C 1
ATOM 3079 O O . GLU B 1 122 ? 30.782 40.778 49.717 1.00 88.06 304 GLU B O 1
ATOM 3085 N N . HIS B 1 123 ? 30.320 39.492 47.880 1.00 87.07 305 HIS B N 1
ATOM 3086 C CA . HIS B 1 123 ? 31.034 38.254 48.300 1.00 88.67 305 HIS B CA 1
ATOM 3087 C C . HIS B 1 123 ? 32.536 38.546 48.425 1.00 85.54 305 HIS B C 1
ATOM 3088 O O . HIS B 1 123 ? 32.993 38.744 49.569 1.00 79.95 305 HIS B O 1
ATOM 3095 N N . ALA B 1 127 ? 31.435 41.583 52.675 1.00 73.85 309 ALA B N 1
ATOM 3096 C CA . ALA B 1 127 ? 30.730 42.672 53.393 1.00 75.15 309 ALA B CA 1
ATOM 3097 C C . ALA B 1 127 ? 29.757 43.388 52.447 1.00 76.93 309 ALA B C 1
ATOM 3098 O O . ALA B 1 127 ? 29.867 43.199 51.215 1.00 80.62 309 ALA B O 1
ATOM 3100 N N . VAL B 1 128 ? 28.832 44.167 53.022 1.00 72.25 310 VAL B N 1
ATOM 3101 C CA . VAL B 1 128 ? 27.768 44.938 52.308 1.00 64.85 310 VAL B CA 1
ATOM 3102 C C . VAL B 1 128 ? 27.674 46.325 52.952 1.00 58.15 310 VAL B C 1
ATOM 3103 O O . VAL B 1 128 ? 28.022 46.443 54.141 1.00 59.13 310 VAL B O 1
ATOM 3107 N N . THR B 1 129 ? 27.212 47.332 52.205 1.00 55.61 311 THR B N 1
ATOM 3108 C CA . THR B 1 129 ? 26.922 48.692 52.737 1.00 54.83 311 THR B CA 1
ATOM 3109 C C . THR B 1 129 ? 25.624 48.609 53.557 1.00 52.32 311 THR B C 1
ATOM 3110 O O . THR B 1 129 ? 24.824 47.680 53.286 1.00 47.86 311 THR B O 1
ATOM 3114 N N . LYS B 1 130 ? 25.437 49.519 54.520 1.00 51.53 312 LYS B N 1
ATOM 3115 C CA . LYS B 1 130 ? 24.212 49.605 55.367 1.00 53.19 312 LYS B CA 1
ATOM 3116 C C . LYS B 1 130 ? 23.001 49.904 54.480 1.00 48.64 312 LYS B C 1
ATOM 3117 O O . LYS B 1 130 ? 22.009 49.182 54.546 1.00 50.51 312 LYS B O 1
ATOM 3123 N N . PRO B 1 131 ? 23.036 50.941 53.607 1.00 49.25 313 PRO B N 1
ATOM 3124 C CA . PRO B 1 131 ? 21.931 51.198 52.681 1.00 48.47 313 PRO B CA 1
ATOM 3125 C C . PRO B 1 131 ? 21.516 49.964 51.870 1.00 48.54 313 PRO B C 1
ATOM 3126 O O . PRO B 1 131 ? 20.334 49.710 51.752 1.00 47.12 313 PRO B O 1
ATOM 3130 N N . ARG B 1 132 ? 22.486 49.224 51.327 1.00 44.45 314 ARG B N 1
ATOM 3131 C CA . ARG B 1 132 ? 22.204 47.995 50.543 1.00 44.90 314 ARG B CA 1
ATOM 3132 C C . ARG B 1 132 ? 21.542 46.961 51.471 1.00 39.94 314 ARG B C 1
ATOM 3133 O O . ARG B 1 132 ? 20.566 46.331 51.046 1.00 40.21 314 ARG B O 1
ATOM 3141 N N . TYR B 1 133 ? 22.032 46.789 52.699 1.00 41.05 315 TYR B N 1
ATOM 3142 C CA . TYR B 1 133 ? 21.434 45.830 53.666 1.00 42.39 315 TYR B CA 1
ATOM 3143 C C . TYR B 1 133 ? 19.980 46.238 53.964 1.00 39.58 315 TYR B C 1
ATOM 3144 O O . TYR B 1 133 ? 19.075 45.381 53.871 1.00 39.58 315 TYR B O 1
ATOM 3153 N N . MET B 1 134 ? 19.771 47.509 54.302 1.00 38.26 316 MET B N 1
ATOM 3154 C CA . MET B 1 134 ? 18.441 48.051 54.703 1.00 38.63 316 MET B CA 1
ATOM 3155 C C . MET B 1 134 ? 17.493 48.009 53.498 1.00 38.48 316 MET B C 1
ATOM 3156 O O . MET B 1 134 ? 16.316 47.681 53.696 1.00 36.59 316 MET B O 1
ATOM 3161 N N . GLN B 1 135 ? 17.989 48.294 52.285 1.00 35.70 317 GLN B N 1
ATOM 3162 C CA . GLN B 1 135 ? 17.214 48.157 51.024 1.00 35.39 317 GLN B CA 1
ATOM 3163 C C . GLN B 1 135 ? 16.791 46.704 50.817 1.00 34.31 317 GLN B C 1
ATOM 3164 O O . GLN B 1 135 ? 15.647 46.477 50.429 1.00 34.82 317 GLN B O 1
ATOM 3170 N N . TRP B 1 136 ? 17.684 45.744 51.049 1.00 35.87 318 TRP B N 1
ATOM 3171 C CA . TRP B 1 136 ? 17.350 44.306 50.882 1.00 37.98 318 TRP B CA 1
ATOM 3172 C C . TRP B 1 136 ? 16.279 43.920 51.923 1.00 35.00 318 TRP B C 1
ATOM 3173 O O . TRP B 1 136 ? 15.320 43.238 51.540 1.00 36.18 318 TRP B O 1
ATOM 3184 N N . ARG B 1 137 ? 16.422 44.387 53.166 1.00 34.65 319 ARG B N 1
ATOM 3185 C CA . ARG B 1 137 ? 15.471 44.104 54.282 1.00 34.72 319 ARG B CA 1
ATOM 3186 C C . ARG B 1 137 ? 14.094 44.668 53.908 1.00 32.25 319 ARG B C 1
ATOM 3187 O O . ARG B 1 137 ? 13.087 43.974 54.156 1.00 32.03 319 ARG B O 1
ATOM 3195 N N . GLU B 1 138 ? 14.058 45.861 53.312 1.00 31.86 320 GLU B N 1
ATOM 3196 C CA . GLU B 1 138 ? 12.794 46.516 52.870 1.00 31.04 320 GLU B CA 1
ATOM 3197 C C . GLU B 1 138 ? 12.123 45.642 51.815 1.00 30.72 320 GLU B C 1
ATOM 3198 O O . GLU B 1 138 ? 10.906 45.548 51.819 1.00 29.87 320 GLU B O 1
ATOM 3204 N N . GLY B 1 139 ? 12.907 45.022 50.919 1.00 30.43 321 GLY B N 1
ATOM 3205 C CA . GLY B 1 139 ? 12.389 44.294 49.750 1.00 30.05 321 GLY B CA 1
ATOM 3206 C C . GLY B 1 139 ? 11.888 42.897 50.068 1.00 28.29 321 GLY B C 1
ATOM 3207 O O . GLY B 1 139 ? 10.963 42.458 49.375 1.00 33.42 321 GLY B O 1
ATOM 3208 N N . ILE B 1 140 ? 12.469 42.206 51.054 1.00 31.18 322 ILE B N 1
ATOM 3209 C CA . ILE B 1 140 ? 12.046 40.819 51.435 1.00 32.07 322 ILE B CA 1
ATOM 3210 C C . ILE B 1 140 ? 10.918 40.878 52.474 1.00 30.77 322 ILE B C 1
ATOM 3211 O O . ILE B 1 140 ? 10.182 39.884 52.574 1.00 31.11 322 ILE B O 1
ATOM 3216 N N . SER B 1 141 ? 10.756 42.018 53.150 1.00 31.64 323 SER B N 1
ATOM 3217 C CA . SER B 1 141 ? 9.601 42.306 54.038 1.00 29.76 323 SER B CA 1
ATOM 3218 C C . SER B 1 141 ? 8.566 43.095 53.240 1.00 29.91 323 SER B C 1
ATOM 3219 O O . SER B 1 141 ? 8.722 43.248 52.022 1.00 30.92 323 SER B O 1
ATOM 3222 N N . SER B 1 142 ? 7.552 43.631 53.916 1.00 26.12 324 SER B N 1
ATOM 3223 C CA . SER B 1 142 ? 6.468 44.410 53.283 1.00 24.84 324 SER B CA 1
ATOM 3224 C C . SER B 1 142 ? 6.861 45.889 53.132 1.00 24.01 324 SER B C 1
ATOM 3225 O O . SER B 1 142 ? 6.038 46.623 52.591 1.00 25.12 324 SER B O 1
ATOM 3228 N N . SER B 1 143 ? 8.019 46.335 53.622 1.00 24.55 325 SER B N 1
ATOM 3229 C CA . SER B 1 143 ? 8.374 47.781 53.666 1.00 25.47 325 SER B CA 1
ATOM 3230 C C . SER B 1 143 ? 8.265 48.372 52.253 1.00 26.39 325 SER B C 1
ATOM 3231 O O . SER B 1 143 ? 7.553 49.363 52.069 1.00 25.71 325 SER B O 1
ATOM 3234 N N . THR B 1 144 ? 8.953 47.788 51.270 1.00 25.86 326 THR B N 1
ATOM 3235 C CA . THR B 1 144 ? 9.039 48.375 49.909 1.00 27.42 326 THR B CA 1
ATOM 3236 C C . THR B 1 144 ? 7.645 48.523 49.280 1.00 25.99 326 THR B C 1
ATOM 3237 O O . THR B 1 144 ? 7.351 49.626 48.739 1.00 28.51 326 THR B O 1
ATOM 3241 N N . THR B 1 145 ? 6.801 47.490 49.358 1.00 26.60 327 THR B N 1
ATOM 3242 C CA . THR B 1 145 ? 5.512 47.409 48.618 1.00 27.39 327 THR B CA 1
ATOM 3243 C C . THR B 1 145 ? 4.353 47.991 49.440 1.00 28.10 327 THR B C 1
ATOM 3244 O O . THR B 1 145 ? 3.457 48.609 48.825 1.00 29.14 327 THR B O 1
ATOM 3248 N N . LEU B 1 146 ? 4.346 47.796 50.764 1.00 26.40 328 LEU B N 1
ATOM 3249 C CA . LEU B 1 146 ? 3.210 48.232 51.617 1.00 24.47 328 LEU B CA 1
ATOM 3250 C C . LEU B 1 146 ? 3.548 49.478 52.442 1.00 23.51 328 LEU B C 1
ATOM 3251 O O . LEU B 1 146 ? 2.575 50.088 52.897 1.00 24.38 328 LEU B O 1
ATOM 3256 N N . GLY B 1 147 ? 4.823 49.847 52.632 1.00 22.53 329 GLY B N 1
ATOM 3257 C CA . GLY B 1 147 ? 5.224 51.042 53.399 1.00 23.27 329 GLY B CA 1
ATOM 3258 C C . GLY B 1 147 ? 5.181 50.823 54.899 1.00 22.81 329 GLY B C 1
ATOM 3259 O O . GLY B 1 147 ? 5.242 51.819 55.643 1.00 22.26 329 GLY B O 1
ATOM 3260 N N . PHE B 1 148 ? 5.215 49.569 55.350 1.00 22.19 330 PHE B N 1
ATOM 3261 C CA . PHE B 1 148 ? 5.400 49.217 56.781 1.00 22.01 330 PHE B CA 1
ATOM 3262 C C . PHE B 1 148 ? 5.891 47.779 56.875 1.00 22.29 330 PHE B C 1
ATOM 3263 O O . PHE B 1 148 ? 5.706 47.006 55.913 1.00 23.94 330 PHE B O 1
ATOM 3271 N N . ARG B 1 149 ? 6.442 47.426 58.024 1.00 22.31 331 ARG B N 1
ATOM 3272 C CA . ARG B 1 149 ? 6.664 45.985 58.291 1.00 25.05 331 ARG B CA 1
ATOM 3273 C C . ARG B 1 149 ? 6.494 45.697 59.774 1.00 22.82 331 ARG B C 1
ATOM 3274 O O . ARG B 1 149 ? 6.823 46.534 60.594 1.00 26.18 331 ARG B O 1
ATOM 3282 N N . ILE B 1 150 ? 6.042 44.486 60.058 1.00 24.11 332 ILE B N 1
ATOM 3283 C CA . ILE B 1 150 ? 5.948 43.946 61.436 1.00 25.83 332 ILE B CA 1
ATOM 3284 C C . ILE B 1 150 ? 7.366 43.616 61.895 1.00 27.96 332 ILE B C 1
ATOM 3285 O O . ILE B 1 150 ? 8.059 42.880 61.150 1.00 29.46 332 ILE B O 1
ATOM 3290 N N . GLU B 1 151 ? 7.812 44.185 63.015 1.00 25.26 333 GLU B N 1
ATOM 3291 C CA . GLU B 1 151 ? 9.178 43.950 63.557 1.00 28.43 333 GLU B CA 1
ATOM 3292 C C . GLU B 1 151 ? 9.114 42.830 64.591 1.00 29.30 333 GLU B C 1
ATOM 3293 O O . GLU B 1 151 ? 10.061 42.023 64.658 1.00 29.20 333 GLU B O 1
ATOM 3299 N N . GLY B 1 152 ? 8.078 42.799 65.413 1.00 26.67 334 GLY B N 1
ATOM 3300 C CA . GLY B 1 152 ? 8.071 41.852 66.534 1.00 28.38 334 GLY B CA 1
ATOM 3301 C C . GLY B 1 152 ? 6.775 41.869 67.294 1.00 28.30 334 GLY B C 1
ATOM 3302 O O . GLY B 1 152 ? 6.033 42.863 67.191 1.00 27.08 334 GLY B O 1
ATOM 3303 N N . ILE B 1 153 ? 6.545 40.814 68.065 1.00 25.49 335 ILE B N 1
ATOM 3304 C CA . ILE B 1 153 ? 5.361 40.653 68.948 1.00 26.33 335 ILE B CA 1
ATOM 3305 C C . ILE B 1 153 ? 5.859 40.210 70.320 1.00 29.80 335 ILE B C 1
ATOM 3306 O O . ILE B 1 153 ? 6.748 39.325 70.391 1.00 29.05 335 ILE B O 1
ATOM 3311 N N . LYS B 1 154 ? 5.294 40.800 71.366 1.00 28.17 336 LYS B N 1
ATOM 3312 C CA . LYS B 1 154 ? 5.462 40.322 72.759 1.00 33.54 336 LYS B CA 1
ATOM 3313 C C . LYS B 1 154 ? 4.068 39.930 73.246 1.00 36.65 336 LYS B C 1
ATOM 3314 O O . LYS B 1 154 ? 3.199 40.811 73.250 1.00 34.82 336 LYS B O 1
ATOM 3320 N N . LYS B 1 155 ? 3.848 38.646 73.565 1.00 36.95 337 LYS B N 1
ATOM 3321 C CA . LYS B 1 155 ? 2.516 38.087 73.925 1.00 38.54 337 LYS B CA 1
ATOM 3322 C C . LYS B 1 155 ? 2.323 38.262 75.435 1.00 37.83 337 LYS B C 1
ATOM 3323 O O . LYS B 1 155 ? 3.334 38.415 76.143 1.00 35.30 337 LYS B O 1
ATOM 3329 N N . ALA B 1 156 ? 1.066 38.303 75.890 1.00 42.32 338 ALA B N 1
ATOM 3330 C CA . ALA B 1 156 ? 0.688 38.443 77.317 1.00 45.94 338 ALA B CA 1
ATOM 3331 C C . ALA B 1 156 ? 1.328 37.296 78.118 1.00 47.91 338 ALA B C 1
ATOM 3332 O O . ALA B 1 156 ? 1.712 37.528 79.281 1.00 55.39 338 ALA B O 1
ATOM 3334 N N . ASP B 1 157 ? 1.460 36.120 77.494 1.00 49.68 339 ASP B N 1
ATOM 3335 C CA . ASP B 1 157 ? 2.021 34.881 78.107 1.00 52.64 339 ASP B CA 1
ATOM 3336 C C . ASP B 1 157 ? 3.545 34.992 78.306 1.00 50.76 339 ASP B C 1
ATOM 3337 O O . ASP B 1 157 ? 4.110 34.054 78.895 1.00 53.21 339 ASP B O 1
ATOM 3342 N N . GLY B 1 158 ? 4.192 36.069 77.834 1.00 42.09 340 GLY B N 1
ATOM 3343 C CA . GLY B 1 158 ? 5.640 36.317 78.000 1.00 38.44 340 GLY B CA 1
ATOM 3344 C C . GLY B 1 158 ? 6.446 35.854 76.782 1.00 34.89 340 GLY B C 1
ATOM 3345 O O . GLY B 1 158 ? 7.628 36.238 76.674 1.00 32.60 340 GLY B O 1
ATOM 3346 N N . SER B 1 159 ? 5.812 35.085 75.893 1.00 35.13 341 SER B N 1
ATOM 3347 C CA . SER B 1 159 ? 6.365 34.671 74.579 1.00 35.46 341 SER B CA 1
ATOM 3348 C C . SER B 1 159 ? 6.699 35.927 73.765 1.00 38.21 341 SER B C 1
ATOM 3349 O O . SER B 1 159 ? 5.973 36.939 73.899 1.00 36.28 341 SER B O 1
ATOM 3352 N N . CYS B 1 160 ? 7.765 35.853 72.969 1.00 33.45 342 CYS B N 1
ATOM 3353 C CA . CYS B 1 160 ? 8.356 36.966 72.181 1.00 34.49 342 CYS B CA 1
ATOM 3354 C C . CYS B 1 160 ? 8.664 36.406 70.787 1.00 33.65 342 CYS B C 1
ATOM 3355 O O . CYS B 1 160 ? 9.084 35.240 70.726 1.00 33.38 342 CYS B O 1
ATOM 3358 N N . SER B 1 161 ? 8.427 37.142 69.699 1.00 28.37 343 SER B N 1
ATOM 3359 C CA . SER B 1 161 ? 8.879 36.697 68.350 1.00 28.07 343 SER B CA 1
ATOM 3360 C C . SER B 1 161 ? 9.338 37.892 67.525 1.00 31.03 343 SER B C 1
ATOM 3361 O O . SER B 1 161 ? 8.640 38.920 67.519 1.00 28.56 343 SER B O 1
ATOM 3364 N N . THR B 1 162 ? 10.465 37.742 66.833 1.00 28.44 344 THR B N 1
ATOM 3365 C CA . THR B 1 162 ? 10.933 38.712 65.810 1.00 29.32 344 THR B CA 1
ATOM 3366 C C . THR B 1 162 ? 11.037 38.017 64.443 1.00 28.99 344 THR B C 1
ATOM 3367 O O . THR B 1 162 ? 11.635 38.619 63.531 1.00 30.61 344 THR B O 1
ATOM 3371 N N . ASP B 1 163 ? 10.422 36.849 64.271 1.00 29.28 345 ASP B N 1
ATOM 3372 C CA . ASP B 1 163 ? 10.570 36.001 63.053 1.00 32.97 345 ASP B CA 1
ATOM 3373 C C . ASP B 1 163 ? 9.570 36.459 61.978 1.00 29.51 345 ASP B C 1
ATOM 3374 O O . ASP B 1 163 ? 8.631 35.706 61.654 1.00 32.63 345 ASP B O 1
ATOM 3379 N N . PHE B 1 164 ? 9.779 37.672 61.446 1.00 31.02 346 PHE B N 1
ATOM 3380 C CA . PHE B 1 164 ? 8.886 38.361 60.481 1.00 31.43 346 PHE B CA 1
ATOM 3381 C C . PHE B 1 164 ? 9.680 38.938 59.298 1.00 32.63 346 PHE B C 1
ATOM 3382 O O . PHE B 1 164 ? 9.104 39.728 58.525 1.00 29.79 346 PHE B O 1
ATOM 3390 N N . LYS B 1 165 ? 10.931 38.514 59.087 1.00 32.68 347 LYS B N 1
ATOM 3391 C CA . LYS B 1 165 ? 11.838 39.166 58.099 1.00 34.39 347 LYS B CA 1
ATOM 3392 C C . LYS B 1 165 ? 11.350 38.919 56.665 1.00 32.28 347 LYS B C 1
ATOM 3393 O O . LYS B 1 165 ? 11.669 39.757 55.812 1.00 32.51 347 LYS B O 1
ATOM 3399 N N . THR B 1 166 ? 10.612 37.842 56.392 1.00 32.05 348 THR B N 1
ATOM 3400 C CA . THR B 1 166 ? 10.068 37.521 55.042 1.00 33.44 348 THR B CA 1
ATOM 3401 C C . THR B 1 166 ? 8.548 37.655 55.027 1.00 32.11 348 THR B C 1
ATOM 3402 O O . THR B 1 166 ? 7.909 37.145 54.092 1.00 32.43 348 THR B O 1
ATOM 3406 N N . THR B 1 167 ? 7.966 38.364 56.007 1.00 30.24 349 THR B N 1
ATOM 3407 C CA . THR B 1 167 ? 6.519 38.650 56.027 1.00 30.05 349 THR B CA 1
ATOM 3408 C C . THR B 1 167 ? 6.303 39.794 55.043 1.00 29.40 349 THR B C 1
ATOM 3409 O O . THR B 1 167 ? 6.730 40.912 55.373 1.00 30.12 349 THR B O 1
ATOM 3413 N N . ARG B 1 168 ? 5.763 39.511 53.863 1.00 29.95 350 ARG B N 1
ATOM 3414 C CA . ARG B 1 168 ? 5.789 40.499 52.749 1.00 31.58 350 ARG B CA 1
ATOM 3415 C C . ARG B 1 168 ? 4.417 40.750 52.128 1.00 30.28 350 ARG B C 1
ATOM 3416 O O . ARG B 1 168 ? 4.103 41.937 51.854 1.00 30.05 350 ARG B O 1
ATOM 3424 N N . SER B 1 169 ? 3.657 39.709 51.797 1.00 29.17 351 SER B N 1
ATOM 3425 C CA . SER B 1 169 ? 2.377 39.841 51.073 1.00 32.06 351 SER B CA 1
ATOM 3426 C C . SER B 1 169 ? 1.316 40.408 52.024 1.00 30.95 351 SER B C 1
ATOM 3427 O O . SER B 1 169 ? 1.460 40.269 53.273 1.00 28.26 351 SER B O 1
ATOM 3430 N N A ARG B 1 170 ? 0.302 41.049 51.450 0.50 30.97 352 ARG B N 1
ATOM 3431 N N B ARG B 1 170 ? 0.300 41.050 51.451 0.50 31.81 352 ARG B N 1
ATOM 3432 C CA A ARG B 1 170 ? -0.859 41.606 52.188 0.50 33.48 352 ARG B CA 1
ATOM 3433 C CA B ARG B 1 170 ? -0.865 41.610 52.182 0.50 34.93 352 ARG B CA 1
ATOM 3434 C C A ARG B 1 170 ? -1.470 40.489 53.040 0.50 34.59 352 ARG B C 1
ATOM 3435 C C B ARG B 1 170 ? -1.485 40.495 53.033 0.50 35.47 352 ARG B C 1
ATOM 3436 O O A ARG B 1 170 ? -1.712 40.720 54.246 0.50 32.63 352 ARG B O 1
ATOM 3437 O O B ARG B 1 170 ? -1.747 40.735 54.232 0.50 33.47 352 ARG B O 1
ATOM 3452 N N . GLU B 1 171 ? -1.674 39.309 52.445 1.00 35.61 353 GLU B N 1
ATOM 3453 C CA . GLU B 1 171 ? -2.261 38.145 53.153 1.00 37.11 353 GLU B CA 1
ATOM 3454 C C . GLU B 1 171 ? -1.315 37.621 54.253 1.00 31.89 353 GLU B C 1
ATOM 3455 O O . GLU B 1 171 ? -1.854 37.244 55.301 1.00 33.91 353 GLU B O 1
ATOM 3461 N N . GLN B 1 172 ? 0.017 37.639 54.087 1.00 31.07 354 GLN B N 1
ATOM 3462 C CA . GLN B 1 172 ? 0.973 37.255 55.168 1.00 30.98 354 GLN B CA 1
ATOM 3463 C C . GLN B 1 172 ? 0.842 38.221 56.350 1.00 31.30 354 GLN B C 1
ATOM 3464 O O . GLN B 1 172 ? 0.854 37.767 57.504 1.00 28.79 354 GLN B O 1
ATOM 3470 N N . VAL B 1 173 ? 0.746 39.521 56.073 1.00 29.15 355 VAL B N 1
ATOM 3471 C CA . VAL B 1 173 ? 0.633 40.547 57.145 1.00 28.30 355 VAL B CA 1
ATOM 3472 C C . VAL B 1 173 ? -0.708 40.355 57.855 1.00 28.77 355 VAL B C 1
ATOM 3473 O O . VAL B 1 173 ? -0.725 40.367 59.104 1.00 28.90 355 VAL B O 1
ATOM 3477 N N . LEU B 1 174 ? -1.789 40.152 57.098 1.00 27.99 356 LEU B N 1
ATOM 3478 C CA . LEU B 1 174 ? -3.141 39.947 57.671 1.00 31.18 356 LEU B CA 1
ATOM 3479 C C . LEU B 1 174 ? -3.109 38.751 58.623 1.00 31.36 356 LEU B C 1
ATOM 3480 O O . LEU B 1 174 ? -3.665 38.868 59.723 1.00 30.58 356 LEU B O 1
ATOM 3485 N N . ARG B 1 175 ? -2.446 37.653 58.241 1.00 32.05 357 ARG B N 1
ATOM 3486 C CA . ARG B 1 175 ? -2.371 36.441 59.095 1.00 31.63 357 ARG B CA 1
ATOM 3487 C C . ARG B 1 175 ? -1.608 36.731 60.389 1.00 28.77 357 ARG B C 1
ATOM 3488 O O . ARG B 1 175 ? -1.987 36.154 61.434 1.00 29.01 357 ARG B O 1
ATOM 3496 N N . VAL B 1 176 ? -0.593 37.591 60.368 1.00 27.49 358 VAL B N 1
ATOM 3497 C CA . VAL B 1 176 ? 0.158 37.938 61.609 1.00 28.29 358 VAL B CA 1
ATOM 3498 C C . VAL B 1 176 ? -0.794 38.720 62.519 1.00 27.35 358 VAL B C 1
ATOM 3499 O O . VAL B 1 176 ? -0.845 38.410 63.722 1.00 25.42 358 VAL B O 1
ATOM 3503 N N . PHE B 1 177 ? -1.531 39.696 61.976 1.00 27.17 359 PHE B N 1
ATOM 3504 C CA . PHE B 1 177 ? -2.463 40.501 62.813 1.00 28.31 359 PHE B CA 1
ATOM 3505 C C . PHE B 1 177 ? -3.589 39.611 63.330 1.00 28.23 359 PHE B C 1
ATOM 3506 O O . PHE B 1 177 ? -4.000 39.771 64.507 1.00 28.60 359 PHE B O 1
ATOM 3514 N N . GLU B 1 178 ? -4.084 38.702 62.485 1.00 28.39 360 GLU B N 1
ATOM 3515 C CA . GLU B 1 178 ? -5.151 37.752 62.865 1.00 31.73 360 GLU B CA 1
ATOM 3516 C C . GLU B 1 178 ? -4.680 36.975 64.102 1.00 30.89 360 GLU B C 1
ATOM 3517 O O . GLU B 1 178 ? -5.442 36.880 65.082 1.00 30.20 360 GLU B O 1
ATOM 3523 N N . GLU B 1 179 ? -3.451 36.465 64.073 1.00 33.01 361 GLU B N 1
ATOM 3524 C CA . GLU B 1 179 ? -2.883 35.672 65.190 1.00 34.02 361 GLU B CA 1
ATOM 3525 C C . GLU B 1 179 ? -2.741 36.579 66.420 1.00 32.83 361 GLU B C 1
ATOM 3526 O O . GLU B 1 179 ? -3.053 36.139 67.536 1.00 33.66 361 GLU B O 1
ATOM 3532 N N . PHE B 1 180 ? -2.314 37.823 66.219 1.00 27.01 362 PHE B N 1
ATOM 3533 C CA . PHE B 1 180 ? -2.004 38.768 67.317 1.00 27.21 362 PHE B CA 1
ATOM 3534 C C . PHE B 1 180 ? -3.276 39.109 68.102 1.00 26.35 362 PHE B C 1
ATOM 3535 O O . PHE B 1 180 ? -3.200 39.126 69.338 1.00 27.21 362 PHE B O 1
ATOM 3543 N N . VAL B 1 181 ? -4.399 39.355 67.430 1.00 28.39 363 VAL B N 1
ATOM 3544 C CA . VAL B 1 181 ? -5.641 39.791 68.143 1.00 30.23 363 VAL B CA 1
ATOM 3545 C C . VAL B 1 181 ? -6.436 38.573 68.635 1.00 32.41 363 VAL B C 1
ATOM 3546 O O . VAL B 1 181 ? -7.311 38.768 69.473 1.00 32.41 363 VAL B O 1
ATOM 3550 N N . GLN B 1 182 ? -6.131 37.357 68.170 1.00 34.10 364 GLN B N 1
ATOM 3551 C CA . GLN B 1 182 ? -6.765 36.102 68.685 1.00 37.83 364 GLN B CA 1
ATOM 3552 C C . GLN B 1 182 ? -8.299 36.188 68.689 1.00 34.65 364 GLN B C 1
ATOM 3553 O O . GLN B 1 182 ? -8.907 35.777 69.703 1.00 35.73 364 GLN B O 1
ATOM 3559 N N . GLY B 1 183 ? -8.914 36.721 67.632 1.00 31.16 365 GLY B N 1
ATOM 3560 C CA . GLY B 1 183 ? -10.374 36.693 67.418 1.00 33.51 365 GLY B CA 1
ATOM 3561 C C . GLY B 1 183 ? -11.127 37.705 68.272 1.00 31.29 365 GLY B C 1
ATOM 3562 O O . GLY B 1 183 ? -12.366 37.635 68.294 1.00 36.64 365 GLY B O 1
ATOM 3563 N N . ASP B 1 184 ? -10.420 38.638 68.915 1.00 31.76 366 ASP B N 1
ATOM 3564 C CA . ASP B 1 184 ? -11.038 39.652 69.815 1.00 30.92 366 ASP B CA 1
ATOM 3565 C C . ASP B 1 184 ? -11.569 40.795 68.941 1.00 30.56 366 ASP B C 1
ATOM 3566 O O . ASP B 1 184 ? -10.753 41.659 68.547 1.00 31.78 366 ASP B O 1
ATOM 3571 N N . GLU B 1 185 ? -12.867 40.779 68.643 1.00 31.93 367 GLU B N 1
ATOM 3572 C CA . GLU B 1 185 ? -13.513 41.730 67.698 1.00 31.73 367 GLU B CA 1
ATOM 3573 C C . GLU B 1 185 ? -13.415 43.139 68.288 1.00 28.82 367 GLU B C 1
ATOM 3574 O O . GLU B 1 185 ? -13.220 44.077 67.505 1.00 28.47 367 GLU B O 1
ATOM 3580 N N . GLU B 1 186 ? -13.557 43.268 69.605 1.00 28.58 368 GLU B N 1
ATOM 3581 C CA . GLU B 1 186 ? -13.540 44.588 70.298 1.00 30.68 368 GLU B CA 1
ATOM 3582 C C . GLU B 1 186 ? -12.147 45.211 70.157 1.00 27.64 368 GLU B C 1
ATOM 3583 O O . GLU B 1 186 ? -12.047 46.414 69.811 1.00 26.20 368 GLU B O 1
ATOM 3589 N N . VAL B 1 187 ? -11.092 44.434 70.380 1.00 25.00 369 VAL B N 1
ATOM 3590 C CA . VAL B 1 187 ? -9.698 44.946 70.238 1.00 25.48 369 VAL B CA 1
ATOM 3591 C C . VAL B 1 187 ? -9.483 45.399 68.791 1.00 24.28 369 VAL B C 1
ATOM 3592 O O . VAL B 1 187 ? -8.911 46.499 68.568 1.00 23.44 369 VAL B O 1
ATOM 3596 N N . LEU B 1 188 ? -9.857 44.571 67.819 1.00 24.43 370 LEU B N 1
ATOM 3597 C CA . LEU B 1 188 ? -9.645 44.920 66.394 1.00 24.55 370 LEU B CA 1
ATOM 3598 C C . LEU B 1 188 ? -10.387 46.230 66.086 1.00 24.13 370 LEU B C 1
ATOM 3599 O O . LEU B 1 188 ? -9.796 47.100 65.395 1.00 23.80 370 LEU B O 1
ATOM 3604 N N . ARG B 1 189 ? -11.624 46.361 66.568 1.00 22.52 371 ARG B N 1
ATOM 3605 C CA . ARG B 1 189 ? -12.471 47.559 66.302 1.00 23.72 371 ARG B CA 1
ATOM 3606 C C . ARG B 1 189 ? -11.763 48.780 66.885 1.00 22.11 371 ARG B C 1
ATOM 3607 O O . ARG B 1 189 ? -11.688 49.814 66.188 1.00 22.38 371 ARG B O 1
ATOM 3615 N N . ARG B 1 190 ? -11.275 48.660 68.113 1.00 21.30 372 ARG B N 1
ATOM 3616 C CA . ARG B 1 190 ? -10.581 49.768 68.817 1.00 21.94 372 ARG B CA 1
ATOM 3617 C C . ARG B 1 190 ? -9.269 50.120 68.100 1.00 22.10 372 ARG B C 1
ATOM 3618 O O . ARG B 1 190 ? -8.951 51.308 67.964 1.00 21.59 372 ARG B O 1
ATOM 3626 N N . TYR B 1 191 ? -8.515 49.135 67.622 1.00 20.89 373 TYR B N 1
ATOM 3627 C CA . TYR B 1 191 ? -7.287 49.416 66.840 1.00 20.68 373 TYR B CA 1
ATOM 3628 C C . TYR B 1 191 ? -7.651 50.212 65.584 1.00 20.52 373 TYR B C 1
ATOM 3629 O O . TYR B 1 191 ? -6.958 51.199 65.243 1.00 19.81 373 TYR B O 1
ATOM 3638 N N . LEU B 1 192 ? -8.694 49.801 64.880 1.00 20.16 374 LEU B N 1
ATOM 3639 C CA . LEU B 1 192 ? -9.067 50.465 63.606 1.00 20.69 374 LEU B CA 1
ATOM 3640 C C . LEU B 1 192 ? -9.531 51.895 63.905 1.00 20.12 374 LEU B C 1
ATOM 3641 O O . LEU B 1 192 ? -9.097 52.809 63.199 1.00 21.29 374 LEU B O 1
ATOM 3646 N N . ASN B 1 193 ? -10.306 52.094 64.961 1.00 21.39 375 ASN B N 1
ATOM 3647 C CA . ASN B 1 193 ? -10.782 53.466 65.304 1.00 20.84 375 ASN B CA 1
ATOM 3648 C C . ASN B 1 193 ? -9.566 54.322 65.623 1.00 20.14 375 ASN B C 1
ATOM 3649 O O . ASN B 1 193 ? -9.507 55.472 65.179 1.00 21.19 375 ASN B O 1
ATOM 3654 N N . ARG B 1 194 ? -8.604 53.791 66.367 1.00 19.27 376 ARG B N 1
ATOM 3655 C CA . ARG B 1 194 ? -7.404 54.575 66.737 1.00 19.61 376 ARG B CA 1
ATOM 3656 C C . ARG B 1 194 ? -6.577 54.884 65.478 1.00 19.62 376 ARG B C 1
ATOM 3657 O O . ARG B 1 194 ? -6.073 56.019 65.337 1.00 18.99 376 ARG B O 1
ATOM 3665 N N . LEU B 1 195 ? -6.389 53.924 64.562 1.00 19.82 377 LEU B N 1
ATOM 3666 C CA . LEU B 1 195 ? -5.573 54.193 63.355 1.00 19.89 377 LEU B CA 1
ATOM 3667 C C . LEU B 1 195 ? -6.251 55.270 62.499 1.00 19.85 377 LEU B C 1
ATOM 3668 O O . LEU B 1 195 ? -5.524 56.083 61.945 1.00 20.04 377 LEU B O 1
ATOM 3673 N N . GLN B 1 196 ? -7.576 55.250 62.385 1.00 20.92 378 GLN B N 1
ATOM 3674 C CA . GLN B 1 196 ? -8.341 56.244 61.581 1.00 20.83 378 GLN B CA 1
ATOM 3675 C C . GLN B 1 196 ? -8.090 57.635 62.185 1.00 20.01 378 GLN B C 1
ATOM 3676 O O . GLN B 1 196 ? -7.811 58.572 61.435 1.00 20.38 378 GLN B O 1
ATOM 3682 N N . GLN B 1 197 ? -8.182 57.740 63.498 1.00 19.99 379 GLN B N 1
ATOM 3683 C CA . GLN B 1 197 ? -7.954 59.007 64.232 1.00 20.83 379 GLN B CA 1
ATOM 3684 C C . GLN B 1 197 ? -6.498 59.446 64.093 1.00 21.15 379 GLN B C 1
ATOM 3685 O O . GLN B 1 197 ? -6.252 60.640 63.845 1.00 21.17 379 GLN B O 1
ATOM 3691 N N . ILE B 1 198 ? -5.520 58.543 64.223 1.00 20.26 380 ILE B N 1
ATOM 3692 C CA . ILE B 1 198 ? -4.090 58.899 63.994 1.00 19.69 380 ILE B CA 1
ATOM 3693 C C . ILE B 1 198 ? -3.900 59.425 62.578 1.00 19.91 380 ILE B C 1
ATOM 3694 O O . ILE B 1 198 ? -3.197 60.417 62.407 1.00 20.32 380 ILE B O 1
ATOM 3699 N N . ARG B 1 199 ? -4.505 58.786 61.580 1.00 18.66 381 ARG B N 1
ATOM 3700 C CA . ARG B 1 199 ? -4.317 59.204 60.174 1.00 19.48 381 ARG B CA 1
ATOM 3701 C C . ARG B 1 199 ? -4.832 60.639 60.015 1.00 19.89 381 ARG B C 1
ATOM 3702 O O . ARG B 1 199 ? -4.117 61.455 59.449 1.00 21.03 381 ARG B O 1
ATOM 3710 N N . ASP B 1 200 ? -5.988 60.924 60.581 1.00 21.00 382 ASP B N 1
ATOM 3711 C CA . ASP B 1 200 ? -6.610 62.271 60.506 1.00 22.19 382 ASP B CA 1
ATOM 3712 C C . ASP B 1 200 ? -5.661 63.272 61.173 1.00 22.38 382 ASP B C 1
ATOM 3713 O O . ASP B 1 200 ? -5.503 64.389 60.654 1.00 24.89 382 ASP B O 1
ATOM 3718 N N . THR B 1 201 ? -5.082 62.906 62.311 1.00 19.53 383 THR B N 1
ATOM 3719 C CA . THR B 1 201 ? -4.140 63.778 63.056 1.00 21.35 383 THR B CA 1
ATOM 3720 C C . THR B 1 201 ? -2.886 64.025 62.215 1.00 22.71 383 THR B C 1
ATOM 3721 O O . THR B 1 201 ? -2.387 65.170 62.147 1.00 23.30 383 THR B O 1
ATOM 3725 N N . LEU B 1 202 ? -2.276 62.980 61.660 1.00 21.06 384 LEU B N 1
ATOM 3726 C CA . LEU B 1 202 ? -1.058 63.147 60.825 1.00 21.64 384 LEU B CA 1
ATOM 3727 C C . LEU B 1 202 ? -1.340 64.079 59.647 1.00 22.98 384 LEU B C 1
ATOM 3728 O O . LEU B 1 202 ? -0.450 64.894 59.298 1.00 24.13 384 LEU B O 1
ATOM 3733 N N . GLU B 1 203 ? -2.515 63.966 59.050 1.00 24.30 385 GLU B N 1
ATOM 3734 C CA . GLU B 1 203 ? -2.863 64.734 57.829 1.00 27.43 385 GLU B CA 1
ATOM 3735 C C . GLU B 1 203 ? -2.957 66.236 58.137 1.00 27.50 385 GLU B C 1
ATOM 3736 O O . GLU B 1 203 ? -2.854 67.014 57.172 1.00 31.30 385 GLU B O 1
ATOM 3742 N N . VAL B 1 204 ? -3.137 66.632 59.394 1.00 25.70 386 VAL B N 1
ATOM 3743 C CA . VAL B 1 204 ? -3.239 68.079 59.772 1.00 28.99 386 VAL B CA 1
ATOM 3744 C C . VAL B 1 204 ? -2.032 68.544 60.592 1.00 29.52 386 VAL B C 1
ATOM 3745 O O . VAL B 1 204 ? -1.905 69.770 60.800 1.00 32.61 386 VAL B O 1
ATOM 3749 N N . SER B 1 205 ? -1.188 67.635 61.070 1.00 25.48 387 SER B N 1
ATOM 3750 C CA . SER B 1 205 ? -0.024 67.929 61.942 1.00 25.83 387 SER B CA 1
ATOM 3751 C C . SER B 1 205 ? 0.969 68.890 61.266 1.00 26.62 387 SER B C 1
ATOM 3752 O O . SER B 1 205 ? 1.496 68.546 60.187 1.00 26.28 387 SER B O 1
ATOM 3755 N N . GLU B 1 206 ? 1.290 70.021 61.918 1.00 29.08 388 GLU B N 1
ATOM 3756 C CA . GLU B 1 206 ? 2.377 70.932 61.466 1.00 31.80 388 GLU B CA 1
ATOM 3757 C C . GLU B 1 206 ? 3.728 70.217 61.528 1.00 29.54 388 GLU B C 1
ATOM 3758 O O . GLU B 1 206 ? 4.526 70.386 60.603 1.00 29.87 388 GLU B O 1
ATOM 3764 N N . PHE B 1 207 ? 3.983 69.444 62.584 1.00 27.90 389 PHE B N 1
ATOM 3765 C CA . PHE B 1 207 ? 5.228 68.666 62.745 1.00 28.29 389 PHE B CA 1
ATOM 3766 C C . PHE B 1 207 ? 5.367 67.716 61.557 1.00 27.24 389 PHE B C 1
ATOM 3767 O O . PHE B 1 207 ? 6.413 67.654 60.902 1.00 26.65 389 PHE B O 1
ATOM 3775 N N . PHE B 1 208 ? 4.315 66.951 61.291 1.00 25.96 390 PHE B N 1
ATOM 3776 C CA . PHE B 1 208 ? 4.410 65.830 60.330 1.00 26.93 390 PHE B CA 1
ATOM 3777 C C . PHE B 1 208 ? 4.725 66.383 58.938 1.00 26.89 390 PHE B C 1
ATOM 3778 O O . PHE B 1 208 ? 5.590 65.831 58.268 1.00 27.41 390 PHE B O 1
ATOM 3786 N N . ARG B 1 209 ? 4.078 67.470 58.532 1.00 28.11 391 ARG B N 1
ATOM 3787 C CA . ARG B 1 209 ? 4.261 67.980 57.147 1.00 31.71 391 ARG B CA 1
ATOM 3788 C C . ARG B 1 209 ? 5.699 68.475 56.959 1.00 30.83 391 ARG B C 1
ATOM 3789 O O . ARG B 1 209 ? 6.180 68.405 55.823 1.00 30.84 391 ARG B O 1
ATOM 3797 N N . ARG B 1 210 ? 6.380 68.902 58.028 1.00 31.69 392 ARG B N 1
ATOM 3798 C CA . ARG B 1 210 ? 7.718 69.553 57.950 1.00 33.67 392 ARG B CA 1
ATOM 3799 C C . ARG B 1 210 ? 8.849 68.595 58.342 1.00 31.06 392 ARG B C 1
ATOM 3800 O O . ARG B 1 210 ? 9.996 69.067 58.447 1.00 32.78 392 ARG B O 1
ATOM 3808 N N . HIS B 1 211 ? 8.575 67.315 58.616 1.00 28.62 393 HIS B N 1
ATOM 3809 C CA . HIS B 1 211 ? 9.615 66.352 59.050 1.00 28.79 393 HIS B CA 1
ATOM 3810 C C . HIS B 1 211 ? 9.599 65.090 58.198 1.00 29.52 393 HIS B C 1
ATOM 3811 O O . HIS B 1 211 ? 8.516 64.601 57.853 1.00 30.01 393 HIS B O 1
ATOM 3818 N N . GLU B 1 212 ? 10.797 64.575 57.949 1.00 28.51 394 GLU B N 1
ATOM 3819 C CA . GLU B 1 212 ? 11.063 63.258 57.337 1.00 28.95 394 GLU B CA 1
ATOM 3820 C C . GLU B 1 212 ? 11.067 62.240 58.474 1.00 29.54 394 GLU B C 1
ATOM 3821 O O . GLU B 1 212 ? 11.896 62.386 59.389 1.00 30.64 394 GLU B O 1
ATOM 3827 N N . VAL B 1 213 ? 10.148 61.277 58.450 1.00 28.54 395 VAL B N 1
ATOM 3828 C CA . VAL B 1 213 ? 9.906 60.363 59.595 1.00 26.86 395 VAL B CA 1
ATOM 3829 C C . VAL B 1 213 ? 10.406 58.975 59.195 1.00 26.64 395 VAL B C 1
ATOM 3830 O O . VAL B 1 213 ? 9.641 58.206 58.577 1.00 25.49 395 VAL B O 1
ATOM 3834 N N . ILE B 1 214 ? 11.654 58.671 59.552 1.00 28.15 396 ILE B N 1
ATOM 3835 C CA . ILE B 1 214 ? 12.369 57.416 59.177 1.00 27.38 396 ILE B CA 1
ATOM 3836 C C . ILE B 1 214 ? 12.649 56.617 60.450 1.00 27.84 396 ILE B C 1
ATOM 3837 O O . ILE B 1 214 ? 13.051 57.232 61.442 1.00 29.08 396 ILE B O 1
ATOM 3842 N N . GLY B 1 215 ? 12.432 55.302 60.403 1.00 27.67 397 GLY B N 1
ATOM 3843 C CA . GLY B 1 215 ? 12.800 54.365 61.479 1.00 27.63 397 GLY B CA 1
ATOM 3844 C C . GLY B 1 215 ? 11.859 54.450 62.666 1.00 28.42 397 GLY B C 1
ATOM 3845 O O . GLY B 1 215 ? 12.185 53.864 63.723 1.00 29.00 397 GLY B O 1
ATOM 3846 N N . SER B 1 216 ? 10.708 55.119 62.521 1.00 25.75 398 SER B N 1
ATOM 3847 C CA . SER B 1 216 ? 9.709 55.189 63.611 1.00 25.63 398 SER B CA 1
ATOM 3848 C C . SER B 1 216 ? 8.781 53.981 63.528 1.00 25.80 398 SER B C 1
ATOM 3849 O O . SER B 1 216 ? 8.696 53.333 62.467 1.00 25.90 398 SER B O 1
ATOM 3852 N N . SER B 1 217 ? 8.088 53.679 64.619 1.00 23.30 399 SER B N 1
ATOM 3853 C CA . SER B 1 217 ? 7.159 52.539 64.702 1.00 24.18 399 SER B CA 1
ATOM 3854 C C . SER B 1 217 ? 5.773 53.007 65.151 1.00 23.50 399 SER B C 1
ATOM 3855 O O . SER B 1 217 ? 5.689 54.053 65.790 1.00 22.87 399 SER B O 1
ATOM 3858 N N . LEU B 1 218 ? 4.764 52.225 64.803 1.00 23.19 400 LEU B N 1
ATOM 3859 C CA . LEU B 1 218 ? 3.459 52.226 65.503 1.00 22.91 400 LEU B CA 1
ATOM 3860 C C . LEU B 1 218 ? 3.497 51.069 66.482 1.00 24.62 400 LEU B C 1
ATOM 3861 O O . LEU B 1 218 ? 3.825 49.935 66.069 1.00 24.63 400 LEU B O 1
ATOM 3866 N N . LEU B 1 219 ? 3.215 51.361 67.739 1.00 22.88 401 LEU B N 1
ATOM 3867 C CA . LEU B 1 219 ? 3.195 50.337 68.798 1.00 22.47 401 LEU B CA 1
ATOM 3868 C C . LEU B 1 219 ? 1.739 50.003 69.114 1.00 22.96 401 LEU B C 1
ATOM 3869 O O . LEU B 1 219 ? 0.996 50.919 69.573 1.00 22.67 401 LEU B O 1
ATOM 3874 N N . PHE B 1 220 ? 1.325 48.774 68.821 1.00 21.66 402 PHE B N 1
ATOM 3875 C CA . PHE B 1 220 ? -0.025 48.233 69.079 1.00 21.85 402 PHE B CA 1
ATOM 3876 C C . PHE B 1 220 ? 0.011 47.524 70.422 1.00 22.09 402 PHE B C 1
ATOM 3877 O O . PHE B 1 220 ? 0.892 46.653 70.628 1.00 23.08 402 PHE B O 1
ATOM 3885 N N . VAL B 1 221 ? -0.861 47.930 71.333 1.00 21.66 403 VAL B N 1
ATOM 3886 C CA . VAL B 1 221 ? -0.911 47.325 72.696 1.00 22.34 403 VAL B CA 1
ATOM 3887 C C . VAL B 1 221 ? -2.358 46.943 72.988 1.00 22.52 403 VAL B C 1
ATOM 3888 O O . VAL B 1 221 ? -3.289 47.792 72.817 1.00 23.07 403 VAL B O 1
ATOM 3892 N N . HIS B 1 222 ? -2.603 45.708 73.413 1.00 22.21 404 HIS B N 1
ATOM 3893 C CA . HIS B 1 222 ? -3.955 45.324 73.887 1.00 22.76 404 HIS B CA 1
ATOM 3894 C C . HIS B 1 222 ? -3.860 44.284 75.007 1.00 23.72 404 HIS B C 1
ATOM 3895 O O . HIS B 1 222 ? -2.753 43.782 75.288 1.00 25.71 404 HIS B O 1
ATOM 3902 N N . ASP B 1 223 ? -4.979 44.061 75.677 1.00 26.72 405 ASP B N 1
ATOM 3903 C CA . ASP B 1 223 ? -5.019 43.126 76.831 1.00 27.12 405 ASP B CA 1
ATOM 3904 C C . ASP B 1 223 ? -6.327 42.343 76.819 1.00 28.99 405 ASP B C 1
ATOM 3905 O O . ASP B 1 223 ? -7.203 42.601 75.968 1.00 28.69 405 ASP B O 1
ATOM 3910 N N . HIS B 1 224 ? -6.407 41.343 77.706 1.00 32.64 406 HIS B N 1
ATOM 3911 C CA . HIS B 1 224 ? -7.527 40.377 77.787 1.00 34.73 406 HIS B CA 1
ATOM 3912 C C . HIS B 1 224 ? -8.824 41.086 78.215 1.00 35.98 406 HIS B C 1
ATOM 3913 O O . HIS B 1 224 ? -9.904 40.520 77.967 1.00 37.86 406 HIS B O 1
ATOM 3920 N N . CYS B 1 225 ? -8.718 42.280 78.808 1.00 33.15 407 CYS B N 1
ATOM 3921 C CA . CYS B 1 225 ? -9.860 43.149 79.202 1.00 35.83 407 CYS B CA 1
ATOM 3922 C C . CYS B 1 225 ? -10.299 44.016 78.016 1.00 33.28 407 CYS B C 1
ATOM 3923 O O . CYS B 1 225 ? -11.148 44.897 78.216 1.00 34.09 407 CYS B O 1
ATOM 3926 N N . HIS B 1 226 ? -9.738 43.778 76.825 1.00 31.69 408 HIS B N 1
ATOM 3927 C CA . HIS B 1 226 ? -10.152 44.383 75.533 1.00 30.63 408 HIS B CA 1
ATOM 3928 C C . HIS B 1 226 ? -9.671 45.832 75.419 1.00 28.61 408 HIS B C 1
ATOM 3929 O O . HIS B 1 226 ? -10.087 46.475 74.452 1.00 28.10 408 HIS B O 1
ATOM 3936 N N . ARG B 1 227 ? -8.825 46.321 76.322 1.00 26.76 409 ARG B N 1
ATOM 3937 C CA . ARG B 1 227 ? -8.188 47.659 76.177 1.00 29.64 409 ARG B CA 1
ATOM 3938 C C . ARG B 1 227 ? -7.272 47.581 74.954 1.00 28.52 409 ARG B C 1
ATOM 3939 O O . ARG B 1 227 ? -6.673 46.536 74.753 1.00 25.45 409 ARG B O 1
ATOM 3947 N N . ALA B 1 228 ? -7.256 48.601 74.104 1.00 27.75 410 ALA B N 1
ATOM 3948 C CA . ALA B 1 228 ? -6.441 48.618 72.873 1.00 24.75 410 ALA B CA 1
ATOM 3949 C C . ALA B 1 228 ? -5.932 50.039 72.687 1.00 26.76 410 ALA B C 1
ATOM 3950 O O . ALA B 1 228 ? -6.762 50.973 72.859 1.00 28.79 410 ALA B O 1
ATOM 3952 N N . GLY B 1 229 ? -4.640 50.196 72.435 1.00 22.96 411 GLY B N 1
ATOM 3953 C CA . GLY B 1 229 ? -3.995 51.487 72.156 1.00 22.31 411 GLY B CA 1
ATOM 3954 C C . GLY B 1 229 ? -3.026 51.395 71.003 1.00 23.91 411 GLY B C 1
ATOM 3955 O O . GLY B 1 229 ? -2.496 50.305 70.765 1.00 21.44 411 GLY B O 1
ATOM 3956 N N . VAL B 1 230 ? -2.758 52.504 70.327 1.00 20.37 412 VAL B N 1
ATOM 3957 C CA . VAL B 1 230 ? -1.666 52.589 69.318 1.00 20.22 412 VAL B CA 1
ATOM 3958 C C . VAL B 1 230 ? -0.987 53.936 69.509 1.00 21.38 412 VAL B C 1
ATOM 3959 O O . VAL B 1 230 ? -1.721 54.955 69.594 1.00 21.67 412 VAL B O 1
ATOM 3963 N N . TRP B 1 231 ? 0.340 53.963 69.493 1.00 19.61 413 TRP B N 1
ATOM 3964 C CA . TRP B 1 231 ? 1.144 55.201 69.562 1.00 20.81 413 TRP B CA 1
ATOM 3965 C C . TRP B 1 231 ? 2.281 55.153 68.543 1.00 21.80 413 TRP B C 1
ATOM 3966 O O . TRP B 1 231 ? 2.800 54.045 68.257 1.00 20.57 413 TRP B O 1
ATOM 3977 N N . LEU B 1 232 ? 2.692 56.318 68.056 1.00 22.10 414 LEU B N 1
ATOM 3978 C CA . LEU B 1 232 ? 3.954 56.492 67.303 1.00 22.35 414 LEU B CA 1
ATOM 3979 C C . LEU B 1 232 ? 5.100 56.539 68.316 1.00 23.50 414 LEU B C 1
ATOM 3980 O O . LEU B 1 232 ? 5.002 57.296 69.294 1.00 23.76 414 LEU B O 1
ATOM 3985 N N . ILE B 1 233 ? 6.148 55.766 68.075 1.00 22.27 415 ILE B N 1
ATOM 3986 C CA . ILE B 1 233 ? 7.369 55.787 68.922 1.00 23.83 415 ILE B CA 1
ATOM 3987 C C . ILE B 1 233 ? 8.617 55.840 68.028 1.00 25.03 415 ILE B C 1
ATOM 3988 O O . ILE B 1 233 ? 8.522 55.536 66.828 1.00 24.36 415 ILE B O 1
ATOM 3993 N N . ASP B 1 234 ? 9.727 56.254 68.639 1.00 26.72 416 ASP B N 1
ATOM 3994 C CA . ASP B 1 234 ? 11.116 56.170 68.118 1.00 27.96 416 ASP B CA 1
ATOM 3995 C C . ASP B 1 234 ? 11.340 57.234 67.041 1.00 28.73 416 ASP B C 1
ATOM 3996 O O . ASP B 1 234 ? 11.213 56.927 65.845 1.00 29.32 416 ASP B O 1
ATOM 4001 N N . PHE B 1 235 ? 11.718 58.431 67.480 1.00 29.01 417 PHE B N 1
ATOM 4002 C CA . PHE B 1 235 ? 11.964 59.629 66.641 1.00 30.84 417 PHE B CA 1
ATOM 4003 C C . PHE B 1 235 ? 13.475 59.893 66.503 1.00 31.15 417 PHE B C 1
ATOM 4004 O O . PHE B 1 235 ? 13.837 61.025 66.140 1.00 34.07 417 PHE B O 1
ATOM 4012 N N . GLY B 1 236 ? 14.309 58.864 66.689 1.00 33.80 418 GLY B N 1
ATOM 4013 C CA . GLY B 1 236 ? 15.782 58.974 66.599 1.00 35.93 418 GLY B CA 1
ATOM 4014 C C . GLY B 1 236 ? 16.284 59.278 65.190 1.00 36.85 418 GLY B C 1
ATOM 4015 O O . GLY B 1 236 ? 17.424 59.775 65.075 1.00 36.45 418 GLY B O 1
ATOM 4016 N N . LYS B 1 237 ? 15.487 59.010 64.146 1.00 34.51 419 LYS B N 1
ATOM 4017 C CA . LYS B 1 237 ? 15.865 59.299 62.732 1.00 34.03 419 LYS B CA 1
ATOM 4018 C C . LYS B 1 237 ? 14.826 60.207 62.055 1.00 33.91 419 LYS B C 1
ATOM 4019 O O . LYS B 1 237 ? 14.780 60.239 60.812 1.00 35.89 419 LYS B O 1
ATOM 4025 N N . THR B 1 238 ? 14.046 60.956 62.836 1.00 31.67 420 THR B N 1
ATOM 4026 C CA . THR B 1 238 ? 13.081 61.959 62.332 1.00 31.81 420 THR B CA 1
ATOM 4027 C C . THR B 1 238 ? 13.764 63.325 62.334 1.00 34.01 420 THR B C 1
ATOM 4028 O O . THR B 1 238 ? 14.209 63.767 63.413 1.00 35.70 420 THR B O 1
ATOM 4032 N N . THR B 1 239 ? 13.856 63.971 61.171 1.00 36.52 421 THR B N 1
ATOM 4033 C CA . THR B 1 239 ? 14.662 65.209 60.979 1.00 38.28 421 THR B CA 1
ATOM 4034 C C . THR B 1 239 ? 13.836 66.243 60.226 1.00 37.64 421 THR B C 1
ATOM 4035 O O . THR B 1 239 ? 13.015 65.902 59.372 1.00 32.17 421 THR B O 1
ATOM 4039 N N . PRO B 1 240 ? 14.029 67.543 60.539 1.00 38.71 422 PRO B N 1
ATOM 4040 C CA . PRO B 1 240 ? 13.274 68.602 59.889 1.00 36.51 422 PRO B CA 1
ATOM 4041 C C . PRO B 1 240 ? 13.726 68.775 58.434 1.00 38.61 422 PRO B C 1
ATOM 4042 O O . PRO B 1 240 ? 14.852 68.427 58.091 1.00 38.28 422 PRO B O 1
ATOM 4046 N N . LEU B 1 241 ? 12.809 69.260 57.604 1.00 37.84 423 LEU B N 1
ATOM 4047 C CA . LEU B 1 241 ? 13.105 69.665 56.209 1.00 41.85 423 LEU B CA 1
ATOM 4048 C C . LEU B 1 241 ? 13.567 71.116 56.224 1.00 42.00 423 LEU B C 1
ATOM 4049 O O . LEU B 1 241 ? 13.242 71.851 57.154 1.00 42.74 423 LEU B O 1
ATOM 4054 N N . PRO B 1 242 ? 14.340 71.554 55.199 1.00 47.52 424 PRO B N 1
ATOM 4055 C CA . PRO B 1 242 ? 14.707 72.961 55.029 1.00 51.99 424 PRO B CA 1
ATOM 4056 C C . PRO B 1 242 ? 13.496 73.898 55.095 1.00 55.36 424 PRO B C 1
ATOM 4057 O O . PRO B 1 242 ? 12.439 73.505 54.658 1.00 57.56 424 PRO B O 1
ATOM 4061 N N . ASP B 1 243 ? 13.689 75.113 55.614 1.00 59.92 425 ASP B N 1
ATOM 4062 C CA . ASP B 1 243 ? 12.598 76.086 55.894 1.00 62.23 425 ASP B CA 1
ATOM 4063 C C . ASP B 1 243 ? 11.613 76.100 54.717 1.00 59.35 425 ASP B C 1
ATOM 4064 O O . ASP B 1 243 ? 12.067 76.231 53.560 1.00 54.90 425 ASP B O 1
ATOM 4069 N N . GLY B 1 244 ? 10.318 75.916 54.996 1.00 57.60 426 GLY B N 1
ATOM 4070 C CA . GLY B 1 244 ? 9.231 76.086 54.013 1.00 55.77 426 GLY B CA 1
ATOM 4071 C C . GLY B 1 244 ? 8.902 74.829 53.213 1.00 51.59 426 GLY B C 1
ATOM 4072 O O . GLY B 1 244 ? 7.773 74.759 52.682 1.00 57.35 426 GLY B O 1
ATOM 4073 N N A GLN B 1 245 ? 9.839 73.880 53.105 0.50 46.69 427 GLN B N 1
ATOM 4074 N N B GLN B 1 245 ? 9.848 73.888 53.102 0.50 46.85 427 GLN B N 1
ATOM 4075 C CA A GLN B 1 245 ? 9.657 72.615 52.341 0.50 44.01 427 GLN B CA 1
ATOM 4076 C CA B GLN B 1 245 ? 9.678 72.603 52.371 0.50 44.22 427 GLN B CA 1
ATOM 4077 C C A GLN B 1 245 ? 8.824 71.631 53.171 0.50 40.04 427 GLN B C 1
ATOM 4078 C C B GLN B 1 245 ? 8.778 71.670 53.190 0.50 40.17 427 GLN B C 1
ATOM 4079 O O A GLN B 1 245 ? 9.062 71.520 54.395 0.50 38.55 427 GLN B O 1
ATOM 4080 O O B GLN B 1 245 ? 8.916 71.641 54.434 0.50 39.25 427 GLN B O 1
ATOM 4091 N N . ILE B 1 246 ? 7.897 70.931 52.514 1.00 36.56 428 ILE B N 1
ATOM 4092 C CA . ILE B 1 246 ? 7.011 69.919 53.159 1.00 35.13 428 ILE B CA 1
ATOM 4093 C C . ILE B 1 246 ? 7.127 68.595 52.401 1.00 34.74 428 ILE B C 1
ATOM 4094 O O . ILE B 1 246 ? 7.629 68.592 51.255 1.00 33.28 428 ILE B O 1
ATOM 4099 N N . LEU B 1 247 ? 6.707 67.507 53.046 1.00 30.89 429 LEU B N 1
ATOM 4100 C CA . LEU B 1 247 ? 6.525 66.176 52.416 1.00 30.48 429 LEU B CA 1
ATOM 4101 C C . LEU B 1 247 ? 5.028 65.869 52.355 1.00 30.32 429 LEU B C 1
ATOM 4102 O O . LEU B 1 247 ? 4.275 66.357 53.233 1.00 30.64 429 LEU B O 1
ATOM 4107 N N . ASP B 1 248 ? 4.605 65.060 51.385 1.00 28.94 430 ASP B N 1
ATOM 4108 C CA . ASP B 1 248 ? 3.202 64.574 51.324 1.00 27.39 430 ASP B CA 1
ATOM 4109 C C . ASP B 1 248 ? 3.105 63.191 51.981 1.00 25.81 430 ASP B C 1
ATOM 4110 O O . ASP B 1 248 ? 1.974 62.818 52.367 1.00 26.33 430 ASP B O 1
ATOM 4115 N N . HIS B 1 249 ? 4.228 62.481 52.098 1.00 24.64 431 HIS B N 1
ATOM 4116 C CA . HIS B 1 249 ? 4.332 61.198 52.838 1.00 23.55 431 HIS B CA 1
ATOM 4117 C C . HIS B 1 249 ? 3.546 60.078 52.148 1.00 23.89 431 HIS B C 1
ATOM 4118 O O . HIS B 1 249 ? 3.381 59.007 52.780 1.00 24.32 431 HIS B O 1
ATOM 4125 N N . ARG B 1 250 ? 3.124 60.264 50.898 1.00 23.50 432 ARG B N 1
ATOM 4126 C CA . ARG B 1 250 ? 2.539 59.161 50.096 1.00 23.88 432 ARG B CA 1
ATOM 4127 C C . ARG B 1 250 ? 3.345 58.880 48.830 1.00 25.46 432 ARG B C 1
ATOM 4128 O O . ARG B 1 25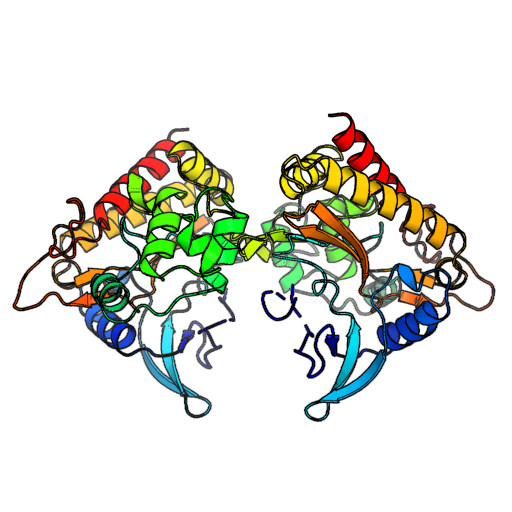0 ? 3.381 57.715 48.419 1.00 25.14 432 ARG B O 1
ATOM 4136 N N . ARG B 1 251 ? 3.938 59.887 48.200 1.00 24.50 433 ARG B N 1
ATOM 4137 C CA . ARG B 1 251 ? 4.583 59.673 46.882 1.00 26.59 433 ARG B CA 1
ATOM 4138 C C . ARG B 1 251 ? 5.855 58.831 47.037 1.00 25.61 433 ARG B C 1
ATOM 4139 O O . ARG B 1 251 ? 6.472 58.753 48.116 1.00 24.52 433 ARG B O 1
ATOM 4147 N N . PRO B 1 252 ? 6.279 58.145 45.953 1.00 27.12 434 PRO B N 1
ATOM 4148 C CA . PRO B 1 252 ? 7.504 57.344 45.961 1.00 27.68 434 PRO B CA 1
ATOM 4149 C C . PRO B 1 252 ? 8.757 58.118 46.395 1.00 27.60 434 PRO B C 1
ATOM 4150 O O . PRO B 1 252 ? 8.906 59.293 46.054 1.00 26.42 434 PRO B O 1
ATOM 4154 N N . TRP B 1 253 ? 9.619 57.445 47.153 1.00 27.66 435 TRP B N 1
ATOM 4155 C CA . TRP B 1 253 ? 10.939 58.007 47.509 1.00 27.71 435 TRP B CA 1
ATOM 4156 C C . TRP B 1 253 ? 11.804 57.974 46.252 1.00 27.22 435 TRP B C 1
ATOM 4157 O O . TRP B 1 253 ? 11.840 56.921 45.591 1.00 27.87 435 TRP B O 1
ATOM 4168 N N . GLU B 1 254 ? 12.383 59.122 45.934 1.00 28.84 436 GLU B N 1
ATOM 4169 C CA . GLU B 1 254 ? 13.417 59.292 44.878 1.00 31.69 436 GLU B CA 1
ATOM 4170 C C . GLU B 1 254 ? 14.561 60.078 45.516 1.00 30.38 436 GLU B C 1
ATOM 4171 O O . GLU B 1 254 ? 14.311 61.201 46.010 1.00 33.82 436 GLU B O 1
ATOM 4177 N N . GLU B 1 255 ? 15.763 59.507 45.534 1.00 34.30 437 GLU B N 1
ATOM 4178 C CA . GLU B 1 255 ? 16.918 60.103 46.247 1.00 33.70 437 GLU B CA 1
ATOM 4179 C C . GLU B 1 255 ? 16.932 61.613 46.000 1.00 34.29 437 GLU B C 1
ATOM 4180 O O . GLU B 1 255 ? 16.951 62.010 44.840 1.00 36.98 437 GLU B O 1
ATOM 4186 N N . GLY B 1 256 ? 16.901 62.402 47.068 1.00 32.86 438 GLY B N 1
ATOM 4187 C CA . GLY B 1 256 ? 16.851 63.873 47.024 1.00 32.89 438 GLY B CA 1
ATOM 4188 C 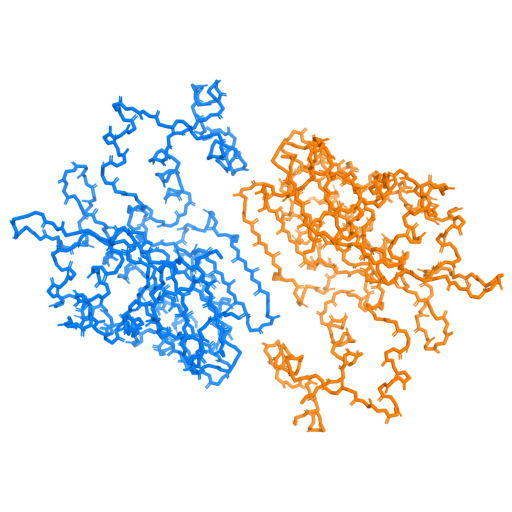C . GLY B 1 256 ? 15.529 64.432 47.510 1.00 34.08 438 GLY B C 1
ATOM 4189 O O . GLY B 1 256 ? 15.541 65.578 48.012 1.00 35.64 438 GLY B O 1
ATOM 4190 N N . ASN B 1 257 ? 14.412 63.692 47.382 1.00 32.91 439 ASN B N 1
ATOM 4191 C CA . ASN B 1 257 ? 13.070 64.235 47.750 1.00 29.69 439 ASN B CA 1
ATOM 4192 C C . ASN B 1 257 ? 12.734 63.934 49.221 1.00 27.39 439 ASN B C 1
ATOM 4193 O O . ASN B 1 257 ? 11.788 64.534 49.724 1.00 28.89 439 ASN B O 1
ATOM 4198 N N . ARG B 1 258 ? 13.505 63.077 49.890 1.00 28.78 440 ARG B N 1
ATOM 4199 C CA . ARG B 1 258 ? 13.403 62.810 51.352 1.00 29.81 440 ARG B CA 1
ATOM 4200 C C . ARG B 1 258 ? 12.017 62.238 51.710 1.00 29.31 440 ARG B C 1
ATOM 4201 O O . ARG B 1 258 ? 11.672 62.251 52.899 1.00 28.10 440 ARG B O 1
ATOM 4209 N N . GLU B 1 259 ? 11.251 61.740 50.738 1.00 27.52 441 GLU B N 1
ATOM 4210 C CA . GLU B 1 259 ? 9.904 61.153 51.014 1.00 26.20 441 GLU B CA 1
ATOM 4211 C C . GLU B 1 259 ? 10.058 59.794 51.712 1.00 26.73 441 GLU B C 1
ATOM 4212 O O . GLU B 1 259 ? 11.032 59.049 51.444 1.00 26.12 441 GLU B O 1
ATOM 4218 N N . ASP B 1 260 ? 9.132 59.483 52.617 1.00 24.81 442 ASP B N 1
ATOM 4219 C CA . ASP B 1 260 ? 9.287 58.322 53.533 1.00 23.97 442 ASP B CA 1
ATOM 4220 C C . ASP B 1 260 ? 8.171 57.296 53.349 1.00 24.14 442 ASP B C 1
ATOM 4221 O O . ASP B 1 260 ? 8.287 56.201 53.953 1.00 25.45 442 ASP B O 1
ATOM 4226 N N . GLY B 1 261 ? 7.125 57.604 52.580 1.00 22.40 443 GLY B N 1
ATOM 4227 C CA . GLY B 1 261 ? 5.995 56.685 52.362 1.00 21.32 443 GLY B CA 1
ATOM 4228 C C . GLY B 1 261 ? 5.230 56.382 53.643 1.00 21.90 443 GLY B C 1
ATOM 4229 O O . GLY B 1 261 ? 4.475 55.380 53.659 1.00 22.60 443 GLY B O 1
ATOM 4230 N N . TYR B 1 262 ? 5.364 57.211 54.674 1.00 22.13 444 TYR B N 1
ATOM 4231 C CA . TYR B 1 262 ? 4.720 56.957 55.990 1.00 21.74 444 TYR B CA 1
ATOM 4232 C C . TYR B 1 262 ? 3.211 56.736 55.805 1.00 22.43 444 TYR B C 1
ATOM 4233 O O . TYR B 1 262 ? 2.648 55.742 56.320 1.00 22.24 444 TYR B O 1
ATOM 4242 N N . LEU B 1 263 ? 2.514 57.658 55.138 1.00 22.08 445 LEU B N 1
ATOM 4243 C CA . LEU B 1 263 ? 1.040 57.536 55.020 1.00 22.63 445 LEU B CA 1
ATOM 4244 C C . LEU B 1 263 ? 0.646 56.443 54.034 1.00 22.92 445 LEU B C 1
ATOM 4245 O O . LEU B 1 263 ? -0.448 55.872 54.197 1.00 24.12 445 LEU B O 1
ATOM 4250 N N . LEU B 1 264 ? 1.486 56.129 53.056 1.00 22.91 446 LEU B N 1
ATOM 4251 C CA . LEU B 1 264 ? 1.224 54.935 52.220 1.00 24.01 446 LEU B CA 1
ATOM 4252 C C . LEU B 1 264 ? 1.156 53.711 53.145 1.00 23.50 446 LEU B C 1
ATOM 4253 O O . LEU B 1 264 ? 0.202 52.886 53.022 1.00 23.05 446 LEU B O 1
ATOM 4258 N N . GLY B 1 265 ? 2.122 53.585 54.049 1.00 22.74 447 GLY B N 1
ATOM 4259 C CA . GLY B 1 265 ? 2.138 52.514 55.057 1.00 22.75 447 GLY B CA 1
ATOM 4260 C C . GLY B 1 265 ? 0.871 52.506 55.899 1.00 22.12 447 GLY B C 1
ATOM 4261 O O . GLY B 1 265 ? 0.236 51.462 56.006 1.00 21.61 447 GLY B O 1
ATOM 4262 N N . LEU B 1 266 ? 0.482 53.642 56.482 1.00 21.86 448 LEU B N 1
ATOM 4263 C CA . LEU B 1 266 ? -0.706 53.688 57.374 1.00 20.67 448 LEU B CA 1
ATOM 4264 C C . LEU B 1 266 ? -1.983 53.368 56.576 1.00 20.69 448 LEU B C 1
ATOM 4265 O O . LEU B 1 266 ? -2.842 52.630 57.076 1.00 20.94 448 LEU B O 1
ATOM 4270 N N . ASP B 1 267 ? -2.116 53.885 55.344 1.00 20.28 449 ASP B N 1
ATOM 4271 C CA . ASP B 1 267 ? -3.272 53.567 54.474 1.00 21.28 449 ASP B CA 1
ATOM 4272 C C . ASP B 1 267 ? -3.361 52.037 54.311 1.00 21.39 449 ASP B C 1
ATOM 4273 O O . ASP B 1 267 ? -4.471 51.487 54.434 1.00 23.38 449 ASP B O 1
ATOM 4278 N N . ASN B 1 268 ? -2.236 51.377 54.051 1.00 22.61 450 ASN B N 1
ATOM 4279 C CA . ASN B 1 268 ? -2.225 49.914 53.785 1.00 23.44 450 ASN B CA 1
ATOM 4280 C C . ASN B 1 268 ? -2.549 49.169 55.081 1.00 22.62 450 ASN B C 1
ATOM 4281 O O . ASN B 1 268 ? -3.290 48.193 55.031 1.00 23.98 450 ASN B O 1
ATOM 4286 N N . LEU B 1 269 ? -2.000 49.615 56.201 1.00 23.43 451 LEU B N 1
ATOM 4287 C CA . LEU B 1 269 ? -2.247 49.011 57.536 1.00 23.73 451 LEU B CA 1
ATOM 4288 C C . LEU B 1 269 ? -3.742 49.090 57.865 1.00 24.83 451 LEU B C 1
ATOM 4289 O O . LEU B 1 269 ? -4.360 48.064 58.276 1.00 24.57 451 LEU B O 1
ATOM 4294 N N . ILE B 1 270 ? -4.355 50.257 57.672 1.00 22.80 452 ILE B N 1
ATOM 4295 C CA . ILE B 1 270 ? -5.803 50.421 57.921 1.00 22.83 452 ILE B CA 1
ATOM 4296 C C . ILE B 1 270 ? -6.567 49.461 57.006 1.00 24.26 452 ILE B C 1
ATOM 4297 O O . ILE B 1 270 ? -7.480 48.795 57.491 1.00 25.34 452 ILE B O 1
ATOM 4302 N N . GLY B 1 271 ? -6.181 49.371 55.734 1.00 24.13 453 GLY B N 1
ATOM 4303 C CA . GLY B 1 271 ? -6.877 48.520 54.755 1.00 23.99 453 GLY B CA 1
ATOM 4304 C C . GLY B 1 271 ? -6.846 47.068 55.177 1.00 25.93 453 GLY B C 1
ATOM 4305 O O . GLY B 1 271 ? -7.887 46.388 55.063 1.00 26.23 453 GLY B O 1
ATOM 4306 N N . ILE B 1 272 ? -5.682 46.602 55.623 1.00 25.30 454 ILE B N 1
ATOM 4307 C CA . ILE B 1 272 ? -5.467 45.184 56.047 1.00 27.96 454 ILE B CA 1
ATOM 4308 C C . ILE B 1 272 ? -6.324 44.908 57.292 1.00 27.87 454 ILE B C 1
ATOM 4309 O O . ILE B 1 272 ? -7.054 43.883 57.293 1.00 28.22 454 ILE B O 1
ATOM 4314 N N . LEU B 1 273 ? -6.279 45.768 58.310 1.00 26.08 455 LEU B N 1
ATOM 4315 C CA . LEU B 1 273 ? -7.085 45.551 59.544 1.00 26.76 455 LEU B CA 1
ATOM 4316 C C . LEU B 1 273 ? -8.585 45.616 59.217 1.00 28.48 455 LEU B C 1
ATOM 4317 O O . LEU B 1 273 ? -9.332 44.798 59.783 1.00 28.75 455 LEU B O 1
ATOM 4322 N N . ALA B 1 274 ? -9.023 46.518 58.331 1.00 26.28 456 ALA B N 1
ATOM 4323 C CA . ALA B 1 274 ? -10.435 46.625 57.906 1.00 26.91 456 ALA B CA 1
ATOM 4324 C C . ALA B 1 274 ? -10.846 45.328 57.191 1.00 27.63 456 ALA B C 1
ATOM 4325 O O . ALA B 1 274 ? -11.968 44.843 57.466 1.00 30.26 456 ALA B O 1
ATOM 4327 N N . SER B 1 275 ? -9.974 44.758 56.351 1.00 28.44 457 SER B N 1
ATOM 4328 C CA . SER B 1 275 ? -10.209 43.444 55.688 1.00 29.04 457 SER B CA 1
ATOM 4329 C C . SER B 1 275 ? -10.358 42.353 56.752 1.00 30.68 457 SER B C 1
ATOM 4330 O O . SER B 1 275 ? -11.327 41.557 56.675 1.00 32.28 457 SER B O 1
ATOM 4333 N N . LEU B 1 276 ? -9.443 42.320 57.713 1.00 28.85 458 LEU B N 1
ATOM 4334 C CA . LEU B 1 276 ? -9.431 41.283 58.779 1.00 30.09 458 LEU B CA 1
ATOM 4335 C C . LEU B 1 276 ? -10.736 41.351 59.580 1.00 32.14 458 LEU B C 1
ATOM 4336 O O . LEU B 1 276 ? -11.254 40.267 59.943 1.00 32.42 458 LEU B O 1
ATOM 4341 N N . ALA B 1 277 ? -11.269 42.555 59.810 1.00 31.78 459 ALA B N 1
ATOM 4342 C CA . ALA B 1 277 ? -12.477 42.795 60.631 1.00 34.85 459 ALA B CA 1
ATOM 4343 C C . ALA B 1 277 ? -13.717 42.209 59.944 1.00 39.18 459 ALA B C 1
ATOM 4344 O O . ALA B 1 277 ? -14.649 41.842 60.679 1.00 40.04 459 ALA B O 1
ATOM 4346 N N . GLU B 1 278 ? -13.731 42.126 58.607 1.00 39.93 460 GLU B N 1
ATOM 4347 C CA . GLU B 1 278 ? -14.873 41.570 57.818 1.00 47.48 460 GLU B CA 1
ATOM 4348 C C . GLU B 1 278 ? -14.740 40.048 57.625 1.00 48.03 460 GLU B C 1
ATOM 4349 O O . GLU B 1 278 ? -15.710 39.445 57.136 1.00 53.31 460 GLU B O 1
ATOM 4355 N N . ARG B 1 279 ? -13.607 39.443 57.990 1.00 48.22 461 ARG B N 1
ATOM 4356 C CA . ARG B 1 279 ? -13.358 37.979 57.856 1.00 52.84 461 ARG B CA 1
ATOM 4357 C C . ARG B 1 279 ? -13.919 37.250 59.083 1.00 60.30 461 ARG B C 1
ATOM 4358 O O . ARG B 1 279 ? -13.699 36.047 59.248 1.00 63.40 461 ARG B O 1
#

GO terms:
  GO:0005856 cytoskeleton (C, IDA)
  GO:0008440 inositol-1,4,5-trisphosphate 3-kinase activity (F, IDA)
  GO:0051592 response to calcium ion (P, IDA)
  GO:0046854 phosphatidylinositol phosphate biosynthetic process (P, IDA)
  GO:0071277 cellular response to calcium ion (P, IDA)
  GO:0008440 inositol-1,4,5-trisphosphate 3-kinase activity (F, EXP)
  GO:0008440 inositol-1,4,5-trisphosphate 3-kinase activity (F, TAS)
  GO:0007165 signal transduction (P, TAS)
  GO:0043647 inositol phosphate metabolic process (P, TAS)
  GO:0005829 cytosol (C, TAS)

Organism: Homo sapiens (NCBI:txid9606)